Protein 1QSM (pdb70)

InterPro domains:
  IPR000182 GNAT domain [PF00583] (22-144)
  IPR000182 GNAT domain [PS51186] (9-156)
  IPR016181 Acyl-CoA N-acyltransferase [SSF55729] (8-153)
  IPR051016 Diverse Substrate Acetyltransferase [PTHR10545] (9-145)

Solvent-accessible surface area: 27768 Å² total; per-residue (Å²): 135,61,8,70,29,80,79,17,67,131,137,10,57,153,12,0,31,81,0,0,78,37,10,8,100,84,51,156,52,106,28,79,76,98,1,0,68,76,0,6,34,7,15,70,56,119,135,57,112,0,40,1,0,0,0,0,51,53,93,58,121,102,12,7,0,0,0,0,1,0,19,11,34,13,0,83,40,83,90,30,44,0,23,10,23,2,34,20,17,19,134,120,7,62,155,121,42,2,13,19,75,0,1,89,28,0,12,59,18,1,69,157,86,41,14,21,24,1,23,7,23,5,39,40,64,24,9,130,22,5,68,44,16,66,147,33,1,81,64,1,68,51,18,10,1,47,28,111,76,105,133,13,71,23,93,76,12,61,121,134,10,50,136,12,0,29,70,0,0,118,31,6,15,103,82,74,162,57,105,32,70,116,84,0,10,75,79,0,3,40,10,15,64,52,126,138,57,109,0,42,1,0,0,0,5,36,54,100,75,114,88,19,2,0,0,0,0,1,1,18,5,36,9,0,76,48,91,104,34,38,0,31,7,26,1,35,22,17,21,132,136,10,69,157,128,39,2,12,17,77,0,1,78,30,0,12,63,19,1,70,155,78,38,15,19,32,1,23,6,21,4,46,40,72,24,7,134,24,4,59,47,16,54,157,29,1,86,53,2,68,43,25,7,1,35,30,108,79,106,167,14,76,26,80,77,13,68,137,143,8,60,145,17,0,31,77,2,0,111,35,9,13,106,83,56,160,59,105,34,77,82,94,2,3,64,74,0,6,36,21,14,68,51,120,130,55,104,0,42,1,0,0,0,6,58,64,107,69,113,90,10,3,0,0,0,0,1,1,19,9,41,9,0,86,48,92,102,33,41,0,32,7,26,2,35,27,18,28,125,123,10,60,158,131,38,2,10,21,95,0,1,83,32,0,12,65,25,0,66,158,83,38,15,17,27,1,22,5,28,3,43,50,68,23,8,130,22,3,66,48,16,62,154,31,1,81,55,1,74,46,21,22,0,61,28,105,81,108,150,137,75,101,22,62,27,76,82,14,61,138,136,11,51,150,13,0,31,107,0,0,73,32,10,8,106,80,62,158,51,106,25,79,79,94,3,0,70,72,0,8,39,3,14,69,48,118,138,53,109,0,38,1,0,0,0,2,47,62,107,54,148,118,15,5,0,0,0,0,0,0,24,10,35,9,0,84,45,86,93,38,45,0,30,7,25,2,31,25,15,30,124,134,11,54,156,84,41,2,12,18,77,0,1,85,31,0,9,65,20,0,70,157,75,37,14,21,20,1,29,5,21,3,47,41,70,22,8,125,20,1,72,43,17,62,149,23,1,80,69,0,61,36,30,16,1,53,30,111,82,105

Structure (mmCIF, N/CA/C/O backbone):
data_1QSM
#
_entry.id   1QSM
#
_cell.length_a   145.600
_cell.length_b   184.100
_cell.length_c   70.000
_cell.angle_alpha   90.00
_cell.angle_beta   90.00
_cell.angle_gamma   90.00
#
_symmetry.space_group_name_H-M   'C 2 2 21'
#
loop_
_entity.id
_entity.type
_entity.pdbx_description
1 polymer 'HPA2 HISTONE ACETYLTRANSFERASE'
2 non-polymer 'ACETYL COENZYME *A'
3 water water
#
loop_
_atom_site.group_PDB
_atom_site.id
_atom_site.type_symbol
_atom_site.label_atom_id
_atom_site.label_alt_id
_atom_site.label_comp_id
_atom_site.label_asym_id
_atom_site.label_entity_id
_atom_site.label_seq_id
_atom_site.pdbx_PDB_ins_code
_atom_site.Cartn_x
_atom_site.Cartn_y
_atom_site.Cartn_z
_atom_site.occupancy
_atom_site.B_iso_or_equiv
_atom_site.auth_seq_id
_atom_site.auth_comp_id
_atom_site.auth_asym_id
_atom_site.auth_atom_id
_atom_site.pdbx_PDB_model_num
ATOM 1 N N . ASP A 1 3 ? 32.485 50.975 44.378 1.00 44.21 7 ASP A N 1
ATOM 2 C CA . ASP A 1 3 ? 31.686 52.138 43.888 1.00 49.25 7 ASP A CA 1
ATOM 3 C C . ASP A 1 3 ? 30.291 52.168 44.526 1.00 48.58 7 ASP A C 1
ATOM 4 O O . ASP A 1 3 ? 29.741 51.127 44.903 1.00 48.73 7 ASP A O 1
ATOM 9 N N . ASN A 1 4 ? 29.726 53.368 44.637 1.00 46.15 8 ASN A N 1
ATOM 10 C CA . ASN A 1 4 ? 28.413 53.562 45.249 1.00 39.17 8 ASN A CA 1
ATOM 11 C C . ASN A 1 4 ? 27.264 53.617 44.237 1.00 34.52 8 ASN A C 1
ATOM 12 O O . ASN A 1 4 ? 26.160 54.063 44.558 1.00 30.77 8 ASN A O 1
ATOM 17 N N . ILE A 1 5 ? 27.516 53.148 43.019 1.00 30.15 9 ILE A N 1
ATOM 18 C CA . ILE A 1 5 ? 26.490 53.158 41.979 1.00 23.03 9 ILE A CA 1
ATOM 19 C C . ILE A 1 5 ? 26.236 51.753 41.437 1.00 21.89 9 ILE A C 1
ATOM 20 O O . ILE A 1 5 ? 27.158 51.065 41.003 1.00 19.58 9 ILE A O 1
ATOM 25 N N . THR A 1 6 ? 24.986 51.311 41.511 1.00 20.60 10 THR A N 1
ATOM 26 C CA . THR A 1 6 ? 24.628 49.992 41.005 1.00 25.64 10 THR A CA 1
ATOM 27 C C . THR A 1 6 ? 23.512 50.146 39.987 1.00 20.78 10 THR A C 1
ATOM 28 O O . THR A 1 6 ? 22.788 51.140 40.003 1.00 18.50 10 THR A O 1
ATOM 32 N N . VAL A 1 7 ? 23.408 49.182 39.076 1.00 17.21 11 VAL A N 1
ATOM 33 C CA . VAL A 1 7 ? 22.364 49.191 38.056 1.00 14.06 11 VAL A CA 1
ATOM 34 C C . VAL A 1 7 ? 21.439 47.980 38.220 1.00 14.01 11 VAL A C 1
ATOM 35 O O . VAL A 1 7 ? 21.856 46.917 38.682 1.00 12.98 11 VAL A O 1
ATOM 39 N N . ARG A 1 8 ? 20.185 48.144 37.823 1.00 15.26 12 ARG A N 1
ATOM 40 C CA . ARG A 1 8 ? 19.203 47.078 37.927 1.00 12.93 12 ARG A CA 1
ATOM 41 C C . ARG A 1 8 ? 17.979 47.434 37.109 1.00 13.75 12 ARG A C 1
ATOM 42 O O . ARG A 1 8 ? 17.693 48.613 36.883 1.00 20.97 12 ARG A O 1
ATOM 50 N N . PHE A 1 9 ? 17.242 46.410 36.696 1.00 12.26 13 PHE A N 1
ATOM 51 C CA . PHE A 1 9 ? 16.018 46.587 35.928 1.00 13.61 13 PHE A CA 1
ATOM 52 C C . PHE A 1 9 ? 15.016 47.435 36.715 1.00 14.36 13 PHE A C 1
ATOM 53 O O . PHE A 1 9 ? 15.072 47.494 37.946 1.00 21.70 13 PHE A O 1
ATOM 61 N N . VAL A 1 10 ? 14.113 48.106 36.009 1.00 11.04 14 VAL A N 1
ATOM 62 C CA . VAL A 1 10 ? 13.110 48.927 36.673 1.00 15.69 14 VAL A CA 1
ATOM 63 C C . VAL A 1 10 ? 12.044 48.084 37.362 1.00 18.32 14 VAL A C 1
ATOM 64 O O . VAL A 1 10 ? 11.814 46.929 37.007 1.00 15.28 14 VAL A O 1
ATOM 68 N N . THR A 1 11 ? 11.384 48.708 38.330 1.00 21.26 15 THR A N 1
ATOM 69 C CA . THR A 1 11 ? 10.311 48.106 39.107 1.00 23.42 15 THR A CA 1
ATOM 70 C C . THR A 1 11 ? 9.166 49.111 39.016 1.00 24.80 15 THR A C 1
ATOM 71 O O . THR A 1 11 ? 9.379 50.248 38.595 1.00 23.82 15 THR A O 1
ATOM 75 N N . GLU A 1 12 ? 7.953 48.687 39.364 1.00 27.80 16 GLU A N 1
ATOM 76 C CA . GLU A 1 12 ? 6.795 49.577 39.341 1.00 28.66 16 GLU A CA 1
ATOM 77 C C . GLU A 1 12 ? 7.061 50.802 40.209 1.00 29.08 16 GLU A C 1
ATOM 78 O O . GLU A 1 12 ? 6.574 51.897 39.927 1.00 33.44 16 GLU A O 1
ATOM 84 N N . ASN A 1 13 ? 7.856 50.609 41.258 1.00 28.38 17 ASN A N 1
ATOM 85 C CA . ASN A 1 13 ? 8.205 51.679 42.181 1.00 25.62 17 ASN A CA 1
ATOM 86 C C . ASN A 1 13 ? 9.283 52.612 41.659 1.00 23.31 17 ASN A C 1
ATOM 87 O O . ASN A 1 13 ? 9.614 53.599 42.314 1.00 29.79 17 ASN A O 1
ATOM 92 N N . ASP A 1 14 ? 9.846 52.295 40.498 1.00 20.81 18 ASP A N 1
ATOM 93 C CA . ASP A 1 14 ? 10.896 53.118 39.903 1.00 16.54 18 ASP A CA 1
ATOM 94 C C . ASP A 1 14 ? 10.355 54.078 38.847 1.00 13.78 18 ASP A C 1
ATOM 95 O O . ASP A 1 14 ? 11.123 54.768 38.190 1.00 22.80 18 ASP A O 1
ATOM 100 N N . LYS A 1 15 ? 9.035 54.136 38.700 1.00 15.65 19 LYS A N 1
ATOM 101 C CA . LYS A 1 15 ? 8.414 54.991 37.693 1.00 17.74 19 LYS A CA 1
ATOM 102 C C . LYS A 1 15 ? 8.654 56.484 37.871 1.00 20.70 19 LYS A C 1
ATOM 103 O O . LYS A 1 15 ? 9.098 57.163 36.941 1.00 23.86 19 LYS A O 1
ATOM 109 N N . GLU A 1 16 ? 8.353 56.990 39.061 1.00 22.37 20 GLU A N 1
ATOM 110 C CA . GLU A 1 16 ? 8.538 58.403 39.354 1.00 21.37 20 GLU A CA 1
ATOM 111 C C . GLU A 1 16 ? 9.955 58.868 39.000 1.00 15.06 20 GLU A C 1
ATOM 112 O O . GLU A 1 16 ? 10.132 59.903 38.364 1.00 14.03 20 GLU A O 1
ATOM 118 N N . GLY A 1 17 ? 10.948 58.069 39.380 1.00 15.13 21 GLY A N 1
ATOM 119 C CA . GLY A 1 17 ? 12.335 58.404 39.106 1.00 14.56 21 GLY A CA 1
ATOM 120 C C . GLY A 1 17 ? 12.691 58.318 37.636 1.00 16.46 21 GLY A C 1
ATOM 121 O O . GLY A 1 17 ? 13.347 59.214 37.089 1.00 17.51 21 GLY A O 1
ATOM 122 N N . TRP A 1 18 ? 12.246 57.243 36.992 1.00 9.48 22 TRP A N 1
ATOM 123 C CA . TRP A 1 18 ? 12.506 57.028 35.577 1.00 11.17 22 TRP A CA 1
ATOM 124 C C . TRP A 1 18 ? 11.857 58.120 34.715 1.00 15.15 22 TRP A C 1
ATOM 125 O O . TRP A 1 18 ? 12.487 58.653 33.795 1.00 7.89 22 TRP A O 1
ATOM 136 N N . GLN A 1 19 ? 10.605 58.453 35.029 1.00 12.09 23 GLN A N 1
ATOM 137 C CA . GLN A 1 19 ? 9.872 59.469 34.282 1.00 16.29 23 GLN A CA 1
ATOM 138 C C . GLN A 1 19 ? 10.502 60.877 34.372 1.00 17.12 23 GLN A C 1
ATOM 139 O O . GLN A 1 19 ? 10.449 61.660 33.418 1.00 13.76 23 GLN A O 1
ATOM 145 N N . ARG A 1 20 ? 11.107 61.185 35.514 1.00 12.82 24 ARG A N 1
ATOM 146 C CA . ARG A 1 20 ? 11.775 62.464 35.717 1.00 12.99 24 ARG A CA 1
ATOM 147 C C . ARG A 1 20 ? 12.964 62.546 34.759 1.00 15.38 24 ARG A C 1
ATOM 148 O O . ARG A 1 20 ? 13.123 63.529 34.031 1.00 20.39 24 ARG A O 1
ATOM 156 N N . LEU A 1 21 ? 13.791 61.500 34.767 1.00 15.08 25 LEU A N 1
ATOM 157 C CA . LEU A 1 21 ? 14.960 61.401 33.895 1.00 6.67 25 LEU A CA 1
ATOM 158 C C . LEU A 1 21 ? 14.527 61.389 32.434 1.00 7.27 25 LEU A C 1
ATOM 159 O O . LEU A 1 21 ? 15.211 61.932 31.572 1.00 7.95 25 LEU A O 1
ATOM 164 N N . TRP A 1 22 ? 13.392 60.749 32.169 1.00 9.86 26 TRP A N 1
ATOM 165 C CA . TRP A 1 22 ? 12.813 60.663 30.830 1.00 13.23 26 TRP A CA 1
ATOM 166 C C . TRP A 1 22 ? 12.465 62.071 30.337 1.00 13.01 26 TRP A C 1
ATOM 167 O O . TRP A 1 22 ? 12.700 62.404 29.178 1.00 16.58 26 TRP A O 1
ATOM 178 N N . LYS A 1 23 ? 11.918 62.892 31.231 1.00 16.68 27 LYS A N 1
ATOM 179 C CA . LYS A 1 23 ? 11.552 64.272 30.902 1.00 19.23 27 LYS A CA 1
ATOM 180 C C . LYS A 1 23 ? 12.806 65.118 30.661 1.00 17.69 27 LYS A C 1
ATOM 181 O O . LYS A 1 23 ? 12.832 65.941 29.751 1.00 21.54 27 LYS A O 1
ATOM 187 N N . SER A 1 24 ? 13.830 64.919 31.489 1.00 17.77 28 SER A N 1
ATOM 188 C CA . SER A 1 24 ? 15.088 65.658 31.371 1.00 17.11 28 SER A CA 1
ATOM 189 C C . SER A 1 24 ? 15.834 65.250 30.110 1.00 19.17 28 SER A C 1
ATOM 190 O O . SER A 1 24 ? 16.551 66.058 29.506 1.00 23.51 28 SER A O 1
ATOM 193 N N . TYR A 1 25 ? 15.676 63.979 29.743 1.00 17.54 29 TYR A N 1
ATOM 194 C CA . TYR A 1 25 ? 16.282 63.396 28.551 1.00 14.33 29 TYR A CA 1
ATOM 195 C C . TYR A 1 25 ? 15.640 64.067 27.340 1.00 18.19 29 TYR A C 1
ATOM 196 O O . TYR A 1 25 ? 16.318 64.386 26.357 1.00 17.51 29 TYR A O 1
ATOM 205 N N . GLN A 1 26 ? 14.329 64.293 27.437 1.00 16.67 30 GLN A N 1
ATOM 206 C CA . GLN A 1 26 ? 13.565 64.943 26.379 1.00 16.89 30 GLN A CA 1
ATOM 207 C C . GLN A 1 26 ? 14.022 66.390 26.211 1.00 17.03 30 GLN A C 1
ATOM 208 O O . GLN A 1 26 ? 14.148 66.873 25.086 1.00 21.55 30 GLN A O 1
ATOM 214 N N . ASP A 1 27 ? 14.291 67.069 27.326 1.00 17.84 31 ASP A N 1
ATOM 215 C CA . ASP A 1 27 ? 14.744 68.462 27.289 1.00 22.49 31 ASP A CA 1
ATOM 216 C C . ASP A 1 27 ? 16.101 68.556 26.612 1.00 21.38 31 ASP A C 1
ATOM 217 O O . ASP A 1 27 ? 16.371 69.502 25.878 1.00 23.52 31 ASP A O 1
ATOM 222 N N . PHE A 1 28 ? 16.949 67.565 26.871 1.00 20.50 32 PHE A N 1
ATOM 223 C CA . PHE A 1 28 ? 18.276 67.498 26.281 1.00 13.82 32 PHE A CA 1
ATOM 224 C C . PHE A 1 28 ? 18.131 67.413 24.761 1.00 16.41 32 PHE A C 1
ATOM 225 O O . PHE A 1 28 ? 18.783 68.146 24.012 1.00 21.33 32 PHE A O 1
ATOM 233 N N . TYR A 1 29 ? 17.238 66.540 24.311 1.00 14.53 33 TYR A N 1
ATOM 234 C CA . TYR A 1 29 ? 17.014 66.350 22.891 1.00 13.87 33 TYR A CA 1
ATOM 235 C C . TYR A 1 29 ? 16.133 67.414 22.246 1.00 20.55 33 TYR A C 1
ATOM 236 O O . TYR A 1 29 ? 15.871 67.362 21.041 1.00 22.32 33 TYR A O 1
ATOM 245 N N . GLU A 1 30 ? 15.697 68.388 23.045 1.00 24.19 34 GLU A N 1
ATOM 246 C CA . GLU A 1 30 ? 14.859 69.492 22.567 1.00 26.78 34 GLU A CA 1
ATOM 247 C C . GLU A 1 30 ? 13.533 68.993 21.990 1.00 27.01 34 GLU A C 1
ATOM 248 O O . GLU A 1 30 ? 12.955 69.632 21.112 1.00 31.46 34 GLU A O 1
ATOM 254 N N . VAL A 1 31 ? 13.075 67.835 22.460 1.00 25.44 35 VAL A N 1
ATOM 255 C CA . VAL A 1 31 ? 11.820 67.247 21.992 1.00 20.11 35 VAL A CA 1
ATOM 256 C C . VAL A 1 31 ? 10.813 67.158 23.135 1.00 20.17 35 VAL A C 1
ATOM 257 O O . VAL A 1 31 ? 11.140 67.440 24.290 1.00 17.07 35 VAL A O 1
ATOM 261 N N . SER A 1 32 ? 9.594 66.747 22.803 1.00 17.55 36 SER A N 1
ATOM 262 C CA . SER A 1 32 ? 8.546 66.604 23.791 1.00 18.12 36 SER A CA 1
ATOM 263 C C . SER A 1 32 ? 7.554 65.525 23.362 1.00 22.67 36 SER A C 1
ATOM 264 O O . SER A 1 32 ? 6.900 65.650 22.325 1.00 27.02 36 SER A O 1
ATOM 267 N N . PHE A 1 33 ? 7.471 64.454 24.150 1.00 22.67 37 PHE A N 1
ATOM 268 C CA . PHE A 1 33 ? 6.563 63.342 23.871 1.00 21.90 37 PHE A CA 1
ATOM 269 C C . PHE A 1 33 ? 5.346 63.451 24.775 1.00 23.53 37 PHE A C 1
ATOM 270 O O . PHE A 1 33 ? 5.435 63.993 25.881 1.00 28.48 37 PHE A O 1
ATOM 278 N N . PRO A 1 34 ? 4.194 62.919 24.326 1.00 24.43 38 PRO A N 1
ATOM 279 C CA . PRO A 1 34 ? 2.958 62.950 25.120 1.00 20.25 38 PRO A CA 1
ATOM 280 C C . PRO A 1 34 ? 3.155 62.073 26.356 1.00 18.40 38 PRO A C 1
ATOM 281 O O . PRO A 1 34 ? 3.832 61.050 26.278 1.00 28.26 38 PRO A O 1
ATOM 285 N N . ASP A 1 35 ? 2.573 62.461 27.489 1.00 20.65 39 ASP A N 1
ATOM 286 C CA . ASP A 1 35 ? 2.728 61.690 28.727 1.00 22.11 39 ASP A CA 1
ATOM 287 C C . ASP A 1 35 ? 2.247 60.239 28.613 1.00 23.48 39 ASP A C 1
ATOM 288 O O . ASP A 1 35 ? 2.679 59.369 29.380 1.00 22.53 39 ASP A O 1
ATOM 293 N N . ASP A 1 36 ? 1.348 59.988 27.6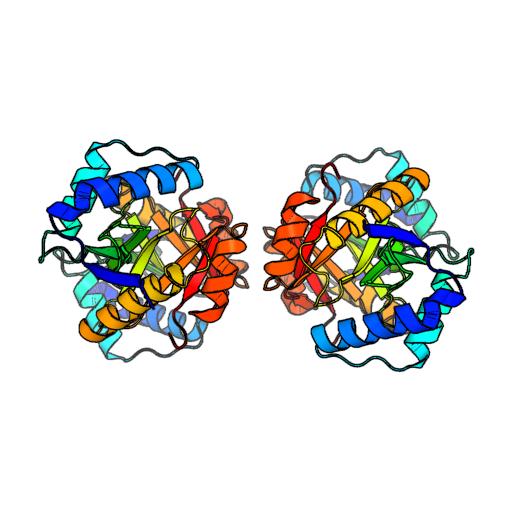66 1.00 20.26 40 ASP A N 1
ATOM 294 C CA . ASP A 1 36 ? 0.825 58.647 27.440 1.00 20.77 40 ASP A CA 1
ATOM 295 C C . ASP A 1 36 ? 1.897 57.687 26.943 1.00 20.44 40 ASP A C 1
ATOM 296 O O . ASP A 1 36 ? 1.785 56.476 27.126 1.00 20.83 40 ASP A O 1
ATOM 301 N N . LEU A 1 37 ? 2.926 58.234 26.302 1.00 20.09 41 LEU A N 1
ATOM 302 C CA . LEU A 1 37 ? 4.026 57.432 25.779 1.00 16.19 41 LEU A CA 1
ATOM 303 C C . LEU A 1 37 ? 4.914 56.952 26.921 1.00 14.54 41 LEU A C 1
ATOM 304 O O . LEU A 1 37 ? 5.524 55.890 26.839 1.00 16.71 41 LEU A O 1
ATOM 309 N N . ASP A 1 38 ? 4.982 57.746 27.983 1.00 13.88 42 ASP A N 1
ATOM 310 C CA . ASP A 1 38 ? 5.784 57.402 29.148 1.00 15.34 42 ASP A CA 1
ATOM 311 C C . ASP A 1 38 ? 5.217 56.131 29.777 1.00 13.97 42 ASP A C 1
ATOM 312 O O . ASP A 1 38 ? 5.970 55.249 30.187 1.00 9.31 42 ASP A O 1
ATOM 317 N N . ASP A 1 39 ? 3.885 56.048 29.833 1.00 15.96 43 ASP A N 1
ATOM 318 C CA . ASP A 1 39 ? 3.186 54.902 30.420 1.00 17.83 43 ASP A CA 1
ATOM 319 C C . ASP A 1 39 ? 3.299 53.664 29.543 1.00 17.19 43 ASP A C 1
ATOM 320 O O . ASP A 1 39 ? 3.394 52.544 30.049 1.00 25.33 43 ASP A O 1
ATOM 325 N N . PHE A 1 40 ? 3.252 53.875 28.231 1.00 15.53 44 PHE A N 1
ATOM 326 C CA . PHE A 1 40 ? 3.350 52.792 27.267 1.00 11.81 44 PHE A CA 1
ATOM 327 C C . PHE A 1 40 ? 4.742 52.191 27.336 1.00 15.10 44 PHE A C 1
ATOM 328 O O . PHE A 1 40 ? 4.897 50.969 27.329 1.00 22.10 44 PHE A O 1
ATOM 336 N N . ASN A 1 41 ? 5.752 53.054 27.419 1.00 17.02 45 ASN A N 1
ATOM 337 C CA . ASN A 1 41 ? 7.131 52.592 27.516 1.00 16.71 45 ASN A CA 1
ATOM 338 C C . ASN A 1 41 ? 7.321 51.802 28.802 1.00 17.88 45 ASN A C 1
ATOM 339 O O . ASN A 1 41 ? 7.816 50.675 28.772 1.00 21.92 45 ASN A O 1
ATOM 344 N N . PHE A 1 42 ? 6.872 52.364 29.922 1.00 11.52 46 PHE A N 1
ATOM 345 C CA . PHE A 1 42 ? 7.026 51.684 31.195 1.00 10.65 46 PHE A CA 1
ATOM 346 C C . PHE A 1 42 ? 6.245 50.388 31.215 1.00 15.82 46 PHE A C 1
ATOM 347 O O . PHE A 1 42 ? 6.670 49.417 31.841 1.00 20.90 46 PHE A O 1
ATOM 355 N N . GLY A 1 43 ? 5.118 50.371 30.504 1.00 17.73 47 GLY A N 1
ATOM 356 C CA . GLY A 1 43 ? 4.299 49.174 30.418 1.00 11.13 47 GLY A CA 1
ATOM 357 C C . GLY A 1 43 ? 5.083 48.070 29.734 1.00 15.07 47 GLY A C 1
ATOM 358 O O . GLY A 1 43 ? 5.182 46.962 30.268 1.00 17.65 47 GLY A O 1
ATOM 359 N N . ARG A 1 44 ? 5.677 48.382 28.578 1.00 11.94 48 ARG A N 1
ATOM 360 C CA . ARG A 1 44 ? 6.477 47.413 27.832 1.00 10.24 48 ARG A CA 1
ATOM 361 C C . ARG A 1 44 ? 7.661 46.891 28.657 1.00 13.43 48 ARG A C 1
ATOM 362 O O . ARG A 1 44 ? 8.029 45.718 28.550 1.00 19.17 48 ARG A O 1
ATOM 370 N N . PHE A 1 45 ? 8.259 47.766 29.465 1.00 14.91 49 PHE A N 1
ATOM 371 C CA . PHE A 1 45 ? 9.390 47.398 30.320 1.00 17.38 49 PHE A CA 1
ATOM 372 C C . PHE A 1 45 ? 8.984 46.298 31.306 1.00 18.30 49 PHE A C 1
ATOM 373 O O . PHE A 1 45 ? 9.670 45.283 31.450 1.00 14.91 49 PHE A O 1
ATOM 381 N N . LEU A 1 46 ? 7.873 46.539 31.997 1.00 17.03 50 LEU A N 1
ATOM 382 C CA . LEU A 1 46 ? 7.351 45.618 32.996 1.00 16.75 50 LEU A CA 1
ATOM 383 C C . LEU A 1 46 ? 6.796 44.314 32.432 1.00 20.70 50 LEU A C 1
ATOM 384 O O . LEU A 1 46 ? 6.807 43.295 33.121 1.00 16.35 50 LEU A O 1
ATOM 389 N N . ASP A 1 47 ? 6.290 44.351 31.200 1.00 18.15 51 ASP A N 1
ATOM 390 C CA . ASP A 1 47 ? 5.734 43.155 30.580 1.00 16.78 51 ASP A CA 1
ATOM 391 C C . ASP A 1 47 ? 6.870 42.213 30.198 1.00 16.94 51 ASP A C 1
ATOM 392 O O . ASP A 1 47 ? 7.622 42.478 29.259 1.00 22.85 51 ASP A O 1
ATOM 397 N N . PRO A 1 48 ? 7.004 41.092 30.919 1.00 13.82 52 PRO A N 1
ATOM 398 C CA . PRO A 1 48 ? 8.073 40.142 30.614 1.00 13.33 52 PRO A CA 1
ATOM 399 C C . PRO A 1 48 ? 7.999 39.533 29.215 1.00 16.33 52 PRO A C 1
ATOM 400 O O . PRO A 1 48 ? 9.010 39.067 28.683 1.00 17.94 52 PRO A O 1
ATOM 404 N N . ASN A 1 49 ? 6.823 39.578 28.595 1.00 17.85 53 ASN A N 1
ATOM 405 C CA . ASN A 1 49 ? 6.667 39.008 27.261 1.00 18.98 53 ASN A CA 1
ATOM 406 C C . ASN A 1 49 ? 6.889 39.969 26.107 1.00 18.26 53 ASN A C 1
ATOM 407 O O . ASN A 1 49 ? 6.645 39.636 24.948 1.00 22.86 53 ASN A O 1
ATOM 412 N N . ILE A 1 50 ? 7.322 41.177 26.435 1.00 17.25 54 ILE A N 1
ATOM 413 C CA . ILE A 1 50 ? 7.637 42.172 25.424 1.00 14.89 54 ILE A CA 1
ATOM 414 C C . ILE A 1 50 ? 9.112 42.436 25.663 1.00 17.91 54 ILE A C 1
ATOM 415 O O . ILE A 1 50 ? 9.509 42.853 26.757 1.00 13.82 54 ILE A O 1
ATOM 420 N N . LYS A 1 51 ? 9.920 42.132 24.653 1.00 15.33 55 LYS A N 1
ATOM 421 C CA . LYS A 1 51 ? 11.359 42.291 24.746 1.00 16.57 55 LYS A CA 1
ATOM 422 C C . LYS A 1 51 ? 11.904 43.721 24.707 1.00 20.03 55 LYS A C 1
ATOM 423 O O . LYS A 1 51 ? 12.796 44.049 23.920 1.00 16.65 55 LYS A O 1
ATOM 429 N N . MET A 1 52 ? 11.338 44.561 25.569 1.00 16.06 56 MET A N 1
ATOM 430 C CA . MET A 1 52 ? 11.760 45.940 25.727 1.00 10.49 56 MET A CA 1
ATOM 431 C C . MET A 1 52 ? 12.030 46.068 27.218 1.00 11.16 56 MET A C 1
ATOM 432 O O . MET A 1 52 ? 11.177 45.737 28.042 1.00 11.82 56 MET A O 1
ATOM 437 N N . TRP A 1 53 ? 13.235 46.505 27.560 1.00 13.19 57 TRP A N 1
ATOM 438 C CA . TRP A 1 53 ? 13.635 46.639 28.952 1.00 14.24 57 TRP A CA 1
ATOM 439 C C . TRP A 1 53 ? 14.125 48.038 29.297 1.00 16.01 57 TRP A C 1
ATOM 440 O O . TRP A 1 53 ? 14.339 48.880 28.417 1.00 12.14 57 TRP A O 1
ATOM 451 N N . ALA A 1 54 ? 14.315 48.255 30.597 1.00 14.22 58 ALA A N 1
ATOM 452 C CA . ALA A 1 54 ? 14.821 49.507 31.134 1.00 10.47 58 ALA A CA 1
ATOM 453 C C . ALA A 1 54 ? 15.512 49.195 32.436 1.00 11.48 58 ALA A C 1
ATOM 454 O O . ALA A 1 54 ? 15.089 48.312 33.185 1.00 9.41 58 ALA A O 1
ATOM 456 N N . ALA A 1 55 ? 16.607 49.904 32.669 1.00 14.05 59 ALA A N 1
ATOM 457 C CA . ALA A 1 55 ? 17.398 49.755 33.877 1.00 16.35 59 ALA A CA 1
ATOM 458 C C . ALA A 1 55 ? 17.649 51.145 34.449 1.00 17.62 59 ALA A C 1
ATOM 459 O O . ALA A 1 55 ? 17.509 52.154 33.745 1.00 12.13 59 ALA A O 1
ATOM 461 N N . VAL A 1 56 ? 17.997 51.194 35.731 1.00 20.30 60 VAL A N 1
ATOM 462 C CA . VAL A 1 56 ? 18.273 52.454 36.403 1.00 20.95 60 VAL A CA 1
ATOM 463 C C . VAL A 1 56 ? 19.561 52.391 37.211 1.00 21.05 60 VAL A C 1
ATOM 464 O O . VAL A 1 56 ? 19.873 51.367 37.811 1.00 22.17 60 VAL A O 1
ATOM 468 N N . ALA A 1 57 ? 20.331 53.475 37.171 1.00 23.80 61 ALA A N 1
ATOM 469 C CA . ALA A 1 57 ? 21.578 53.570 37.921 1.00 20.90 61 ALA A CA 1
ATOM 470 C C . ALA A 1 57 ? 21.178 54.126 39.282 1.00 22.75 61 ALA A C 1
ATOM 471 O O . ALA A 1 57 ? 20.733 55.270 39.401 1.00 19.34 61 ALA A O 1
ATOM 473 N N . VAL A 1 58 ? 21.288 53.287 40.302 1.00 27.06 62 VAL A N 1
ATOM 474 C CA . VAL A 1 58 ? 20.898 53.679 41.648 1.00 29.28 62 VAL A CA 1
ATOM 475 C C . VAL A 1 58 ? 22.051 53.990 42.587 1.00 28.36 62 VAL A C 1
ATOM 476 O O . VAL A 1 58 ? 23.026 53.243 42.678 1.00 25.29 62 VAL A O 1
ATOM 480 N N . GLU A 1 59 ? 21.937 55.122 43.266 1.00 31.60 63 GLU A N 1
ATOM 481 C CA . GLU A 1 59 ? 22.936 55.529 44.234 1.00 42.16 63 GLU A CA 1
ATOM 482 C C . GLU A 1 59 ? 22.707 54.597 45.430 1.00 45.63 63 GLU A C 1
ATOM 483 O O . GLU A 1 59 ? 21.582 54.464 45.911 1.00 46.64 63 GLU A O 1
ATOM 489 N N . SER A 1 60 ? 23.751 53.907 45.873 1.00 47.66 64 SER A N 1
ATOM 490 C CA . SER A 1 60 ? 23.603 52.978 46.987 1.00 46.70 64 SER A CA 1
ATOM 491 C C . SER A 1 60 ? 23.410 53.638 48.353 1.00 48.10 64 SER A C 1
ATOM 492 O O . SER A 1 60 ? 22.721 53.086 49.209 1.00 47.00 64 SER A O 1
ATOM 495 N N . SER A 1 61 ? 23.996 54.820 48.543 1.00 50.93 65 SER A N 1
ATOM 496 C CA . SER A 1 61 ? 23.869 55.568 49.798 1.00 52.09 65 SER A CA 1
ATOM 497 C C . SER A 1 61 ? 22.380 55.767 50.057 1.00 53.13 65 SER A C 1
ATOM 498 O O . SER A 1 61 ? 21.836 55.321 51.067 1.00 54.60 65 SER A O 1
ATOM 501 N N . SER A 1 62 ? 21.742 56.462 49.123 1.00 54.24 66 SER A N 1
ATOM 502 C CA . SER A 1 62 ? 20.311 56.728 49.159 1.00 55.90 66 SER A CA 1
ATOM 503 C C . SER A 1 62 ? 19.831 56.135 47.849 1.00 57.07 66 SER A C 1
ATOM 504 O O . SER A 1 62 ? 20.448 56.374 46.815 1.00 60.77 66 SER A O 1
ATOM 507 N N . GLU A 1 63 ? 18.742 55.375 47.884 1.00 54.67 67 GLU A N 1
ATOM 508 C CA . GLU A 1 63 ? 18.209 54.742 46.678 1.00 55.69 67 GLU A CA 1
ATOM 509 C C . GLU A 1 63 ? 17.791 55.706 45.554 1.00 49.56 67 GLU A C 1
ATOM 510 O O . GLU A 1 63 ? 16.888 55.409 44.766 1.00 47.18 67 GLU A O 1
ATOM 516 N N . LYS A 1 64 ? 18.491 56.833 45.456 1.00 41.87 68 LYS A N 1
ATOM 517 C CA . LYS A 1 64 ? 18.223 57.843 44.447 1.00 38.10 68 LYS A CA 1
ATOM 518 C C . LYS A 1 64 ? 18.590 57.371 43.044 1.00 33.03 68 LYS A C 1
ATOM 519 O O . LYS A 1 64 ? 19.727 56.970 42.791 1.00 33.72 68 LYS A O 1
ATOM 525 N N . ILE A 1 65 ? 17.605 57.401 42.148 1.00 25.51 69 ILE A N 1
ATOM 526 C CA . ILE A 1 65 ? 17.797 57.010 40.756 1.00 19.91 69 ILE A CA 1
ATOM 527 C C . ILE A 1 65 ? 18.493 58.163 40.030 1.00 25.53 69 ILE A C 1
ATOM 528 O O . ILE A 1 65 ? 17.964 59.276 39.946 1.00 30.40 69 ILE A O 1
ATOM 533 N N . ILE A 1 66 ? 19.693 57.892 39.527 1.00 19.11 70 ILE A N 1
ATOM 534 C CA . ILE A 1 66 ? 20.489 58.904 38.849 1.00 14.72 70 ILE A CA 1
ATOM 535 C C . ILE A 1 66 ? 20.784 58.598 37.380 1.00 14.64 70 ILE A C 1
ATOM 536 O O . ILE A 1 66 ? 21.375 59.418 36.681 1.00 15.50 70 ILE A O 1
ATOM 541 N N . GLY A 1 67 ? 20.371 57.425 36.916 1.00 10.12 71 GLY A N 1
ATOM 542 C CA . GLY A 1 67 ? 20.624 57.051 35.539 1.00 3.78 71 GLY A CA 1
ATOM 543 C C . GLY A 1 67 ? 19.508 56.220 34.936 1.00 9.11 71 GLY A C 1
ATOM 544 O O . GLY A 1 67 ? 18.785 55.505 35.638 1.00 3.52 71 GLY A O 1
ATOM 545 N N . MET A 1 68 ? 19.393 56.300 33.616 1.00 9.65 72 MET A N 1
ATOM 546 C CA . MET A 1 68 ? 18.373 55.580 32.870 1.00 11.28 72 MET A CA 1
ATOM 547 C C . MET A 1 68 ? 18.949 55.030 31.576 1.00 10.54 72 MET A C 1
ATOM 548 O O . MET A 1 68 ? 19.802 55.663 30.956 1.00 14.38 72 MET A O 1
ATOM 553 N N . ILE A 1 69 ? 18.503 53.835 31.194 1.00 11.80 73 ILE A N 1
ATOM 554 C CA . ILE A 1 69 ? 18.915 53.209 29.940 1.00 6.52 73 ILE A CA 1
ATOM 555 C C . ILE A 1 69 ? 17.779 52.315 29.433 1.00 11.84 73 ILE A C 1
ATOM 556 O O . ILE A 1 69 ? 17.305 51.419 30.133 1.00 12.30 73 ILE A O 1
ATOM 561 N N . ASN A 1 70 ? 17.278 52.647 28.249 1.00 14.30 74 ASN A N 1
ATOM 562 C CA . ASN A 1 70 ? 16.186 51.907 27.631 1.00 16.82 74 ASN A CA 1
ATOM 563 C C . ASN A 1 70 ? 16.693 51.136 26.420 1.00 18.65 74 ASN A C 1
ATOM 564 O O . ASN A 1 70 ? 17.293 51.716 25.511 1.00 16.78 74 ASN A O 1
ATOM 569 N N . PHE A 1 71 ? 16.441 49.831 26.412 1.00 19.06 75 PHE A N 1
ATOM 570 C CA . PHE A 1 71 ? 16.870 48.978 25.313 1.00 17.60 75 PHE A CA 1
ATOM 571 C C . PHE A 1 71 ? 15.815 47.952 24.898 1.00 17.64 75 PHE A C 1
ATOM 572 O O . PHE A 1 71 ? 14.863 47.688 25.634 1.00 14.42 75 PHE A O 1
ATOM 580 N N . PHE A 1 72 ? 15.958 47.428 23.684 1.00 12.95 76 PHE A N 1
ATOM 581 C CA . PHE A 1 72 ? 15.022 46.442 23.179 1.00 12.65 76 PHE A CA 1
ATOM 582 C C . PHE A 1 72 ? 15.613 45.508 22.136 1.00 14.23 76 PHE A C 1
ATOM 583 O O . PHE A 1 72 ? 16.576 45.832 21.445 1.00 16.72 76 PHE A O 1
ATOM 591 N N . ASN A 1 73 ? 14.975 44.353 22.019 1.00 15.07 77 ASN A N 1
ATOM 592 C CA . ASN A 1 73 ? 15.368 43.299 21.106 1.00 12.69 77 ASN A CA 1
ATOM 593 C C . ASN A 1 73 ? 14.662 43.440 19.763 1.00 13.25 77 ASN A C 1
ATOM 594 O O . ASN A 1 73 ? 13.518 43.890 19.703 1.00 13.18 77 ASN A O 1
ATOM 599 N N . HIS A 1 74 ? 15.369 43.088 18.690 1.00 13.85 78 HIS A N 1
ATOM 600 C CA . HIS A 1 74 ? 14.806 43.104 17.343 1.00 13.01 78 HIS A CA 1
ATOM 601 C C . HIS A 1 74 ? 15.605 42.215 16.385 1.00 15.38 78 HIS A C 1
ATOM 602 O O . HIS A 1 74 ? 16.769 41.869 16.644 1.00 10.51 78 HIS A O 1
ATOM 609 N N . MET A 1 75 ? 14.946 41.813 15.301 1.00 14.04 79 MET A N 1
ATOM 610 C CA . MET A 1 75 ? 15.530 40.914 14.311 1.00 15.55 79 MET A CA 1
ATOM 611 C C . MET A 1 75 ? 16.648 41.476 13.446 1.00 13.45 79 MET A C 1
ATOM 612 O O . MET A 1 75 ? 17.017 42.645 13.544 1.00 11.79 79 MET A O 1
ATOM 617 N N . THR A 1 76 ? 17.199 40.593 12.621 1.00 10.93 80 THR A N 1
ATOM 618 C CA . THR A 1 76 ? 18.269 40.916 11.694 1.00 12.66 80 THR A CA 1
ATOM 619 C C . THR A 1 76 ? 18.335 39.812 10.644 1.00 13.49 80 THR A C 1
ATOM 620 O O . THR A 1 76 ? 18.206 38.629 10.963 1.00 16.11 80 THR A O 1
ATOM 624 N N . THR A 1 77 ? 18.491 40.208 9.386 1.00 9.24 81 THR A N 1
ATOM 625 C CA . THR A 1 77 ? 18.593 39.255 8.292 1.00 7.03 81 THR A CA 1
ATOM 626 C C . THR A 1 77 ? 20.016 38.672 8.199 1.00 8.18 81 THR A C 1
ATOM 627 O O . THR A 1 77 ? 20.281 37.777 7.397 1.00 12.00 81 THR A O 1
ATOM 631 N N . TRP A 1 78 ? 20.929 39.184 9.018 1.00 7.08 82 TRP A N 1
ATOM 632 C CA . TRP A 1 78 ? 22.314 38.721 9.007 1.00 14.33 82 TRP A CA 1
ATOM 633 C C . TRP A 1 78 ? 22.634 37.647 10.054 1.00 18.22 82 TRP A C 1
ATOM 634 O O . TRP A 1 78 ? 23.765 37.158 10.123 1.00 22.23 82 TRP A O 1
ATOM 645 N N . ASP A 1 79 ? 21.638 37.262 10.849 1.00 18.68 83 ASP A N 1
ATOM 646 C CA . ASP A 1 79 ? 21.844 36.255 11.881 1.00 20.03 83 ASP A CA 1
ATOM 647 C C . ASP A 1 79 ? 20.546 35.566 12.289 1.00 19.81 83 ASP A C 1
ATOM 648 O O . ASP A 1 79 ? 19.454 36.104 12.117 1.00 17.84 83 ASP A O 1
ATOM 653 N N . PHE A 1 80 ? 20.691 34.366 12.841 1.00 22.12 84 PHE A N 1
ATOM 654 C CA . PHE A 1 80 ? 19.573 33.556 13.303 1.00 24.36 84 PHE A CA 1
ATOM 655 C C . PHE A 1 80 ? 18.995 34.167 14.575 1.00 24.22 84 PHE A C 1
ATOM 656 O O . PHE A 1 80 ? 17.778 34.178 14.775 1.00 26.85 84 PHE A O 1
ATOM 664 N N . LYS A 1 81 ? 19.884 34.653 15.436 1.00 23.76 85 LYS A N 1
ATOM 665 C CA . LYS A 1 81 ? 19.493 35.286 16.691 1.00 26.11 85 LYS A CA 1
ATOM 666 C C . LYS A 1 81 ? 19.334 36.797 16.513 1.00 25.49 85 LYS A C 1
ATOM 667 O O . LYS A 1 81 ? 19.924 37.400 15.614 1.00 29.69 85 LYS A O 1
ATOM 673 N N . ASP A 1 82 ? 18.519 37.401 17.365 1.00 24.22 86 ASP A N 1
ATOM 674 C CA . ASP A 1 82 ? 18.277 38.838 17.296 1.00 27.47 86 ASP A CA 1
ATOM 675 C C . ASP A 1 82 ? 19.471 39.650 17.815 1.00 26.44 86 ASP A C 1
ATOM 676 O O . ASP A 1 82 ? 20.595 39.147 17.911 1.00 22.23 86 ASP A O 1
ATOM 681 N N . LYS A 1 83 ? 19.222 40.923 18.102 1.00 23.60 87 LYS A N 1
ATOM 682 C CA . LYS A 1 83 ? 20.247 41.813 18.627 1.00 19.23 87 LYS A CA 1
ATOM 683 C C . LYS A 1 83 ? 19.587 42.867 19.507 1.00 17.35 87 LYS A C 1
ATOM 684 O O . LYS A 1 83 ? 18.363 43.009 19.516 1.00 14.56 87 LYS A O 1
ATOM 690 N N . ILE A 1 84 ? 20.404 43.585 20.268 1.00 17.05 88 ILE A N 1
ATOM 691 C CA . ILE A 1 84 ? 19.909 44.607 21.177 1.00 14.59 88 ILE A CA 1
ATOM 692 C C . ILE A 1 84 ? 20.263 46.018 20.730 1.00 16.17 88 ILE A C 1
ATOM 693 O O . ILE A 1 84 ? 21.384 46.296 20.302 1.00 15.30 88 ILE A O 1
ATOM 698 N N . TYR A 1 85 ? 19.289 46.909 20.857 1.00 18.05 89 TYR A N 1
ATOM 699 C CA . TYR A 1 85 ? 19.463 48.304 20.508 1.00 11.57 89 TYR A CA 1
ATOM 700 C C . TYR A 1 85 ? 19.248 49.149 21.746 1.00 10.15 89 TYR A C 1
ATOM 701 O O . TYR A 1 85 ? 18.197 49.054 22.383 1.00 7.12 89 TYR A O 1
ATOM 710 N N . ILE A 1 86 ? 20.273 49.907 22.134 1.00 10.62 90 ILE A N 1
ATOM 711 C CA . ILE A 1 86 ? 20.158 50.806 23.278 1.00 9.99 90 ILE A CA 1
ATOM 712 C C . ILE A 1 86 ? 19.549 52.075 22.677 1.00 12.65 90 ILE A C 1
ATOM 713 O O . ILE A 1 86 ? 20.190 52.768 21.889 1.00 14.34 90 ILE A O 1
ATOM 718 N N . ASN A 1 87 ? 18.283 52.325 22.995 1.00 9.69 91 ASN A N 1
ATOM 719 C CA . ASN A 1 87 ? 17.562 53.476 22.464 1.00 10.57 91 ASN A CA 1
ATOM 720 C C . ASN A 1 87 ? 17.812 54.760 23.265 1.00 11.49 91 ASN A C 1
ATOM 721 O O . ASN A 1 87 ? 17.998 55.830 22.690 1.00 12.40 91 ASN A O 1
ATOM 726 N N . ASP A 1 88 ? 17.824 54.658 24.588 1.00 11.57 92 ASP A N 1
ATOM 727 C CA . ASP A 1 88 ? 18.020 55.843 25.410 1.00 12.66 92 ASP A CA 1
ATOM 728 C C . ASP A 1 88 ? 19.026 55.643 26.531 1.00 13.15 92 ASP A C 1
ATOM 729 O O . ASP A 1 88 ? 19.131 54.562 27.107 1.00 10.71 92 ASP A O 1
ATOM 734 N N . LEU A 1 89 ? 19.734 56.718 26.855 1.00 13.00 93 LEU A N 1
ATOM 735 C CA . LEU A 1 89 ? 20.741 56.720 27.909 1.00 13.02 93 LEU A CA 1
ATOM 736 C C . LEU A 1 89 ? 20.736 58.130 28.493 1.00 14.64 93 LEU A C 1
ATOM 737 O O . LEU A 1 89 ? 20.767 59.107 27.748 1.00 16.75 93 LEU A O 1
ATOM 742 N N . TYR A 1 90 ? 20.684 58.234 29.818 1.00 14.22 94 TYR A N 1
ATOM 743 C CA . TYR A 1 90 ? 20.687 59.534 30.472 1.00 14.38 94 TYR A CA 1
ATOM 744 C C . TYR A 1 90 ? 21.082 59.444 31.940 1.00 18.32 94 TYR A C 1
ATOM 745 O O . TYR A 1 90 ? 20.583 58.589 32.673 1.00 20.31 94 TYR A O 1
ATOM 754 N N . VAL A 1 91 ? 21.960 60.355 32.358 1.00 20.36 95 VAL A N 1
ATOM 755 C CA . VAL A 1 91 ? 22.454 60.444 33.738 1.00 20.09 95 VAL A CA 1
ATOM 756 C C . VAL A 1 91 ? 22.276 61.881 34.243 1.00 24.29 95 VAL A C 1
ATOM 757 O O . VAL A 1 91 ? 22.526 62.829 33.497 1.00 29.78 95 VAL A O 1
ATOM 761 N N . ASP A 1 92 ? 21.836 62.040 35.495 1.00 29.27 96 ASP A N 1
ATOM 762 C CA . ASP A 1 92 ? 21.642 63.365 36.106 1.00 29.79 96 ASP A CA 1
ATOM 763 C C . ASP A 1 92 ? 22.901 64.205 35.962 1.00 28.68 96 ASP A C 1
ATOM 764 O O . ASP A 1 92 ? 24.010 63.689 36.114 1.00 30.26 96 ASP A O 1
ATOM 769 N N . GLU A 1 93 ? 22.726 65.501 35.717 1.00 27.35 97 GLU A N 1
ATOM 770 C CA . GLU A 1 93 ? 23.851 66.419 35.553 1.00 28.84 97 GLU A CA 1
ATOM 771 C C . GLU A 1 93 ? 24.807 66.381 36.746 1.00 32.49 97 GLU A C 1
ATOM 772 O O . GLU A 1 93 ? 26.032 66.344 36.581 1.00 27.45 97 GLU A O 1
ATOM 778 N N . ASN A 1 94 ? 24.230 66.352 37.945 1.00 35.25 98 ASN A N 1
ATOM 779 C CA . ASN A 1 94 ? 24.995 66.317 39.187 1.00 34.03 98 ASN A CA 1
ATOM 780 C C . ASN A 1 94 ? 25.608 64.944 39.472 1.00 30.71 98 ASN A C 1
ATOM 781 O O . ASN A 1 94 ? 26.450 64.807 40.363 1.00 38.41 98 ASN A O 1
ATOM 786 N N . SER A 1 95 ? 25.191 63.930 38.718 1.00 25.48 99 SER A N 1
ATOM 787 C CA . SER A 1 95 ? 25.701 62.575 38.913 1.00 19.11 99 SER A CA 1
ATOM 788 C C . SER A 1 95 ? 26.585 62.104 37.765 1.00 18.97 99 SER A C 1
ATOM 789 O O . SER A 1 95 ? 26.890 60.914 37.665 1.00 13.57 99 SER A O 1
ATOM 792 N N . ARG A 1 96 ? 26.995 63.026 36.898 1.00 15.90 100 ARG A N 1
ATOM 793 C CA . ARG A 1 96 ? 27.828 62.654 35.760 1.00 15.50 100 ARG A CA 1
ATOM 794 C C . ARG A 1 96 ? 29.294 62.498 36.092 1.00 11.31 100 ARG A C 1
ATOM 795 O O . ARG A 1 96 ? 29.779 63.032 37.086 1.00 17.28 100 ARG A O 1
ATOM 803 N N . VAL A 1 97 ? 29.982 61.732 35.253 1.00 16.26 101 VAL A N 1
ATOM 804 C CA . VAL A 1 97 ? 31.410 61.441 35.393 1.00 17.19 101 VAL A CA 1
ATOM 805 C C . VAL A 1 97 ? 31.754 60.694 36.693 1.00 16.65 101 VAL A C 1
ATOM 806 O O . VAL A 1 97 ? 32.766 60.968 37.343 1.00 22.30 101 VAL A O 1
ATOM 810 N N . LYS A 1 98 ? 30.889 59.754 37.065 1.00 15.23 102 LYS A N 1
ATOM 811 C CA . LYS A 1 98 ? 31.082 58.931 38.254 1.00 16.09 102 LYS A CA 1
ATOM 812 C C . LYS A 1 98 ? 31.050 57.446 37.883 1.00 17.25 102 LYS A C 1
ATOM 813 O O . LYS A 1 98 ? 31.161 56.574 38.749 1.00 21.70 102 LYS A O 1
ATOM 819 N N . GLY A 1 99 ? 30.889 57.172 36.590 1.00 15.22 103 GLY A N 1
ATOM 820 C CA . GLY A 1 99 ? 30.854 55.805 36.100 1.00 14.44 103 GLY A CA 1
ATOM 821 C C . GLY A 1 99 ? 29.474 55.237 35.815 1.00 16.53 103 GLY A C 1
ATOM 822 O O . GLY A 1 99 ? 29.360 54.123 35.292 1.00 14.81 103 GLY A O 1
ATOM 823 N N . ALA A 1 100 ? 28.431 56.004 36.129 1.00 17.39 104 ALA A N 1
ATOM 824 C CA . ALA A 1 100 ? 27.051 55.556 35.922 1.00 18.95 104 ALA A CA 1
ATOM 825 C C . ALA A 1 100 ? 26.715 55.233 34.465 1.00 18.86 104 ALA A C 1
ATOM 826 O O . ALA A 1 100 ? 26.064 54.225 34.182 1.00 17.78 104 ALA A O 1
ATOM 828 N N . GLY A 1 101 ? 27.184 56.074 33.548 1.00 15.87 105 GLY A N 1
ATOM 829 C CA . GLY A 1 101 ? 26.915 55.854 32.140 1.00 15.63 105 GLY A CA 1
ATOM 830 C C . GLY A 1 101 ? 27.504 54.550 31.648 1.00 15.61 105 GLY A C 1
ATOM 831 O O . GLY A 1 101 ? 26.821 53.761 30.991 1.00 14.82 105 GLY A O 1
ATOM 832 N N . GLY A 1 102 ? 28.779 54.331 31.959 1.00 15.88 106 GLY A N 1
ATOM 833 C CA . GLY A 1 102 ? 29.451 53.106 31.549 1.00 16.47 106 GLY A CA 1
ATOM 834 C C . GLY A 1 102 ? 28.857 51.857 32.186 1.00 13.73 106 GLY A C 1
ATOM 835 O O . GLY A 1 102 ? 28.825 50.798 31.555 1.00 13.83 106 GLY A O 1
ATOM 836 N N . LYS A 1 103 ? 28.402 51.977 33.436 1.00 8.93 107 LYS A N 1
ATOM 837 C CA . LYS A 1 103 ? 27.792 50.858 34.148 1.00 9.45 107 LYS A CA 1
ATOM 838 C C . LYS A 1 103 ? 26.447 50.487 33.541 1.00 10.53 107 LYS A C 1
ATOM 839 O O . LYS A 1 103 ? 26.088 49.314 33.477 1.00 12.54 107 LYS A O 1
ATOM 845 N N . LEU A 1 104 ? 25.708 51.496 33.092 1.00 12.21 108 LEU A N 1
ATOM 846 C CA . LEU A 1 104 ? 24.414 51.273 32.464 1.00 10.02 108 LEU A CA 1
ATOM 847 C C . LEU A 1 104 ? 24.601 50.518 31.154 1.00 8.07 108 LEU A C 1
ATOM 848 O O . LEU A 1 104 ? 23.816 49.638 30.842 1.00 16.22 108 LEU A O 1
ATOM 853 N N . ILE A 1 105 ? 25.649 50.852 30.400 1.00 11.47 109 ILE A N 1
ATOM 854 C CA . ILE A 1 105 ? 25.923 50.181 29.126 1.00 9.89 109 ILE A CA 1
ATOM 855 C C . ILE A 1 105 ? 26.431 48.768 29.358 1.00 12.13 109 ILE A C 1
ATOM 856 O O . ILE A 1 105 ? 26.138 47.860 28.575 1.00 13.36 109 ILE A O 1
ATOM 861 N N . GLN A 1 106 ? 27.217 48.587 30.415 1.00 13.15 110 GLN A N 1
ATOM 862 C CA . GLN A 1 106 ? 27.741 47.264 30.731 1.00 13.53 110 GLN A CA 1
ATOM 863 C C . GLN A 1 106 ? 26.591 46.354 31.144 1.00 13.31 110 GLN A C 1
ATOM 864 O O . GLN A 1 106 ? 26.564 45.181 30.780 1.00 17.38 110 GLN A O 1
ATOM 870 N N . PHE A 1 107 ? 25.625 46.911 31.871 1.00 9.79 111 PHE A N 1
ATOM 871 C CA . PHE A 1 107 ? 24.457 46.151 32.313 1.00 8.90 111 PHE A CA 1
ATOM 872 C C . PHE A 1 107 ? 23.728 45.563 31.102 1.00 12.86 111 PHE A C 1
ATOM 873 O O . PHE A 1 107 ? 23.299 44.407 31.130 1.00 16.48 111 PHE A O 1
ATOM 881 N N . VAL A 1 108 ? 23.566 46.372 30.055 1.00 10.42 112 VAL A N 1
ATOM 882 C CA . VAL A 1 108 ? 22.913 45.916 28.828 1.00 10.71 112 VAL A CA 1
ATOM 883 C C . VAL A 1 108 ? 23.765 44.814 28.208 1.00 9.44 112 VAL A C 1
ATOM 884 O O . VAL A 1 108 ? 23.233 43.815 27.732 1.00 9.82 112 VAL A O 1
ATOM 888 N N . TYR A 1 109 ? 25.085 45.004 28.228 1.00 8.57 113 TYR A N 1
ATOM 889 C CA . TYR A 1 109 ? 26.020 44.019 27.683 1.00 11.38 113 TYR A CA 1
ATOM 890 C C . TYR A 1 109 ? 25.858 42.662 28.358 1.00 12.38 113 TYR A C 1
ATOM 891 O O . TYR A 1 109 ? 25.805 41.635 27.684 1.00 10.28 113 TYR A O 1
ATOM 900 N N . ASP A 1 110 ? 25.754 42.680 29.687 1.00 13.87 114 ASP A N 1
ATOM 901 C CA . ASP A 1 110 ? 25.597 41.469 30.491 1.00 13.88 114 ASP A CA 1
ATOM 902 C C . ASP A 1 110 ? 24.267 40.790 30.227 1.00 13.72 114 ASP A C 1
ATOM 903 O O . ASP A 1 110 ? 24.204 39.570 30.090 1.00 20.20 114 ASP A O 1
ATOM 908 N N . GLU A 1 111 ? 23.201 41.578 30.173 1.00 10.68 115 GLU A N 1
ATOM 909 C CA . GLU A 1 111 ? 21.884 41.023 29.922 1.00 12.86 115 GLU A CA 1
ATOM 910 C C . GLU A 1 111 ? 21.805 40.470 28.500 1.00 15.07 115 GLU A C 1
ATOM 911 O O . GLU A 1 111 ? 21.224 39.406 28.273 1.00 18.05 115 GLU A O 1
ATOM 917 N N . ALA A 1 112 ? 22.438 41.165 27.557 1.00 12.54 116 ALA A N 1
ATOM 918 C CA . ALA A 1 112 ? 22.460 40.727 26.167 1.00 12.56 116 ALA A CA 1
ATOM 919 C C . ALA A 1 112 ? 23.066 39.327 26.132 1.00 15.29 116 ALA A C 1
ATOM 920 O O . ALA A 1 112 ? 22.537 38.423 25.486 1.00 19.00 116 ALA A O 1
ATOM 922 N N . ASP A 1 113 ? 24.153 39.150 26.877 1.00 17.53 117 ASP A N 1
ATOM 923 C CA . ASP A 1 113 ? 24.839 37.869 26.971 1.00 16.11 117 ASP A CA 1
ATOM 924 C C . ASP A 1 113 ? 23.934 36.770 27.536 1.00 19.24 117 ASP A C 1
ATOM 925 O O . ASP A 1 113 ? 23.882 35.666 26.993 1.00 19.85 117 ASP A O 1
ATOM 930 N N . LYS A 1 114 ? 23.218 37.080 28.619 1.00 20.51 118 LYS A N 1
ATOM 931 C CA . LYS A 1 114 ? 22.299 36.126 29.245 1.00 17.57 118 LYS A CA 1
ATOM 932 C C . LYS A 1 114 ? 21.168 35.764 28.287 1.00 19.46 118 LYS A C 1
ATOM 933 O O . LYS A 1 114 ? 20.692 34.629 28.281 1.00 24.01 118 LYS A O 1
ATOM 939 N N . LEU A 1 115 ? 20.750 36.730 27.473 1.00 18.67 119 LEU A N 1
ATOM 940 C CA . LEU A 1 115 ? 19.677 36.520 26.505 1.00 16.21 119 LEU A CA 1
ATOM 941 C C . LEU A 1 115 ? 20.132 35.805 25.237 1.00 16.67 119 LEU A C 1
ATOM 942 O O . LEU A 1 115 ? 19.311 35.479 24.381 1.00 25.15 119 LEU A O 1
ATOM 947 N N . GLY A 1 116 ? 21.432 35.569 25.114 1.00 13.10 120 GLY A N 1
ATOM 948 C CA . GLY A 1 116 ? 21.948 34.908 23.929 1.00 16.98 120 GLY A CA 1
ATOM 949 C C . GLY A 1 116 ? 21.886 35.771 22.676 1.00 19.12 120 GLY A C 1
ATOM 950 O O . GLY A 1 116 ? 21.852 35.252 21.562 1.00 20.84 120 GLY A O 1
ATOM 951 N N . THR A 1 117 ? 21.843 37.089 22.859 1.00 20.03 121 THR A N 1
ATOM 952 C CA . THR A 1 117 ? 21.800 38.052 21.750 1.00 19.11 121 THR A CA 1
ATOM 953 C C . THR A 1 117 ? 22.798 39.161 22.125 1.00 20.91 121 THR A C 1
ATOM 954 O O . THR A 1 117 ? 22.412 40.309 22.368 1.00 16.77 121 THR A O 1
ATOM 958 N N . PRO A 1 118 ? 24.107 38.833 22.116 1.00 21.71 122 PRO A N 1
ATOM 959 C CA . PRO A 1 118 ? 25.250 39.694 22.454 1.00 18.21 122 PRO A CA 1
ATOM 960 C C . PRO A 1 118 ? 25.500 40.905 21.577 1.00 15.54 122 PRO A C 1
ATOM 961 O O . PRO A 1 118 ? 26.223 41.814 21.971 1.00 15.69 122 PRO A O 1
ATOM 965 N N . SER A 1 119 ? 24.931 40.907 20.379 1.00 18.61 123 SER A N 1
ATOM 966 C CA . SER A 1 119 ? 25.131 42.015 19.457 1.00 19.32 123 SER A CA 1
ATOM 967 C C . SER A 1 119 ? 24.357 43.259 19.899 1.00 19.39 123 SER A C 1
ATOM 968 O O . SER A 1 119 ? 23.155 43.376 19.664 1.00 21.61 123 SER A O 1
ATOM 971 N N . VAL A 1 120 ? 25.064 44.170 20.564 1.00 18.09 124 VAL A N 1
ATOM 972 C CA . VAL A 1 120 ? 24.484 45.414 21.073 1.00 18.24 124 VAL A CA 1
ATOM 973 C C . VAL A 1 120 ? 24.998 46.638 20.309 1.00 18.61 124 VAL A C 1
ATOM 974 O O . VAL A 1 120 ? 26.190 46.742 20.001 1.00 18.50 124 VAL A O 1
ATOM 978 N N . TYR A 1 121 ? 24.093 47.560 19.999 1.00 18.47 125 TYR A N 1
ATOM 979 C CA . TYR A 1 121 ? 24.466 48.776 19.279 1.00 18.62 125 TYR A CA 1
ATOM 980 C C . TYR A 1 121 ? 23.579 49.953 19.670 1.00 12.07 125 TYR A C 1
ATOM 981 O O . TYR A 1 121 ? 22.574 49.789 20.360 1.00 16.72 125 TYR A O 1
ATOM 990 N N . TRP A 1 122 ? 23.986 51.141 19.243 1.00 10.39 126 TRP A N 1
ATOM 991 C CA . TRP A 1 122 ? 23.246 52.372 19.506 1.00 11.12 126 TRP A CA 1
ATOM 992 C C . TRP A 1 122 ? 23.765 53.454 18.566 1.00 12.75 126 TRP A C 1
ATOM 993 O O . TRP A 1 122 ? 24.644 53.199 17.738 1.00 6.30 126 TRP A O 1
ATOM 1004 N N . CYS A 1 123 ? 23.206 54.653 18.683 1.00 16.79 127 CYS A N 1
ATOM 1005 C CA . CYS A 1 123 ? 23.626 55.769 17.850 1.00 20.17 127 CYS A CA 1
ATOM 1006 C C . CYS A 1 123 ? 23.443 57.095 18.574 1.00 20.34 127 CYS A C 1
ATOM 1007 O O . CYS A 1 123 ? 22.428 57.330 19.235 1.00 21.34 127 CYS A O 1
ATOM 1010 N N . THR A 1 124 ? 24.454 57.947 18.478 1.00 19.97 128 THR A N 1
ATOM 1011 C CA . THR A 1 124 ? 24.407 59.252 19.111 1.00 20.46 128 THR A CA 1
ATOM 1012 C C . THR A 1 124 ? 24.458 60.321 18.024 1.00 24.02 128 THR A C 1
ATOM 1013 O O . THR A 1 124 ? 24.669 60.017 16.847 1.00 23.73 128 THR A O 1
ATOM 1017 N N . ASP A 1 125 ? 24.207 61.566 18.417 1.00 24.71 129 ASP A N 1
ATOM 1018 C CA . ASP A 1 125 ? 24.256 62.683 17.489 1.00 20.96 129 ASP A CA 1
ATOM 1019 C C . ASP A 1 125 ? 25.733 62.946 17.253 1.00 21.67 129 ASP A C 1
ATOM 1020 O O . ASP A 1 125 ? 26.532 62.852 18.187 1.00 22.64 129 ASP A O 1
ATOM 1025 N N . GLU A 1 126 ? 26.105 63.263 16.016 1.00 21.60 130 GLU A N 1
ATOM 1026 C CA . GLU A 1 126 ? 27.509 63.514 15.704 1.00 29.08 130 GLU A CA 1
ATOM 1027 C C . GLU A 1 126 ? 28.119 64.678 16.477 1.00 27.01 130 GLU A C 1
ATOM 1028 O O . GLU A 1 126 ? 29.340 64.785 16.600 1.00 32.12 130 GLU A O 1
ATOM 1034 N N . SER A 1 127 ? 27.256 65.507 17.051 1.00 26.46 131 SER A N 1
ATOM 1035 C CA . SER A 1 127 ? 27.668 66.665 17.827 1.00 21.03 131 SER A CA 1
ATOM 1036 C C . SER A 1 127 ? 27.798 66.368 19.326 1.00 17.72 131 SER A C 1
ATOM 1037 O O . SER A 1 127 ? 28.344 67.176 20.076 1.00 14.39 131 SER A O 1
ATOM 1040 N N . ASN A 1 128 ? 27.282 65.225 19.766 1.00 9.89 132 ASN A N 1
ATOM 1041 C CA . ASN A 1 128 ? 27.362 64.853 21.172 1.00 11.32 132 ASN A CA 1
ATOM 1042 C C . ASN A 1 128 ? 28.733 64.268 21.506 1.00 13.73 132 ASN A C 1
ATOM 1043 O O . ASN A 1 128 ? 28.917 63.053 21.549 1.00 16.67 132 ASN A O 1
ATOM 1048 N N . HIS A 1 129 ? 29.690 65.147 21.779 1.00 19.27 133 HIS A N 1
ATOM 1049 C CA . HIS A 1 129 ? 31.043 64.717 22.102 1.00 17.64 133 HIS A CA 1
ATOM 1050 C C . HIS A 1 129 ? 31.208 64.237 23.536 1.00 18.99 133 HIS A C 1
ATOM 1051 O O . HIS A 1 129 ? 32.077 63.405 23.821 1.00 19.49 133 HIS A O 1
ATOM 1058 N N . ARG A 1 130 ? 30.347 64.728 24.427 1.00 20.03 134 ARG A N 1
ATOM 1059 C CA . ARG A 1 130 ? 30.386 64.327 25.831 1.00 17.40 134 ARG A CA 1
ATOM 1060 C C . ARG A 1 130 ? 30.060 62.834 25.922 1.00 14.33 134 ARG A C 1
ATOM 1061 O O . ARG A 1 130 ? 30.746 62.080 26.611 1.00 13.77 134 ARG A O 1
ATOM 1069 N N . ALA A 1 131 ? 29.024 62.411 25.203 1.00 11.49 135 ALA A N 1
ATOM 1070 C CA . ALA A 1 131 ? 28.614 61.013 25.206 1.00 13.50 135 ALA A CA 1
ATOM 1071 C C . ALA A 1 131 ? 29.658 60.132 24.537 1.00 16.92 135 ALA A C 1
ATOM 1072 O O . ALA A 1 131 ? 30.036 59.084 25.068 1.00 15.54 135 ALA A O 1
ATOM 1074 N N . GLN A 1 132 ? 30.154 60.588 23.391 1.00 17.75 136 GLN A N 1
ATOM 1075 C CA . GLN A 1 132 ? 31.149 59.844 22.635 1.00 10.41 136 GLN A CA 1
ATOM 1076 C C . GLN A 1 132 ? 32.464 59.639 23.376 1.00 12.00 136 GLN A C 1
ATOM 1077 O O . GLN A 1 132 ? 33.231 58.734 23.053 1.00 13.60 136 GLN A O 1
ATOM 1083 N N . LEU A 1 133 ? 32.697 60.458 24.396 1.00 12.05 137 LEU A N 1
ATOM 1084 C CA . LEU A 1 133 ? 33.901 60.366 25.212 1.00 12.50 137 LEU A CA 1
ATOM 1085 C C . LEU A 1 133 ? 33.870 59.041 25.968 1.00 18.26 137 LEU A C 1
ATOM 1086 O O . LEU A 1 133 ? 34.906 58.507 26.348 1.00 23.29 137 LEU A O 1
ATOM 1091 N N . LEU A 1 134 ? 32.662 58.521 26.171 1.00 17.66 138 LEU A N 1
ATOM 1092 C CA . LEU A 1 134 ? 32.447 57.249 26.845 1.00 11.87 138 LEU A CA 1
ATOM 1093 C C . LEU A 1 134 ? 32.280 56.121 25.821 1.00 13.72 138 LEU A C 1
ATOM 1094 O O . LEU A 1 134 ? 32.886 55.058 25.952 1.00 16.45 138 LEU A O 1
ATOM 1099 N N . TYR A 1 135 ? 31.442 56.358 24.815 1.00 12.08 139 TYR A N 1
ATOM 1100 C CA . TYR A 1 135 ? 31.157 55.368 23.772 1.00 14.47 139 TYR A CA 1
ATOM 1101 C C . TYR A 1 135 ? 32.396 54.824 23.088 1.00 14.63 139 TYR A C 1
ATOM 1102 O O . TYR A 1 135 ? 32.421 53.685 22.638 1.00 21.20 139 TYR A O 1
ATOM 1111 N N . VAL A 1 136 ? 33.421 55.655 23.004 1.00 17.40 140 VAL A N 1
ATOM 1112 C CA . VAL A 1 136 ? 34.661 55.267 22.357 1.00 17.43 140 VAL A CA 1
ATOM 1113 C C . VAL A 1 136 ? 35.462 54.275 23.224 1.00 19.97 140 VAL A C 1
ATOM 1114 O O . VAL A 1 136 ? 36.323 53.552 22.725 1.00 26.03 140 VAL A O 1
ATOM 1118 N N . LYS A 1 137 ? 35.101 54.197 24.503 1.00 24.13 141 LYS A N 1
ATOM 1119 C CA . LYS A 1 137 ? 35.743 53.307 25.469 1.00 19.83 141 LYS A CA 1
ATOM 1120 C C . LYS A 1 137 ? 34.988 51.986 25.629 1.00 21.44 141 LYS A C 1
ATOM 1121 O O . LYS A 1 137 ? 35.596 50.937 25.842 1.00 25.49 141 LYS A O 1
ATOM 1127 N N . VAL A 1 138 ? 33.662 52.045 25.534 1.00 22.70 142 VAL A N 1
ATOM 1128 C CA . VAL A 1 138 ? 32.807 50.865 25.686 1.00 17.66 142 VAL A CA 1
ATOM 1129 C C . VAL A 1 138 ? 32.335 50.262 24.361 1.00 19.78 142 VAL A C 1
ATOM 1130 O O . VAL A 1 138 ? 31.614 49.262 24.343 1.00 21.04 142 VAL A O 1
ATOM 1134 N N . GLY A 1 139 ? 32.724 50.885 23.256 1.00 14.27 143 GLY A N 1
ATOM 1135 C CA . GLY A 1 139 ? 32.325 50.391 21.956 1.00 7.34 143 GLY A CA 1
ATOM 1136 C C . GLY A 1 139 ? 33.187 51.006 20.880 1.00 10.71 143 GLY A C 1
ATOM 1137 O O . GLY A 1 139 ? 34.264 51.531 21.161 1.00 14.12 143 GLY A O 1
ATOM 1138 N N . TYR A 1 140 ? 32.722 50.947 19.640 1.00 12.93 144 TYR A N 1
ATOM 1139 C CA . TYR A 1 140 ? 33.477 51.516 18.542 1.00 15.57 144 TYR A CA 1
ATOM 1140 C C . TYR A 1 140 ? 32.542 52.108 17.491 1.00 16.64 144 TYR A C 1
ATOM 1141 O O . TYR A 1 140 ? 31.430 51.616 17.280 1.00 16.68 144 TYR A O 1
ATOM 1150 N N . LYS A 1 141 ? 32.987 53.192 16.865 1.00 15.46 145 LYS A N 1
ATOM 1151 C CA . LYS A 1 141 ? 32.209 53.865 15.837 1.00 13.59 145 LYS A CA 1
ATOM 1152 C C . LYS A 1 141 ? 32.208 53.054 14.548 1.00 10.23 145 LYS A C 1
ATOM 1153 O O . LYS A 1 141 ? 33.266 52.745 14.007 1.00 13.14 145 LYS A O 1
ATOM 1159 N N . ALA A 1 142 ? 31.023 52.659 14.092 1.00 14.58 146 ALA A N 1
ATOM 1160 C CA . ALA A 1 142 ? 30.899 51.901 12.846 1.00 16.61 146 ALA A CA 1
ATOM 1161 C C . ALA A 1 142 ? 30.956 52.888 11.671 1.00 17.28 146 ALA A C 1
ATOM 1162 O O . ALA A 1 142 ? 30.428 54.000 11.759 1.00 16.22 146 ALA A O 1
ATOM 1164 N N . PRO A 1 143 ? 31.627 52.507 10.570 1.00 18.11 147 PRO A N 1
ATOM 1165 C CA . PRO A 1 143 ? 31.757 53.366 9.384 1.00 17.02 147 PRO A CA 1
ATOM 1166 C C . PRO A 1 143 ? 30.482 53.433 8.543 1.00 16.99 147 PRO A C 1
ATOM 1167 O O . PRO A 1 143 ? 30.515 53.247 7.318 1.00 12.96 147 PRO A O 1
ATOM 1171 N N . LYS A 1 144 ? 29.373 53.760 9.203 1.00 16.03 148 LYS A N 1
ATOM 1172 C CA . LYS A 1 144 ? 28.081 53.825 8.540 1.00 16.76 148 LYS A CA 1
ATOM 1173 C C . LYS A 1 144 ? 27.376 55.176 8.606 1.00 18.49 148 LYS A C 1
ATOM 1174 O O . LYS A 1 144 ? 27.693 56.027 9.437 1.00 18.38 148 LYS A O 1
ATOM 1180 N N . ILE A 1 145 ? 26.436 55.361 7.682 1.00 17.18 149 ILE A N 1
ATOM 1181 C CA . ILE A 1 145 ? 25.633 56.570 7.574 1.00 10.19 149 ILE A CA 1
ATOM 1182 C C . ILE A 1 145 ? 24.181 56.131 7.768 1.00 14.12 149 ILE A C 1
ATOM 1183 O O . ILE A 1 145 ? 23.746 55.119 7.208 1.00 6.40 149 ILE A O 1
ATOM 1188 N N . LEU A 1 146 ? 23.431 56.896 8.549 1.00 12.60 150 LEU A N 1
ATOM 1189 C CA . LEU A 1 146 ? 22.039 56.567 8.800 1.00 15.68 150 LEU A CA 1
ATOM 1190 C C . LEU A 1 146 ? 21.123 57.436 7.934 1.00 13.73 150 LEU A C 1
ATOM 1191 O O . LEU A 1 146 ? 21.268 58.653 7.898 1.00 14.38 150 LEU A O 1
ATOM 1196 N N . TYR A 1 147 ? 20.237 56.785 7.183 1.00 13.75 151 TYR A N 1
ATOM 1197 C CA . TYR A 1 147 ? 19.276 57.467 6.313 1.00 11.34 151 TYR A CA 1
ATOM 1198 C C . TYR A 1 147 ? 17.855 57.248 6.802 1.00 10.07 151 TYR A C 1
ATOM 1199 O O . TYR A 1 147 ? 17.493 56.146 7.202 1.00 15.48 151 TYR A O 1
ATOM 1208 N N . LYS A 1 148 ? 17.057 58.307 6.774 1.00 10.37 152 LYS A N 1
ATOM 1209 C CA . LYS A 1 148 ? 15.668 58.239 7.213 1.00 8.44 152 LYS A CA 1
ATOM 1210 C C . LYS A 1 148 ? 14.750 58.640 6.071 1.00 9.36 152 LYS A C 1
ATOM 1211 O O . LYS A 1 148 ? 15.131 59.416 5.203 1.00 8.70 152 LYS A O 1
ATOM 1217 N N . ARG A 1 149 ? 13.546 58.085 6.058 1.00 12.02 153 ARG A N 1
ATOM 1218 C CA . ARG A 1 149 ? 12.575 58.416 5.027 1.00 13.34 153 ARG A CA 1
ATOM 1219 C C . ARG A 1 149 ? 12.239 59.898 5.182 1.00 17.75 153 ARG A C 1
ATOM 1220 O O . ARG A 1 149 ? 12.092 60.385 6.307 1.00 18.24 153 ARG A O 1
ATOM 1228 N N . LYS A 1 150 ? 12.147 60.612 4.062 1.00 21.95 154 LYS A N 1
ATOM 1229 C CA . LYS A 1 150 ? 11.835 62.041 4.089 1.00 24.95 154 LYS A CA 1
ATOM 1230 C C . LYS A 1 150 ? 10.562 62.347 4.877 1.00 25.31 154 LYS A C 1
ATOM 1231 O O . LYS A 1 150 ? 9.507 61.767 4.622 1.00 27.20 154 LYS A O 1
ATOM 1237 N N . GLY A 1 151 ? 10.686 63.246 5.850 1.00 28.11 155 GLY A N 1
ATOM 1238 C CA . GLY A 1 151 ? 9.555 63.627 6.681 1.00 29.11 155 GLY A CA 1
ATOM 1239 C C . GLY A 1 151 ? 9.462 62.832 7.971 1.00 31.33 155 GLY A C 1
ATOM 1240 O O . GLY A 1 151 ? 8.539 63.024 8.764 1.00 31.56 155 GLY A O 1
ATOM 1241 N N . TYR A 1 152 ? 10.431 61.947 8.190 1.00 33.06 156 TYR A N 1
ATOM 1242 C CA . TYR A 1 152 ? 10.457 61.103 9.381 1.00 31.91 156 TYR A CA 1
ATOM 1243 C C . TYR A 1 152 ? 11.807 61.113 10.092 1.00 35.48 156 TYR A C 1
ATOM 1244 O O . TYR A 1 152 ? 11.956 60.388 11.103 1.00 39.39 156 TYR A O 1
ATOM 1254 N N . ASN B 1 4 ? 8.712 47.487 -18.441 1.00 40.59 8 ASN B N 1
ATOM 1255 C CA . ASN B 1 4 ? 9.080 48.225 -17.206 1.00 37.37 8 ASN B CA 1
ATOM 1256 C C . ASN B 1 4 ? 9.355 47.272 -16.040 1.00 39.14 8 ASN B C 1
ATOM 1257 O O . ASN B 1 4 ? 9.480 46.057 -16.223 1.00 38.55 8 ASN B O 1
ATOM 1262 N N . ILE B 1 5 ? 9.458 47.841 -14.841 1.00 37.03 9 ILE B N 1
ATOM 1263 C CA . ILE B 1 5 ? 9.736 47.081 -13.626 1.00 30.95 9 ILE B CA 1
ATOM 1264 C C . ILE B 1 5 ? 8.590 47.223 -12.626 1.00 29.08 9 ILE B C 1
ATOM 1265 O O . ILE B 1 5 ? 7.881 48.229 -12.618 1.00 31.77 9 ILE B O 1
ATOM 1270 N N . THR B 1 6 ? 8.384 46.183 -11.823 1.00 27.71 10 THR B N 1
ATOM 1271 C CA . THR B 1 6 ? 7.354 46.183 -10.787 1.00 29.32 10 THR B CA 1
ATOM 1272 C C . THR B 1 6 ? 7.902 45.442 -9.575 1.00 25.02 10 THR B C 1
ATOM 1273 O O . THR B 1 6 ? 8.747 44.547 -9.702 1.00 17.91 10 THR B O 1
ATOM 1277 N N . VAL B 1 7 ? 7.425 45.835 -8.401 1.00 21.18 11 VAL B N 1
ATOM 1278 C CA . VAL B 1 7 ? 7.859 45.228 -7.158 1.00 22.92 11 VAL B CA 1
ATOM 1279 C C 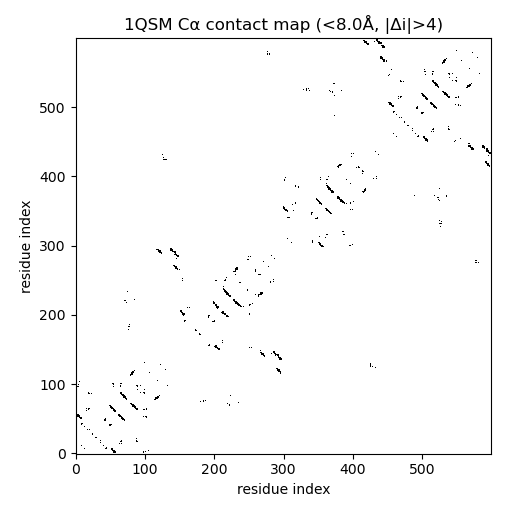. VAL B 1 7 ? 6.672 44.611 -6.436 1.00 23.38 11 VAL B C 1
ATOM 1280 O O . VAL B 1 7 ? 5.566 45.153 -6.449 1.00 24.74 11 VAL B O 1
ATOM 1284 N N . ARG B 1 8 ? 6.903 43.453 -5.833 1.00 22.56 12 ARG B N 1
ATOM 1285 C CA . ARG B 1 8 ? 5.864 42.751 -5.102 1.00 22.81 12 ARG B CA 1
ATOM 1286 C C . ARG B 1 8 ? 6.511 41.823 -4.090 1.00 21.29 12 ARG B C 1
ATOM 1287 O O . ARG B 1 8 ? 7.666 41.433 -4.246 1.00 23.55 12 ARG B O 1
ATOM 1295 N N . PHE B 1 9 ? 5.760 41.464 -3.056 1.00 21.01 13 PHE B N 1
ATOM 1296 C CA . PHE B 1 9 ? 6.280 40.571 -2.030 1.00 21.19 13 PHE B CA 1
ATOM 1297 C C . PHE B 1 9 ? 6.683 39.240 -2.645 1.00 21.94 13 PHE B C 1
ATOM 1298 O O . PHE B 1 9 ? 6.116 38.816 -3.653 1.00 21.91 13 PHE B O 1
ATOM 1306 N N . VAL B 1 10 ? 7.673 38.596 -2.041 1.00 20.76 14 VAL B N 1
ATOM 1307 C CA . VAL B 1 10 ? 8.139 37.301 -2.511 1.00 21.11 14 VAL B CA 1
ATOM 1308 C C . VAL B 1 10 ? 7.084 36.220 -2.269 1.00 25.56 14 VAL B C 1
ATOM 1309 O O . VAL B 1 10 ? 6.209 36.375 -1.413 1.00 28.11 14 VAL B O 1
ATOM 1313 N N . THR B 1 11 ? 7.137 35.160 -3.074 1.00 27.87 15 THR B N 1
ATOM 1314 C CA . THR B 1 11 ? 6.238 34.012 -2.939 1.00 29.49 15 THR B CA 1
ATOM 1315 C C . THR B 1 11 ? 7.159 32.799 -2.876 1.00 32.22 15 THR B C 1
ATOM 1316 O O . THR B 1 11 ? 8.375 32.943 -3.005 1.00 36.48 15 THR B O 1
ATOM 1320 N N . GLU B 1 12 ? 6.592 31.614 -2.680 1.00 35.07 16 GLU B N 1
ATOM 1321 C CA . GLU B 1 12 ? 7.401 30.399 -2.620 1.00 37.93 16 GLU B CA 1
ATOM 1322 C C . GLU B 1 12 ? 8.241 30.204 -3.879 1.00 38.30 16 GLU B C 1
ATOM 1323 O O . GLU B 1 12 ? 9.374 29.717 -3.818 1.00 36.96 16 GLU B O 1
ATOM 1329 N N . ASN B 1 13 ? 7.696 30.643 -5.009 1.00 36.26 17 ASN B N 1
ATOM 1330 C CA . ASN B 1 13 ? 8.357 30.519 -6.302 1.00 35.60 17 ASN B CA 1
ATOM 1331 C C . ASN B 1 13 ? 9.542 31.455 -6.509 1.00 34.05 17 ASN B C 1
ATOM 1332 O O . ASN B 1 13 ? 10.449 31.157 -7.288 1.00 34.39 17 ASN B O 1
ATOM 1337 N N . ASP B 1 14 ? 9.540 32.579 -5.806 1.00 31.18 18 ASP B N 1
ATOM 1338 C CA . ASP B 1 14 ? 10.610 33.559 -5.935 1.00 28.10 18 ASP B CA 1
ATOM 1339 C C . ASP B 1 14 ? 11.880 33.237 -5.152 1.00 28.86 18 ASP B C 1
ATOM 1340 O O . ASP B 1 14 ? 12.891 33.922 -5.317 1.00 30.04 18 ASP B O 1
ATOM 1345 N N . LYS B 1 15 ? 11.839 32.180 -4.339 1.00 28.48 19 LYS B N 1
ATOM 1346 C CA . LYS B 1 15 ? 12.986 31.783 -3.515 1.00 25.86 19 LYS B CA 1
ATOM 1347 C C . LYS B 1 15 ? 14.301 31.648 -4.268 1.00 28.13 19 LYS B C 1
ATOM 1348 O O . LYS B 1 15 ? 15.338 32.106 -3.789 1.00 31.77 19 LYS B O 1
ATOM 1354 N N . GLU B 1 16 ? 14.247 31.041 -5.452 1.00 30.76 20 GLU B N 1
ATOM 1355 C CA . GLU B 1 16 ? 15.429 30.834 -6.289 1.00 28.64 20 GLU B CA 1
ATOM 1356 C C . GLU B 1 16 ? 16.125 32.127 -6.713 1.00 24.69 20 GLU B C 1
ATOM 1357 O O . GLU B 1 16 ? 17.335 32.282 -6.519 1.00 22.44 20 GLU B O 1
ATOM 1363 N N . GLY B 1 17 ? 15.358 33.041 -7.301 1.00 18.98 21 GLY B N 1
ATOM 1364 C CA . GLY B 1 17 ? 15.906 34.311 -7.741 1.00 20.33 21 GLY B CA 1
ATOM 1365 C C . GLY B 1 17 ? 16.368 35.168 -6.575 1.00 23.97 21 GLY B C 1
ATOM 1366 O O . GLY B 1 17 ? 17.343 35.909 -6.694 1.00 23.53 21 GLY B O 1
ATOM 1367 N N . TRP B 1 18 ? 15.671 35.063 -5.444 1.00 22.12 22 TRP B N 1
ATOM 1368 C CA . TRP B 1 18 ? 16.024 35.828 -4.259 1.00 18.86 22 TRP B CA 1
ATOM 1369 C C . TRP B 1 18 ? 17.378 35.380 -3.723 1.00 21.27 22 TRP B C 1
ATOM 1370 O O . TRP B 1 18 ? 18.214 36.212 -3.374 1.00 22.66 22 TRP B O 1
ATOM 1381 N N . GLN B 1 19 ? 17.595 34.068 -3.662 1.00 25.63 23 GLN B N 1
ATOM 1382 C CA . GLN B 1 19 ? 18.861 33.529 -3.170 1.00 28.17 23 GLN B CA 1
ATOM 1383 C C . GLN B 1 19 ? 20.031 33.886 -4.085 1.00 27.36 23 GLN B C 1
ATOM 1384 O O . GLN B 1 19 ? 21.173 34.023 -3.634 1.00 23.59 23 GLN B O 1
ATOM 1390 N N . ARG B 1 20 ? 19.731 34.055 -5.370 1.00 28.11 24 ARG B N 1
ATOM 1391 C CA . ARG B 1 20 ? 20.731 34.430 -6.363 1.00 23.62 24 ARG B CA 1
ATOM 1392 C C . ARG B 1 20 ? 21.195 35.848 -6.064 1.00 18.84 24 ARG B C 1
ATOM 1393 O O . ARG B 1 20 ? 22.387 36.131 -6.115 1.00 25.23 24 ARG B O 1
ATOM 1401 N N . LEU B 1 21 ? 20.249 36.726 -5.729 1.00 22.94 25 LEU B N 1
ATOM 1402 C CA . LEU B 1 21 ? 20.543 38.125 -5.389 1.00 19.42 25 LEU B CA 1
ATOM 1403 C C . LEU B 1 21 ? 21.166 38.214 -3.999 1.00 17.18 25 LEU B C 1
ATOM 1404 O O . LEU B 1 21 ? 22.003 39.077 -3.739 1.00 14.84 25 LEU B O 1
ATOM 1409 N N . TRP B 1 22 ? 20.736 37.318 -3.113 1.00 15.39 26 TRP B N 1
ATOM 1410 C CA . TRP B 1 22 ? 21.238 37.240 -1.742 1.00 19.28 26 TRP B CA 1
ATOM 1411 C C . TRP B 1 22 ? 22.729 36.877 -1.775 1.00 22.59 26 TRP B C 1
ATOM 1412 O O . TRP B 1 22 ? 23.523 37.405 -0.997 1.00 24.92 26 TRP B O 1
ATOM 1423 N N . LYS B 1 23 ? 23.106 35.991 -2.695 1.00 27.05 27 LYS B N 1
ATOM 1424 C CA . LYS B 1 23 ? 24.503 35.588 -2.840 1.00 25.95 27 LYS B CA 1
ATOM 1425 C C . LYS B 1 23 ? 25.298 36.767 -3.381 1.00 21.62 27 LYS B C 1
ATOM 1426 O O . LYS B 1 23 ? 26.321 37.141 -2.814 1.00 22.24 27 LYS B O 1
ATOM 1432 N N . SER B 1 24 ? 24.807 37.361 -4.466 1.00 14.89 28 SER B N 1
ATOM 1433 C CA . SER B 1 24 ? 25.455 38.517 -5.083 1.00 17.64 28 SER B CA 1
ATOM 1434 C C . SER B 1 24 ? 25.660 39.622 -4.042 1.00 16.04 28 SER B C 1
ATOM 1435 O O . SER B 1 24 ? 26.713 40.252 -3.985 1.00 20.07 28 SER B O 1
ATOM 1438 N N . TYR B 1 25 ? 24.639 39.827 -3.215 1.00 19.43 29 TYR B N 1
ATOM 1439 C CA . TYR B 1 25 ? 24.646 40.825 -2.147 1.00 15.12 29 TYR B CA 1
ATOM 1440 C C . TYR B 1 25 ? 25.767 40.550 -1.152 1.00 16.34 29 TYR B C 1
ATOM 1441 O O . TYR B 1 25 ? 26.450 41.473 -0.713 1.00 17.63 29 TYR B O 1
ATOM 1450 N N . GLN B 1 26 ? 25.952 39.281 -0.795 1.00 18.87 30 GLN B N 1
ATOM 1451 C CA . GLN B 1 26 ? 27.012 38.903 0.140 1.00 23.37 30 GLN B CA 1
ATOM 1452 C C . GLN B 1 26 ? 28.389 39.132 -0.482 1.00 25.15 30 GLN B C 1
ATOM 1453 O O . GLN B 1 26 ? 29.332 39.489 0.218 1.00 27.63 30 GLN B O 1
ATOM 1459 N N . ASP B 1 27 ? 28.504 38.900 -1.791 1.00 31.73 31 ASP B N 1
ATOM 1460 C CA . ASP B 1 27 ? 29.766 39.104 -2.503 1.00 38.11 31 ASP B CA 1
ATOM 1461 C C . ASP B 1 27 ? 30.106 40.580 -2.396 1.00 35.85 31 ASP B C 1
ATOM 1462 O O . ASP B 1 27 ? 31.222 40.948 -2.030 1.00 36.01 31 ASP B O 1
ATOM 1467 N N . PHE B 1 28 ? 29.113 41.414 -2.693 1.00 34.35 32 PHE B N 1
ATOM 1468 C CA . PHE B 1 28 ? 29.253 42.860 -2.627 1.00 30.35 32 PHE B CA 1
ATOM 1469 C C . PHE B 1 28 ? 29.855 43.277 -1.286 1.00 28.36 32 PHE B C 1
ATOM 1470 O O . PHE B 1 28 ? 30.862 43.980 -1.248 1.00 31.42 32 PHE B O 1
ATOM 1478 N N . TYR B 1 29 ? 29.235 42.829 -0.195 1.00 28.88 33 TYR B N 1
ATOM 1479 C CA . TYR B 1 29 ? 29.698 43.145 1.152 1.00 27.17 33 TYR B CA 1
ATOM 1480 C C . TYR B 1 29 ? 30.949 42.379 1.558 1.00 29.49 33 TYR B C 1
ATOM 1481 O O . TYR B 1 29 ? 31.473 42.586 2.654 1.00 31.79 33 TYR B O 1
ATOM 1490 N N . GLU B 1 30 ? 31.424 41.499 0.677 1.00 32.79 34 GLU B N 1
ATOM 1491 C CA . GLU B 1 30 ? 32.620 40.693 0.931 1.00 34.04 34 GLU B CA 1
ATOM 1492 C C . GLU B 1 30 ? 32.465 39.824 2.185 1.00 33.40 34 GLU B C 1
ATOM 1493 O O . GLU B 1 30 ? 33.402 39.665 2.977 1.00 34.71 34 GLU B O 1
ATOM 1499 N N . VAL B 1 31 ? 31.257 39.300 2.379 1.00 33.75 35 VAL B N 1
ATOM 1500 C CA . VAL B 1 31 ? 30.955 38.431 3.514 1.00 33.39 35 VAL B CA 1
ATOM 1501 C C . VAL B 1 31 ? 30.466 37.075 3.019 1.00 33.20 35 VAL B C 1
ATOM 1502 O O . VAL B 1 31 ? 30.338 36.847 1.810 1.00 29.63 35 VAL B O 1
ATOM 1506 N N . SER B 1 32 ? 30.178 36.187 3.966 1.00 32.56 36 SER B N 1
ATOM 1507 C CA . SER B 1 32 ? 29.709 34.849 3.643 1.00 29.45 36 SER B CA 1
ATOM 1508 C C . SER B 1 32 ? 28.870 34.298 4.794 1.00 28.50 36 SER B C 1
ATOM 1509 O O . SER B 1 32 ? 29.409 33.887 5.819 1.00 34.03 36 SER B O 1
ATOM 1512 N N . PHE B 1 33 ? 27.551 34.318 4.627 1.00 25.92 37 PHE B N 1
ATOM 1513 C CA . PHE B 1 33 ? 26.633 33.817 5.647 1.00 30.07 37 PHE B CA 1
ATOM 1514 C C . PHE B 1 33 ? 26.413 32.320 5.476 1.00 32.54 37 PHE B C 1
ATOM 1515 O O . PHE B 1 33 ? 26.612 31.776 4.387 1.00 34.20 37 PHE B O 1
ATOM 1523 N N . PRO B 1 34 ? 26.002 31.632 6.556 1.00 33.06 38 PRO B N 1
ATOM 1524 C CA . PRO B 1 34 ? 25.731 30.189 6.533 1.00 33.62 38 PRO B CA 1
ATOM 1525 C C . PRO B 1 34 ? 24.632 29.919 5.494 1.00 33.89 38 PRO B C 1
ATOM 1526 O O . PRO B 1 34 ? 23.701 30.716 5.365 1.00 34.97 38 PRO B O 1
ATOM 1530 N N . ASP B 1 35 ? 24.741 28.814 4.755 1.00 35.18 39 ASP B N 1
ATOM 1531 C CA . ASP B 1 35 ? 23.762 28.479 3.710 1.00 39.02 39 ASP B CA 1
ATOM 1532 C C . ASP B 1 35 ? 22.345 28.254 4.229 1.00 39.75 39 ASP B C 1
ATOM 1533 O O . ASP B 1 35 ? 21.375 28.346 3.469 1.00 47.44 39 ASP B O 1
ATOM 1538 N N . ASP B 1 36 ? 22.218 27.944 5.513 1.00 37.01 40 ASP B N 1
ATOM 1539 C CA . ASP B 1 36 ? 20.900 27.712 6.086 1.00 37.49 40 ASP B CA 1
ATOM 1540 C C . ASP B 1 36 ? 20.194 28.996 6.531 1.00 33.48 40 ASP B C 1
ATOM 1541 O O . ASP B 1 36 ? 18.989 28.990 6.798 1.00 32.15 40 ASP B O 1
ATOM 1546 N N . LEU B 1 37 ? 20.942 30.097 6.569 1.00 30.08 41 LEU B N 1
ATOM 1547 C CA . LEU B 1 37 ? 20.404 31.399 6.963 1.00 30.05 41 LEU B CA 1
ATOM 1548 C C . LEU B 1 37 ? 19.459 31.887 5.869 1.00 30.59 41 LEU B C 1
ATOM 1549 O O . LEU B 1 37 ? 18.514 32.631 6.125 1.00 30.41 41 LEU B O 1
ATOM 1554 N N . ASP B 1 38 ? 19.725 31.439 4.647 1.00 33.61 42 ASP B N 1
ATOM 1555 C CA . ASP B 1 38 ? 18.919 31.774 3.481 1.00 31.16 42 ASP B CA 1
ATOM 1556 C C . ASP B 1 38 ? 17.522 31.209 3.714 1.00 29.40 42 ASP B C 1
ATOM 1557 O O . ASP B 1 38 ? 16.518 31.909 3.577 1.00 25.67 42 ASP B O 1
ATOM 1562 N N . ASP B 1 39 ? 17.487 29.931 4.084 1.00 31.97 43 ASP B N 1
ATOM 1563 C CA . ASP B 1 39 ? 16.247 29.213 4.341 1.00 32.00 43 ASP B CA 1
ATOM 1564 C C . ASP B 1 39 ? 15.525 29.778 5.553 1.00 29.96 43 ASP B C 1
ATOM 1565 O O . ASP B 1 39 ? 14.295 29.804 5.586 1.00 30.72 43 ASP B O 1
ATOM 1570 N N . PHE B 1 40 ? 16.293 30.238 6.537 1.00 25.40 44 PHE B N 1
ATOM 1571 C CA . PHE B 1 40 ? 15.725 30.815 7.750 1.00 22.49 44 PHE B CA 1
ATOM 1572 C C . PHE B 1 40 ? 15.033 32.138 7.413 1.00 23.31 44 PHE B C 1
ATOM 1573 O O . PHE B 1 40 ? 13.893 32.379 7.817 1.00 20.81 44 PHE B O 1
ATOM 1581 N N . ASN B 1 41 ? 15.724 32.980 6.653 1.00 23.64 45 ASN B N 1
ATOM 1582 C CA . ASN B 1 41 ? 15.178 34.268 6.246 1.00 23.16 45 ASN B CA 1
ATOM 1583 C C . ASN B 1 41 ? 13.923 34.119 5.397 1.00 20.72 45 ASN B C 1
ATOM 1584 O O . ASN B 1 41 ? 12.897 34.732 5.700 1.00 23.74 45 ASN B O 1
ATOM 1589 N N . PHE B 1 42 ? 13.991 33.299 4.352 1.00 18.09 46 PHE B N 1
ATOM 1590 C CA . PHE B 1 42 ? 12.829 33.121 3.486 1.00 21.04 46 PHE B CA 1
ATOM 1591 C C . PHE B 1 42 ? 11.622 32.599 4.270 1.00 18.11 46 PHE B C 1
ATOM 1592 O O . PHE B 1 42 ? 10.487 33.022 4.024 1.00 17.37 46 PHE B O 1
ATOM 1600 N N . GLY B 1 43 ? 11.886 31.743 5.260 1.00 10.88 47 GLY B N 1
ATOM 1601 C CA . GLY B 1 43 ? 10.828 31.203 6.098 1.00 10.68 47 GLY B CA 1
ATOM 1602 C C . GLY B 1 43 ? 10.085 32.305 6.837 1.00 18.65 47 GLY B C 1
ATOM 1603 O O . GLY B 1 43 ? 8.862 32.236 7.002 1.00 22.26 47 GLY B O 1
ATOM 1604 N N . ARG B 1 44 ? 10.833 33.330 7.258 1.00 21.07 48 ARG B N 1
ATOM 1605 C CA . ARG B 1 44 ? 10.299 34.492 7.969 1.00 11.31 48 ARG B CA 1
ATOM 1606 C C . ARG B 1 44 ? 9.536 35.429 7.029 1.00 14.01 48 ARG B C 1
ATOM 1607 O O . ARG B 1 44 ? 8.524 36.027 7.420 1.00 10.27 48 ARG B O 1
ATOM 1615 N N . PHE B 1 45 ? 10.025 35.579 5.801 1.00 9.98 49 PHE B N 1
ATOM 1616 C CA . PHE B 1 45 ? 9.343 36.449 4.847 1.00 14.41 49 PHE B CA 1
ATOM 1617 C C . PHE B 1 45 ? 7.958 35.887 4.590 1.00 18.95 49 PHE B C 1
ATOM 1618 O O . PHE B 1 45 ? 6.986 36.630 4.519 1.00 24.49 49 PHE B O 1
ATOM 1626 N N . LEU B 1 46 ? 7.877 34.562 4.487 1.00 25.44 50 LEU B N 1
ATOM 1627 C CA . LEU B 1 46 ? 6.624 33.874 4.205 1.00 21.97 50 LEU B CA 1
ATOM 1628 C C . LEU B 1 46 ? 5.716 33.672 5.409 1.00 22.99 50 LEU B C 1
ATOM 1629 O O . LEU B 1 46 ? 4.511 33.490 5.247 1.00 20.86 50 LEU B O 1
ATOM 1634 N N . ASP B 1 47 ? 6.290 33.675 6.609 1.00 25.31 51 ASP B N 1
ATOM 1635 C CA . ASP B 1 47 ? 5.497 33.519 7.832 1.00 27.53 51 ASP B CA 1
ATOM 1636 C C . ASP B 1 47 ? 4.786 34.853 8.114 1.00 27.04 51 ASP B C 1
ATOM 1637 O O . ASP B 1 47 ? 5.420 35.841 8.488 1.00 26.41 51 ASP B O 1
ATOM 1642 N N . PRO B 1 48 ? 3.453 34.886 7.953 1.00 26.47 52 PRO B N 1
ATOM 1643 C CA . PRO B 1 48 ? 2.671 36.102 8.191 1.00 23.76 52 PRO B CA 1
ATOM 1644 C C . PRO B 1 48 ? 2.664 36.570 9.648 1.00 22.56 52 PRO B C 1
ATOM 1645 O O . PRO B 1 48 ? 2.293 37.704 9.928 1.00 22.40 52 PRO B O 1
ATOM 1649 N N . ASN B 1 49 ? 3.079 35.704 10.568 1.00 26.25 53 ASN B N 1
ATOM 1650 C CA . ASN B 1 49 ? 3.118 36.051 11.992 1.00 31.71 53 ASN B CA 1
ATOM 1651 C C . ASN B 1 49 ? 4.445 36.673 12.431 1.00 30.00 53 ASN B C 1
ATOM 1652 O O . ASN B 1 49 ? 4.622 37.033 13.596 1.00 29.45 53 ASN B O 1
ATOM 1657 N N . ILE B 1 50 ? 5.392 36.739 11.503 1.00 27.12 54 ILE B N 1
ATOM 1658 C CA . ILE B 1 50 ? 6.688 37.345 11.767 1.00 21.86 54 ILE B CA 1
ATOM 1659 C C . ILE B 1 50 ? 6.738 38.582 10.881 1.00 23.71 54 ILE B C 1
ATOM 1660 O O . ILE B 1 50 ? 6.591 38.483 9.661 1.00 21.19 54 ILE B O 1
ATOM 1665 N N . LYS B 1 51 ? 6.887 39.747 11.506 1.00 23.71 55 LYS B N 1
ATOM 1666 C CA . LYS B 1 51 ? 6.933 41.007 10.774 1.00 19.35 55 LYS B CA 1
ATOM 1667 C C . LYS B 1 51 ? 8.268 41.306 10.079 1.00 21.51 55 LYS B C 1
ATOM 1668 O O . LYS B 1 51 ? 8.922 42.321 10.348 1.00 20.64 55 LYS B O 1
ATOM 1674 N N . MET B 1 52 ? 8.676 40.387 9.209 1.00 15.63 56 MET B N 1
ATOM 1675 C CA . MET B 1 52 ? 9.891 40.521 8.412 1.00 17.82 56 MET B CA 1
ATOM 1676 C C . MET B 1 52 ? 9.453 40.154 7.004 1.00 17.90 56 MET B C 1
ATOM 1677 O O . MET B 1 52 ? 8.883 39.085 6.785 1.00 16.62 56 MET B O 1
ATOM 1682 N N . TRP B 1 53 ? 9.691 41.055 6.060 1.00 11.56 57 TRP B N 1
ATOM 1683 C CA . TRP B 1 53 ? 9.282 40.820 4.694 1.00 9.10 57 TRP B CA 1
ATOM 1684 C C . TRP B 1 53 ? 10.402 40.966 3.689 1.00 8.70 57 TRP B C 1
ATOM 1685 O O . TRP B 1 53 ? 11.511 41.400 3.999 1.00 9.14 57 TRP B O 1
ATOM 1696 N N . ALA B 1 54 ? 10.078 40.607 2.460 1.00 5.21 58 ALA B N 1
ATOM 1697 C CA . ALA B 1 54 ? 11.001 40.742 1.355 1.00 9.41 58 ALA B CA 1
ATOM 1698 C C . ALA B 1 54 ? 10.145 40.981 0.128 1.00 12.34 58 ALA B C 1
ATOM 1699 O O . ALA B 1 54 ? 9.069 40.391 -0.026 1.00 9.82 58 ALA B O 1
ATOM 1701 N N . ALA B 1 55 ? 10.572 41.947 -0.672 1.00 11.21 59 ALA B N 1
ATOM 1702 C CA . ALA B 1 55 ? 9.893 42.278 -1.906 1.00 14.12 59 ALA B CA 1
ATOM 1703 C C . ALA B 1 55 ? 10.919 42.010 -2.987 1.00 15.08 59 ALA B C 1
ATOM 1704 O O . ALA B 1 55 ? 12.126 41.988 -2.729 1.00 15.94 59 ALA B O 1
ATOM 1706 N N . VAL B 1 56 ? 10.441 41.808 -4.202 1.00 14.56 60 VAL B N 1
ATOM 1707 C CA . VAL B 1 56 ? 11.334 41.512 -5.296 1.00 18.08 60 VAL B CA 1
ATOM 1708 C C . VAL B 1 56 ? 10.960 42.349 -6.526 1.00 21.18 60 VAL B C 1
ATOM 1709 O O . VAL B 1 56 ? 9.777 42.611 -6.777 1.00 18.43 60 VAL B O 1
ATOM 1713 N N . ALA B 1 57 ? 11.977 42.871 -7.208 1.00 20.63 61 ALA B N 1
ATOM 1714 C CA . ALA B 1 57 ? 11.759 43.668 -8.415 1.00 19.75 61 ALA B CA 1
ATOM 1715 C C . ALA B 1 57 ? 11.819 42.703 -9.589 1.00 22.74 61 ALA B C 1
ATOM 1716 O O . ALA B 1 57 ? 12.704 41.842 -9.659 1.00 16.53 61 ALA B O 1
ATOM 1718 N N . VAL B 1 58 ? 10.859 42.833 -10.497 1.00 25.43 62 VAL B N 1
ATOM 1719 C CA . VAL B 1 58 ? 10.783 41.955 -11.656 1.00 26.98 62 VAL B CA 1
ATOM 1720 C C . VAL B 1 58 ? 10.495 42.762 -12.912 1.00 25.18 62 VAL B C 1
ATOM 1721 O O . VAL B 1 58 ? 9.736 43.728 -12.870 1.00 23.14 62 VAL B O 1
ATOM 1725 N N . GLU B 1 59 ? 11.108 42.368 -14.023 1.00 32.05 63 GLU B N 1
ATOM 1726 C CA . GLU B 1 59 ? 10.884 43.047 -15.297 1.00 40.78 63 GLU B CA 1
ATOM 1727 C C . GLU B 1 59 ? 9.644 42.448 -15.944 1.00 42.23 63 GLU B C 1
ATOM 1728 O O . GLU B 1 59 ? 9.546 41.232 -16.085 1.00 39.72 63 GLU B O 1
ATOM 1734 N N . SER B 1 60 ? 8.698 43.309 -16.313 1.00 46.17 64 SER B N 1
ATOM 1735 C CA . SER B 1 60 ? 7.436 42.887 -16.922 1.00 48.10 64 SER B CA 1
ATOM 1736 C C . SER B 1 60 ? 7.599 42.038 -18.176 1.00 52.04 64 SER B C 1
ATOM 1737 O O . SER B 1 60 ? 6.795 41.136 -18.436 1.00 54.46 64 SER B O 1
ATOM 1740 N N . SER B 1 61 ? 8.641 42.329 -18.947 1.00 53.02 65 SER B N 1
ATOM 1741 C CA . SER B 1 61 ? 8.926 41.596 -20.177 1.00 54.13 65 SER B CA 1
ATOM 1742 C C . SER B 1 61 ? 9.524 40.223 -19.875 1.00 53.78 65 SER B C 1
ATOM 1743 O O . SER B 1 61 ? 8.827 39.207 -19.895 1.00 54.38 65 SER B O 1
ATOM 1746 N N . SER B 1 62 ? 10.815 40.219 -19.565 1.00 54.71 66 SER B N 1
ATOM 1747 C CA . SER B 1 62 ? 11.563 39.012 -19.251 1.00 54.63 66 SER B CA 1
ATOM 1748 C C . SER B 1 62 ? 11.026 38.239 -18.044 1.00 53.44 66 SER B C 1
ATOM 1749 O O . SER B 1 62 ? 11.179 37.017 -17.969 1.00 54.08 66 SER B O 1
ATOM 1752 N N . GLU B 1 63 ? 10.394 38.952 -17.111 1.00 51.75 67 GLU B N 1
ATOM 1753 C CA . GLU B 1 63 ? 9.852 38.355 -15.886 1.00 49.34 67 GLU B CA 1
ATOM 1754 C C . GLU B 1 63 ? 10.959 37.798 -14.996 1.00 43.91 67 GLU B C 1
ATOM 1755 O O . GLU B 1 63 ? 10.717 36.968 -14.117 1.00 38.89 67 GLU B O 1
ATOM 1761 N N . LYS B 1 64 ? 12.175 38.286 -15.218 1.00 41.66 68 LYS B N 1
ATOM 1762 C CA . LYS B 1 64 ? 13.335 37.855 -14.454 1.00 38.04 68 LYS B CA 1
ATOM 1763 C C . LYS B 1 64 ? 13.463 38.723 -13.206 1.00 34.19 68 LYS B C 1
ATOM 1764 O O . LYS B 1 64 ? 13.270 39.940 -13.265 1.00 35.80 68 LYS B O 1
ATOM 1770 N N . ILE B 1 65 ? 13.725 38.081 -12.072 1.00 29.07 69 ILE B N 1
ATOM 1771 C CA . ILE B 1 65 ? 13.898 38.783 -10.805 1.00 23.94 69 ILE B CA 1
ATOM 1772 C C . ILE B 1 65 ? 15.212 39.552 -10.876 1.00 24.06 69 ILE B C 1
ATOM 1773 O O . ILE B 1 65 ? 16.272 38.951 -11.027 1.00 28.26 69 ILE B O 1
ATOM 1778 N N . ILE B 1 66 ? 15.142 40.879 -10.793 1.00 20.54 70 ILE B N 1
ATOM 1779 C CA . ILE B 1 66 ? 16.350 41.699 -10.883 1.00 20.06 70 ILE B CA 1
ATOM 1780 C C . ILE B 1 66 ? 16.774 42.425 -9.613 1.00 22.95 70 ILE B C 1
ATOM 1781 O O . ILE B 1 66 ? 17.893 42.930 -9.545 1.00 26.45 70 ILE B O 1
ATOM 1786 N N . GLY B 1 67 ? 15.897 42.488 -8.613 1.00 23.50 71 GLY B N 1
ATOM 1787 C CA . GLY B 1 67 ? 16.246 43.182 -7.382 1.00 17.35 71 GLY B CA 1
ATOM 1788 C C . GLY B 1 67 ? 15.497 42.705 -6.154 1.00 13.94 71 GLY B C 1
ATOM 1789 O O . GLY B 1 67 ? 14.414 42.136 -6.264 1.00 14.13 71 GLY B O 1
ATOM 1790 N N . MET B 1 68 ? 16.083 42.942 -4.982 1.00 9.12 72 MET B N 1
ATOM 1791 C CA . MET B 1 68 ? 15.484 42.535 -3.716 1.00 14.74 72 MET B CA 1
ATOM 1792 C C . MET B 1 68 ? 15.663 43.605 -2.653 1.00 19.08 72 MET B C 1
ATOM 1793 O O . MET B 1 68 ? 16.598 44.409 -2.700 1.00 21.32 72 MET B O 1
ATOM 1798 N N . ILE B 1 69 ? 14.769 43.570 -1.674 1.00 19.65 73 ILE B N 1
ATOM 1799 C CA . ILE B 1 69 ? 14.791 44.490 -0.554 1.00 16.34 73 ILE B CA 1
ATOM 1800 C C . ILE B 1 69 ? 14.187 43.744 0.628 1.00 14.05 73 ILE B C 1
ATOM 1801 O O . ILE B 1 69 ? 13.068 43.252 0.555 1.00 18.25 73 ILE B O 1
ATOM 1806 N N . ASN B 1 70 ? 14.987 43.553 1.669 1.00 15.28 74 ASN B N 1
ATOM 1807 C CA . ASN B 1 70 ? 14.532 42.853 2.861 1.00 14.67 74 ASN B CA 1
ATOM 1808 C C . ASN B 1 70 ? 14.374 43.878 3.976 1.00 17.68 74 ASN B C 1
ATOM 1809 O O . ASN B 1 70 ? 15.281 44.674 4.232 1.00 18.58 74 ASN B O 1
ATOM 1814 N N . PHE B 1 71 ? 13.220 43.850 4.636 1.00 15.32 75 PHE B N 1
ATOM 1815 C CA . PHE B 1 71 ? 12.914 44.805 5.689 1.00 13.75 75 PHE B CA 1
ATOM 1816 C C . PHE B 1 71 ? 12.072 44.208 6.806 1.00 19.13 75 PHE B C 1
ATOM 1817 O O . PHE B 1 71 ? 11.386 43.202 6.611 1.00 21.44 75 PHE B O 1
ATOM 1825 N N . PHE B 1 72 ? 12.092 44.853 7.970 1.00 17.99 76 PHE B N 1
ATOM 1826 C CA . PHE B 1 72 ? 11.324 44.357 9.102 1.00 14.22 76 PHE B CA 1
ATOM 1827 C C . PHE B 1 72 ? 10.843 45.421 10.093 1.00 12.48 76 PHE B C 1
ATOM 1828 O O . PHE B 1 72 ? 11.326 46.550 10.120 1.00 9.15 76 PHE B O 1
ATOM 1836 N N . ASN B 1 73 ? 9.908 45.009 10.939 1.00 11.88 77 ASN B N 1
ATOM 1837 C CA . ASN B 1 73 ? 9.308 45.869 11.939 1.00 9.19 77 ASN B CA 1
ATOM 1838 C C . ASN B 1 73 ? 9.950 45.737 13.312 1.00 9.50 77 ASN B C 1
ATOM 1839 O O . ASN B 1 73 ? 10.322 44.638 13.723 1.00 11.09 77 ASN B O 1
ATOM 1844 N N . HIS B 1 74 ? 10.110 46.863 14.005 1.00 9.92 78 HIS B N 1
ATOM 1845 C CA . HIS B 1 74 ? 10.638 46.850 15.369 1.00 8.93 78 HIS B CA 1
ATOM 1846 C C . HIS B 1 74 ? 10.132 48.020 16.208 1.00 10.59 78 HIS B C 1
ATOM 1847 O O . HIS B 1 74 ? 9.650 49.026 15.681 1.00 11.23 78 HIS B O 1
ATOM 1854 N N . MET B 1 75 ? 10.186 47.853 17.519 1.00 6.03 79 MET B N 1
ATOM 1855 C CA . MET B 1 75 ? 9.693 48.868 18.440 1.00 12.03 79 MET B CA 1
ATOM 1856 C C . MET B 1 75 ? 10.499 50.162 18.501 1.00 10.75 79 MET B C 1
ATOM 1857 O O . MET B 1 75 ? 11.506 50.305 17.820 1.00 7.77 79 MET B O 1
ATOM 1862 N N . THR B 1 76 ? 10.002 51.111 19.297 1.00 13.64 80 THR B N 1
ATOM 1863 C CA . THR B 1 76 ? 10.621 52.422 19.502 1.00 14.33 80 THR B CA 1
ATOM 1864 C C . THR B 1 76 ? 10.124 52.991 20.825 1.00 15.41 80 THR B C 1
ATOM 1865 O O . THR B 1 76 ? 8.930 52.881 21.149 1.00 14.18 80 THR B O 1
ATOM 1869 N N . THR B 1 77 ? 11.030 53.613 21.577 1.00 11.96 81 THR B N 1
ATOM 1870 C CA . THR B 1 77 ? 10.667 54.244 22.844 1.00 10.97 81 THR B CA 1
ATOM 1871 C C . THR B 1 77 ? 10.152 55.655 22.562 1.00 12.11 81 THR B C 1
ATOM 1872 O O . THR B 1 77 ? 9.488 56.266 23.403 1.00 15.84 81 THR B O 1
ATOM 1876 N N . TRP B 1 78 ? 10.466 56.156 21.371 1.00 5.46 82 TRP B N 1
ATOM 1877 C CA . TRP B 1 78 ? 10.081 57.496 20.958 1.00 5.08 82 TRP B CA 1
ATOM 1878 C C . TRP B 1 78 ? 8.700 57.656 20.320 1.00 5.60 82 TRP B C 1
ATOM 1879 O O . TRP B 1 78 ? 8.336 58.757 19.916 1.00 9.14 82 TRP B O 1
ATOM 1890 N N . ASP B 1 79 ? 7.925 56.580 20.245 1.00 7.54 83 ASP B N 1
ATOM 1891 C CA . ASP B 1 79 ? 6.603 56.652 19.635 1.00 4.85 83 ASP B CA 1
ATOM 1892 C C . ASP B 1 79 ? 5.803 55.370 19.879 1.00 8.77 83 ASP B C 1
ATOM 1893 O O . ASP B 1 79 ? 6.356 54.333 20.267 1.00 11.61 83 ASP B O 1
ATOM 1898 N N . PHE B 1 80 ? 4.490 55.471 19.696 1.00 10.70 84 PHE B N 1
ATOM 1899 C CA . PHE B 1 80 ? 3.583 54.342 19.861 1.00 13.41 84 PHE B CA 1
ATOM 1900 C C . PHE B 1 80 ? 3.733 53.428 18.651 1.00 15.66 84 PHE B C 1
ATOM 1901 O O . PHE B 1 80 ? 3.699 52.204 18.772 1.00 18.56 84 PHE B O 1
ATOM 1909 N N . LYS B 1 81 ? 3.898 54.036 17.483 1.00 16.76 85 LYS B N 1
ATOM 1910 C CA . LYS B 1 81 ? 4.065 53.294 16.242 1.00 19.08 85 LYS B CA 1
ATOM 1911 C C . LYS B 1 81 ? 5.457 52.680 16.157 1.00 18.86 85 LYS B C 1
ATOM 1912 O O . LYS B 1 81 ? 6.426 53.255 16.643 1.00 23.31 85 LYS B O 1
ATOM 1918 N N . ASP B 1 82 ? 5.549 51.510 15.536 1.00 18.54 86 ASP B N 1
ATOM 1919 C CA . ASP B 1 82 ? 6.832 50.845 15.357 1.00 18.86 86 ASP B CA 1
ATOM 1920 C C . ASP B 1 82 ? 7.486 51.409 14.097 1.00 19.78 86 ASP B C 1
ATOM 1921 O O . ASP B 1 82 ? 6.831 52.102 13.311 1.00 19.78 86 ASP B O 1
ATOM 1926 N N . LYS B 1 83 ? 8.779 51.144 13.924 1.00 17.67 87 LYS B N 1
ATOM 1927 C CA . LYS B 1 83 ? 9.522 51.610 12.752 1.00 12.37 87 LYS B CA 1
ATOM 1928 C C . LYS B 1 83 ? 9.756 50.436 11.813 1.00 12.41 87 LYS B C 1
ATOM 1929 O O . LYS B 1 83 ? 9.646 49.279 12.212 1.00 17.81 87 LYS B O 1
ATOM 1935 N N . ILE B 1 84 ? 10.073 50.743 10.561 1.00 13.92 88 ILE B N 1
ATOM 1936 C CA . ILE B 1 84 ? 10.375 49.724 9.562 1.00 10.53 88 ILE B CA 1
ATOM 1937 C C . ILE B 1 84 ? 11.817 49.963 9.159 1.00 15.96 88 ILE B C 1
ATOM 1938 O O . ILE B 1 84 ? 12.196 51.074 8.769 1.00 19.72 88 ILE B O 1
ATOM 1943 N N . TYR B 1 85 ? 12.618 48.914 9.257 1.00 11.94 89 TYR B N 1
ATOM 1944 C CA . TYR B 1 85 ? 14.017 49.006 8.912 1.00 9.78 89 TYR B CA 1
ATOM 1945 C C . TYR B 1 85 ? 14.320 48.182 7.674 1.00 13.88 89 TYR B C 1
ATOM 1946 O O . TYR B 1 85 ? 13.978 46.997 7.606 1.00 16.79 89 TYR B O 1
ATOM 1955 N N . ILE B 1 86 ? 14.887 48.838 6.669 1.00 9.50 90 ILE B N 1
ATOM 1956 C CA . ILE B 1 86 ? 15.281 48.158 5.446 1.00 9.58 90 ILE B CA 1
ATOM 1957 C C . ILE B 1 86 ? 16.692 47.645 5.758 1.00 13.27 90 ILE B C 1
ATOM 1958 O O . ILE B 1 86 ? 17.634 48.425 5.936 1.00 12.51 90 ILE B O 1
ATOM 1963 N N . ASN B 1 87 ? 16.804 46.333 5.910 1.00 12.48 91 ASN B N 1
ATOM 1964 C CA . ASN B 1 87 ? 18.074 45.708 6.225 1.00 11.73 91 ASN B CA 1
ATOM 1965 C C . ASN B 1 87 ? 18.942 45.554 4.989 1.00 13.17 91 ASN B C 1
ATOM 1966 O O . ASN B 1 87 ? 20.119 45.900 5.018 1.00 18.38 91 ASN B O 1
ATOM 1971 N N . ASP B 1 88 ? 18.356 45.042 3.906 1.00 18.55 92 ASP B N 1
ATOM 1972 C CA . ASP B 1 88 ? 19.102 44.797 2.665 1.00 17.26 92 ASP B CA 1
ATOM 1973 C C . ASP B 1 88 ? 18.457 45.356 1.398 1.00 16.30 92 ASP B C 1
ATOM 1974 O O . ASP B 1 88 ? 17.229 45.384 1.266 1.00 15.61 92 ASP B O 1
ATOM 1979 N N . LEU B 1 89 ? 19.306 45.769 0.459 1.00 11.65 93 LEU B N 1
ATOM 1980 C CA . LEU B 1 89 ? 18.865 46.305 -0.829 1.00 18.81 93 LEU B CA 1
ATOM 1981 C C . LEU B 1 89 ? 19.896 45.865 -1.874 1.00 23.06 93 LEU B C 1
ATOM 1982 O O . LEU B 1 89 ? 21.098 46.047 -1.671 1.00 26.22 93 LEU B O 1
ATOM 1987 N N . TYR B 1 90 ? 19.433 45.261 -2.968 1.00 21.54 94 TYR B N 1
ATOM 1988 C CA . TYR B 1 90 ? 20.337 44.829 -4.031 1.00 19.02 94 TYR B CA 1
ATOM 1989 C C . TYR B 1 90 ? 19.657 44.673 -5.388 1.00 18.11 94 TYR B C 1
ATOM 1990 O O . TYR B 1 90 ? 18.641 43.998 -5.511 1.00 21.80 94 TYR B O 1
ATOM 1999 N N . VAL B 1 91 ? 20.242 45.305 -6.401 1.00 13.60 95 VAL B N 1
ATOM 2000 C CA . VAL B 1 91 ? 19.756 45.242 -7.779 1.00 18.00 95 VAL B CA 1
ATOM 2001 C C . VAL B 1 91 ? 20.888 44.644 -8.633 1.00 23.59 95 VAL B C 1
ATOM 2002 O O . VAL B 1 91 ? 22.057 45.003 -8.446 1.00 25.94 95 VAL B O 1
ATOM 2006 N N . ASP B 1 92 ? 20.552 43.713 -9.532 1.00 27.80 96 ASP B N 1
ATOM 2007 C CA . ASP B 1 92 ? 21.542 43.073 -10.411 1.00 34.81 96 ASP B CA 1
ATOM 2008 C C . ASP B 1 92 ? 22.433 44.100 -11.078 1.00 34.20 96 ASP B C 1
ATOM 2009 O O . ASP B 1 92 ? 21.937 45.077 -11.642 1.00 32.76 96 ASP B O 1
ATOM 2014 N N . GLU B 1 93 ? 23.742 43.861 -11.036 1.00 33.55 97 GLU B N 1
ATOM 2015 C CA . GLU B 1 93 ? 24.706 44.780 -11.632 1.00 35.92 97 GLU B CA 1
ATOM 2016 C C . GLU B 1 93 ? 24.367 45.186 -13.063 1.00 33.70 97 GLU B C 1
ATOM 2017 O O . GLU B 1 93 ? 24.702 46.291 -13.489 1.00 29.86 97 GLU B O 1
ATOM 2023 N N . ASN B 1 94 ? 23.648 44.322 -13.778 1.00 33.91 98 ASN B N 1
ATOM 2024 C CA . ASN B 1 94 ? 23.255 44.607 -15.157 1.00 36.48 98 ASN B CA 1
ATOM 2025 C C . ASN B 1 94 ? 21.911 45.312 -15.304 1.00 36.13 98 ASN B C 1
ATOM 2026 O O . ASN B 1 94 ? 21.556 45.772 -16.392 1.00 35.94 98 ASN B O 1
ATOM 2031 N N . SER B 1 95 ? 21.170 45.401 -14.206 1.00 37.58 99 SER B N 1
ATOM 2032 C CA . SER B 1 95 ? 19.856 46.032 -14.218 1.00 32.15 99 SER B CA 1
ATOM 2033 C C . SER B 1 95 ? 19.842 47.308 -13.387 1.00 27.43 99 SER B C 1
ATOM 2034 O O . SER B 1 95 ? 18.784 47.741 -12.925 1.00 26.82 99 SER B O 1
ATOM 2037 N N . ARG B 1 96 ? 21.010 47.914 -13.201 1.00 24.83 100 ARG B N 1
ATOM 2038 C CA . ARG B 1 96 ? 21.101 49.129 -12.403 1.00 23.92 100 ARG B CA 1
ATOM 2039 C C . ARG B 1 96 ? 20.774 50.423 -13.132 1.00 23.75 100 ARG B C 1
ATOM 2040 O O . ARG B 1 96 ? 20.815 50.491 -14.360 1.00 21.42 100 ARG B O 1
ATOM 2048 N N . VAL B 1 97 ? 20.392 51.426 -12.343 1.00 28.18 101 VAL B N 1
ATOM 2049 C CA . VAL B 1 97 ? 20.034 52.768 -12.811 1.00 31.01 101 VAL B CA 1
ATOM 2050 C C . VAL B 1 97 ? 18.782 52.814 -13.706 1.00 29.09 101 VAL B C 1
ATOM 2051 O O . VAL B 1 97 ? 18.503 53.824 -14.355 1.00 32.09 101 VAL B O 1
ATOM 2055 N N . LYS B 1 98 ? 18.017 51.724 -13.717 1.00 27.04 102 LYS B N 1
ATOM 2056 C CA . LYS B 1 98 ? 16.784 51.663 -14.503 1.00 28.00 102 LYS B CA 1
ATOM 2057 C C . LYS B 1 98 ? 15.585 52.085 -13.645 1.00 27.24 102 LYS B C 1
ATOM 2058 O O . LYS B 1 98 ? 14.443 52.097 -14.116 1.00 23.36 102 LYS B O 1
ATOM 2064 N N . GLY B 1 99 ? 15.856 52.415 -12.382 1.00 24.80 103 GLY B N 1
ATOM 2065 C CA . GLY B 1 99 ? 14.812 52.831 -11.460 1.00 16.26 103 GLY B CA 1
ATOM 2066 C C . GLY B 1 99 ? 14.326 51.729 -10.539 1.00 16.91 103 GLY B C 1
ATOM 2067 O O . GLY B 1 99 ? 13.327 51.912 -9.841 1.00 20.04 103 GLY B O 1
ATOM 2068 N N . ALA B 1 100 ? 15.037 50.601 -10.514 1.00 14.26 104 ALA B N 1
ATOM 2069 C CA . ALA B 1 100 ? 14.661 49.456 -9.678 1.00 12.93 104 ALA B CA 1
ATOM 2070 C C . ALA B 1 100 ? 14.860 49.691 -8.183 1.00 13.25 104 ALA B C 1
ATOM 2071 O O . ALA B 1 100 ? 13.976 49.391 -7.387 1.00 15.96 104 ALA B O 1
ATOM 2073 N N . GLY B 1 101 ? 16.025 50.209 -7.800 1.00 14.20 105 GLY B N 1
ATOM 2074 C CA . GLY B 1 101 ? 16.283 50.482 -6.397 1.00 9.71 105 GLY B CA 1
ATOM 2075 C C . GLY B 1 101 ? 15.223 51.424 -5.852 1.00 16.68 105 GLY B C 1
ATOM 2076 O O . GLY B 1 101 ? 14.624 51.163 -4.810 1.00 13.40 105 GLY B O 1
ATOM 2077 N N . GLY B 1 102 ? 14.959 52.500 -6.591 1.00 20.12 106 GLY B N 1
ATOM 2078 C CA . GLY B 1 102 ? 13.962 53.472 -6.176 1.00 18.10 106 GLY B CA 1
ATOM 2079 C C . GLY B 1 102 ? 12.577 52.868 -6.020 1.00 17.97 106 GLY B C 1
ATOM 2080 O O . GLY B 1 102 ? 11.870 53.178 -5.066 1.00 17.70 106 GLY B O 1
ATOM 2081 N N . LYS B 1 103 ? 12.184 52.023 -6.970 1.00 19.82 107 LYS B N 1
ATOM 2082 C CA . LYS B 1 103 ? 10.886 51.363 -6.915 1.00 21.12 107 LYS B CA 1
ATOM 2083 C C . LYS B 1 103 ? 10.811 50.338 -5.781 1.00 18.58 107 LYS B C 1
ATOM 2084 O O . LYS B 1 103 ? 9.724 50.042 -5.281 1.00 26.21 107 LYS B O 1
ATOM 2090 N N . LEU B 1 104 ? 11.964 49.807 -5.373 1.00 14.81 108 LEU B N 1
ATOM 2091 C CA . LEU B 1 104 ? 12.034 48.851 -4.267 1.00 14.02 108 LEU B CA 1
ATOM 2092 C C . LEU B 1 104 ? 11.822 49.575 -2.935 1.00 16.68 108 LEU B C 1
ATOM 2093 O O . LEU B 1 104 ? 11.101 49.087 -2.057 1.00 15.80 108 LEU B O 1
ATOM 2098 N N . ILE B 1 105 ? 12.465 50.734 -2.789 1.00 15.03 109 ILE B N 1
ATOM 2099 C CA . ILE B 1 105 ? 12.345 51.556 -1.586 1.00 13.57 109 ILE B CA 1
ATOM 2100 C C . ILE B 1 105 ? 10.943 52.155 -1.492 1.00 9.01 109 ILE B C 1
ATOM 2101 O O . ILE B 1 105 ? 10.337 52.156 -0.421 1.00 13.48 109 ILE B O 1
ATOM 2106 N N . GLN B 1 106 ? 10.421 52.627 -2.622 1.00 6.62 110 GLN B N 1
ATOM 2107 C CA . GLN B 1 106 ? 9.085 53.218 -2.672 1.00 5.87 110 GLN B CA 1
ATOM 2108 C C . GLN B 1 106 ? 8.010 52.212 -2.283 1.00 8.68 110 GLN B C 1
ATOM 2109 O O . GLN B 1 106 ? 7.013 52.564 -1.652 1.00 12.09 110 GLN B O 1
ATOM 2115 N N . PHE B 1 107 ? 8.215 50.961 -2.685 1.00 10.60 111 PHE B N 1
ATOM 2116 C CA . PHE B 1 107 ? 7.290 49.882 -2.365 1.00 9.69 111 PHE B CA 1
ATOM 2117 C C . PHE B 1 107 ? 7.207 49.730 -0.843 1.00 10.41 111 PHE B C 1
ATOM 2118 O O . PHE B 1 107 ? 6.117 49.676 -0.283 1.00 12.60 111 PHE B O 1
ATOM 2126 N N . VAL B 1 108 ? 8.364 49.699 -0.180 1.00 14.90 112 VAL B N 1
ATOM 2127 C CA . VAL B 1 108 ? 8.421 49.570 1.280 1.00 18.07 112 VAL B CA 1
ATOM 2128 C C . VAL B 1 108 ? 7.715 50.759 1.945 1.00 19.95 112 VAL B C 1
ATOM 2129 O O . VAL B 1 108 ? 6.977 50.577 2.917 1.00 21.57 112 VAL B O 1
ATOM 2133 N N . TYR B 1 109 ? 7.910 51.957 1.390 1.00 14.05 113 TYR B N 1
ATOM 2134 C CA . TYR B 1 109 ? 7.263 53.157 1.913 1.00 14.43 113 TYR B CA 1
ATOM 2135 C C . TYR B 1 109 ? 5.750 52.958 1.897 1.00 17.13 113 TYR B C 1
ATOM 2136 O O . TYR B 1 109 ? 5.080 53.177 2.905 1.00 20.77 113 TYR B O 1
ATOM 2145 N N . ASP B 1 110 ? 5.231 52.510 0.753 1.00 18.74 114 ASP B N 1
ATOM 2146 C CA . ASP B 1 110 ? 3.796 52.272 0.569 1.00 18.60 114 ASP B CA 1
ATOM 2147 C C . ASP B 1 110 ? 3.261 51.189 1.498 1.00 16.50 114 ASP B C 1
ATOM 2148 O O . ASP B 1 110 ? 2.165 51.315 2.039 1.00 15.65 114 ASP B O 1
ATOM 2153 N N . GLU B 1 111 ? 4.042 50.123 1.666 1.00 15.58 115 GLU B N 1
ATOM 2154 C CA . GLU B 1 111 ? 3.671 49.008 2.523 1.00 9.47 115 GLU B CA 1
ATOM 2155 C C . GLU B 1 111 ? 3.676 49.407 3.992 1.00 13.70 115 GLU B C 1
ATOM 2156 O O . GLU B 1 111 ? 2.771 49.032 4.741 1.00 17.44 115 GLU B O 1
ATOM 2162 N N . ALA B 1 112 ? 4.685 50.177 4.396 1.00 10.40 116 ALA B N 1
ATOM 2163 C CA . ALA B 1 112 ? 4.776 50.659 5.772 1.00 10.46 116 ALA B CA 1
ATOM 2164 C C . ALA B 1 112 ? 3.591 51.582 6.078 1.00 10.85 116 ALA B C 1
ATOM 2165 O O . ALA B 1 112 ? 3.061 51.574 7.191 1.00 9.72 116 ALA B O 1
ATOM 2167 N N . ASP B 1 113 ? 3.171 52.365 5.085 1.00 8.15 117 ASP B N 1
ATOM 2168 C CA . ASP B 1 113 ? 2.037 53.268 5.255 1.00 13.49 117 ASP B CA 1
ATOM 2169 C C . ASP B 1 113 ? 0.769 52.475 5.567 1.00 14.88 117 ASP B C 1
ATOM 2170 O O . ASP B 1 113 ? -0.046 52.893 6.384 1.00 19.68 117 ASP B O 1
ATOM 2175 N N . LYS B 1 114 ? 0.602 51.338 4.900 1.00 15.99 118 LYS B N 1
ATOM 2176 C CA . LYS B 1 114 ? -0.566 50.489 5.107 1.00 11.35 118 LYS B CA 1
ATOM 2177 C C . LYS B 1 114 ? -0.533 49.780 6.444 1.00 9.89 118 LYS B C 1
ATOM 2178 O O . LYS B 1 114 ? -1.574 49.415 6.987 1.00 14.34 118 LYS B O 1
ATOM 2184 N N . LEU B 1 115 ? 0.669 49.610 6.981 1.00 9.48 119 LEU B N 1
ATOM 2185 C CA . LEU B 1 115 ? 0.861 48.936 8.260 1.00 9.06 119 LEU B CA 1
ATOM 2186 C C . LEU B 1 115 ? 0.692 49.846 9.473 1.00 13.21 119 LEU B C 1
ATOM 2187 O O . LEU B 1 115 ? 0.585 49.360 10.599 1.00 14.51 119 LEU B O 1
ATOM 2192 N N . GLY B 1 116 ? 0.653 51.156 9.236 1.00 16.47 120 GLY B N 1
ATOM 2193 C CA . GLY B 1 116 ? 0.522 52.112 10.323 1.00 12.92 120 GLY B CA 1
ATOM 2194 C C . GLY B 1 116 ? 1.874 52.384 10.955 1.00 14.04 120 GLY B C 1
ATOM 2195 O O . GLY B 1 116 ? 1.963 52.912 12.061 1.00 15.66 120 GLY B O 1
ATOM 2196 N N . THR B 1 117 ? 2.930 52.047 10.219 1.00 10.29 121 THR B N 1
ATOM 2197 C CA . THR B 1 117 ? 4.309 52.222 10.671 1.00 13.16 121 THR B CA 1
ATOM 2198 C C . THR B 1 117 ? 5.127 52.872 9.545 1.00 17.27 121 THR B C 1
ATOM 2199 O O . THR B 1 117 ? 6.167 52.345 9.136 1.00 20.14 121 THR B O 1
ATOM 2203 N N . PRO B 1 118 ? 4.710 54.071 9.091 1.00 18.00 122 PRO B N 1
ATOM 2204 C CA . PRO B 1 118 ? 5.338 54.849 8.014 1.00 13.15 122 PRO B CA 1
ATOM 2205 C C . PRO B 1 118 ? 6.791 55.281 8.188 1.00 14.84 122 PRO B C 1
ATOM 2206 O O . PRO B 1 118 ? 7.467 55.590 7.207 1.00 19.51 122 PRO B O 1
ATOM 2210 N N . SER B 1 119 ? 7.256 55.343 9.430 1.00 14.35 123 SER B N 1
ATOM 2211 C CA . SER B 1 119 ? 8.622 55.760 9.724 1.00 12.07 123 SER B CA 1
ATOM 2212 C C . SER B 1 119 ? 9.645 54.688 9.316 1.00 14.85 123 SER B C 1
ATOM 2213 O O . SER B 1 119 ? 9.928 53.755 10.069 1.00 16.92 123 SER B O 1
ATOM 2216 N N . VAL B 1 120 ? 10.187 54.834 8.111 1.00 13.50 124 VAL B N 1
ATOM 2217 C CA . VAL B 1 120 ? 11.162 53.894 7.572 1.00 11.11 124 VAL B CA 1
ATOM 2218 C C . VAL B 1 120 ? 12.572 54.475 7.595 1.00 11.32 124 VAL B C 1
ATOM 2219 O O . VAL B 1 120 ? 12.770 55.669 7.351 1.00 10.48 124 VAL B O 1
ATOM 2223 N N . TYR B 1 121 ? 13.543 53.625 7.912 1.00 7.96 125 TYR B N 1
ATOM 2224 C CA . TYR B 1 121 ? 14.941 54.038 7.953 1.00 11.07 125 TYR B CA 1
ATOM 2225 C C . TYR B 1 121 ? 15.844 52.869 7.573 1.00 12.76 125 TYR B C 1
ATOM 2226 O O . TYR B 1 121 ? 15.389 51.730 7.452 1.00 16.52 125 TYR B O 1
ATOM 2235 N N . TRP B 1 122 ? 17.126 53.173 7.401 1.00 11.48 126 TRP B N 1
ATOM 2236 C CA . TRP B 1 122 ? 18.131 52.188 7.028 1.00 11.25 126 TRP B CA 1
ATOM 2237 C C . TRP B 1 122 ? 19.497 52.843 7.125 1.00 14.07 126 TRP B C 1
ATOM 2238 O O . TRP B 1 122 ? 19.603 54.040 7.389 1.00 17.07 126 TRP B O 1
ATOM 2249 N N . CYS B 1 123 ? 20.545 52.062 6.912 1.00 13.76 127 CYS B N 1
ATOM 2250 C CA . CYS B 1 123 ? 21.884 52.615 6.950 1.00 18.51 127 CYS B CA 1
ATOM 2251 C C . CYS B 1 123 ? 22.742 51.971 5.884 1.00 15.15 127 CYS B C 1
ATOM 2252 O O . CYS B 1 123 ? 22.390 50.927 5.335 1.00 20.54 127 CYS B O 1
ATOM 2255 N N . THR B 1 124 ? 23.834 52.643 5.549 1.00 13.68 128 THR B N 1
ATOM 2256 C CA . THR B 1 124 ? 24.755 52.173 4.530 1.00 14.41 128 THR B CA 1
ATOM 2257 C C . THR B 1 124 ? 26.177 52.529 4.928 1.00 16.89 128 THR B C 1
ATOM 2258 O O . THR B 1 124 ? 26.391 53.350 5.819 1.00 20.84 128 THR B O 1
ATOM 2262 N N . ASP B 1 125 ? 27.153 51.906 4.277 1.00 18.73 129 ASP B N 1
ATOM 2263 C CA . ASP B 1 125 ? 28.540 52.218 4.575 1.00 24.02 129 ASP B CA 1
ATOM 2264 C C . ASP B 1 125 ? 28.803 53.619 4.020 1.00 23.70 129 ASP B C 1
ATOM 2265 O O . ASP B 1 125 ? 28.299 53.973 2.950 1.00 26.08 129 ASP B O 1
ATOM 2270 N N . GLU B 1 126 ? 29.574 54.417 4.752 1.00 20.83 130 GLU B N 1
ATOM 2271 C CA . GLU B 1 126 ? 29.873 55.776 4.320 1.00 25.03 130 GLU B CA 1
ATOM 2272 C C . GLU B 1 126 ? 30.511 55.899 2.933 1.00 23.99 130 GLU B C 1
ATOM 2273 O O . GLU B 1 126 ? 30.214 56.840 2.195 1.00 25.56 130 GLU B O 1
ATOM 2279 N N . SER B 1 127 ? 31.336 54.925 2.558 1.00 22.93 131 SER B N 1
ATOM 2280 C CA . SER B 1 127 ? 32.007 54.939 1.259 1.00 19.24 131 SER B CA 1
ATOM 2281 C C . SER B 1 127 ? 31.131 54.482 0.091 1.00 16.45 131 SER B C 1
ATOM 2282 O O . SER B 1 127 ? 31.583 54.487 -1.051 1.00 15.05 131 SER B O 1
ATOM 2285 N N . ASN B 1 128 ? 29.894 54.077 0.380 1.00 16.09 132 ASN B N 1
ATOM 2286 C CA . ASN B 1 128 ? 28.959 53.611 -0.640 1.00 12.29 132 ASN B CA 1
ATOM 2287 C C . ASN B 1 128 ? 28.256 54.808 -1.287 1.00 16.81 132 ASN B C 1
ATOM 2288 O O . ASN B 1 128 ? 27.090 55.106 -0.999 1.00 18.73 132 ASN B O 1
ATOM 2293 N N . HIS B 1 129 ? 28.967 55.479 -2.183 1.00 15.55 133 HIS B N 1
ATOM 2294 C CA . HIS B 1 129 ? 28.427 56.647 -2.866 1.00 13.30 133 HIS B CA 1
ATOM 2295 C C . HIS B 1 129 ? 27.425 56.296 -3.954 1.00 11.46 133 HIS B C 1
ATOM 2296 O O . HIS B 1 129 ? 26.491 57.051 -4.201 1.00 15.22 133 HIS B O 1
ATOM 2303 N N . ARG B 1 130 ? 27.589 55.126 -4.564 1.00 12.83 134 ARG B N 1
ATOM 2304 C CA . ARG B 1 130 ? 26.674 54.674 -5.609 1.00 13.47 134 ARG B CA 1
ATOM 2305 C C . ARG B 1 130 ? 25.265 54.596 -5.022 1.00 13.64 134 ARG B C 1
ATOM 2306 O O . ARG B 1 130 ? 24.333 55.197 -5.543 1.00 19.00 134 ARG B O 1
ATOM 2314 N N . ALA B 1 131 ? 25.131 53.885 -3.907 1.00 14.45 135 ALA B N 1
ATOM 2315 C CA . ALA B 1 131 ? 23.845 53.731 -3.238 1.00 13.90 135 ALA B CA 1
ATOM 2316 C C . ALA B 1 131 ? 23.305 55.069 -2.738 1.00 11.78 135 ALA B C 1
ATOM 2317 O O . ALA B 1 131 ? 22.127 55.373 -2.906 1.00 12.56 135 ALA B O 1
ATOM 2319 N N . GLN B 1 132 ? 24.180 55.876 -2.145 1.00 12.68 136 GLN B N 1
ATOM 2320 C CA . GLN B 1 132 ? 23.791 57.179 -1.625 1.00 15.21 136 GLN B CA 1
ATOM 2321 C C . GLN B 1 132 ? 23.274 58.182 -2.671 1.00 15.74 136 GLN B C 1
ATOM 2322 O O . GLN B 1 132 ? 22.618 59.161 -2.314 1.00 17.87 136 GLN B O 1
ATOM 2328 N N . LEU B 1 133 ? 23.568 57.949 -3.952 1.00 14.90 137 LEU B N 1
ATOM 2329 C CA . LEU B 1 133 ? 23.064 58.815 -5.022 1.00 10.40 137 LEU B CA 1
ATOM 2330 C C . LEU B 1 133 ? 21.533 58.666 -5.045 1.00 13.61 137 LEU B C 1
ATOM 2331 O O . LEU B 1 133 ? 20.805 59.608 -5.380 1.00 18.86 137 LEU B O 1
ATOM 2336 N N . LEU B 1 134 ? 21.063 57.453 -4.737 1.00 13.12 138 LEU B N 1
ATOM 2337 C CA . LEU B 1 134 ? 19.637 57.129 -4.691 1.00 10.58 138 LEU B CA 1
ATOM 2338 C C . LEU B 1 134 ? 19.045 57.505 -3.342 1.00 14.50 138 LEU B C 1
ATOM 2339 O O . LEU B 1 134 ? 17.907 57.966 -3.269 1.00 19.53 138 LEU B O 1
ATOM 2344 N N . TYR B 1 135 ? 19.819 57.288 -2.278 1.00 13.39 139 TYR B N 1
ATOM 2345 C CA . TYR B 1 135 ? 19.370 57.577 -0.919 1.00 9.87 139 TYR B CA 1
ATOM 2346 C C . TYR B 1 135 ? 19.005 59.028 -0.635 1.00 12.25 139 TYR B C 1
ATOM 2347 O O . TYR B 1 135 ? 18.005 59.293 0.030 1.00 14.10 139 TYR B O 1
ATOM 2356 N N . VAL B 1 136 ? 19.800 59.964 -1.151 1.00 11.17 140 VAL B N 1
ATOM 2357 C CA . VAL B 1 136 ? 19.541 61.383 -0.933 1.00 11.63 140 VAL B CA 1
ATOM 2358 C C . VAL B 1 136 ? 18.329 61.897 -1.721 1.00 15.20 140 VAL B C 1
ATOM 2359 O O . VAL B 1 136 ? 17.909 63.038 -1.543 1.00 18.20 140 VAL B O 1
ATOM 2363 N N . LYS B 1 137 ? 17.767 61.049 -2.578 1.00 16.57 141 LYS B N 1
ATOM 2364 C CA . LYS B 1 137 ? 16.594 61.419 -3.368 1.00 19.00 141 LYS B CA 1
ATOM 2365 C C . LYS B 1 137 ? 15.296 60.925 -2.736 1.00 20.88 141 LYS B C 1
ATOM 2366 O O . LYS B 1 137 ? 14.248 61.562 -2.876 1.00 21.63 141 LYS B O 1
ATOM 2372 N N . VAL B 1 138 ? 15.368 59.788 -2.045 1.00 21.60 142 VAL B N 1
ATOM 2373 C CA . VAL B 1 138 ? 14.196 59.200 -1.390 1.00 15.23 142 VAL B CA 1
ATOM 2374 C C . VAL B 1 138 ? 14.194 59.399 0.125 1.00 14.95 142 VAL B C 1
ATOM 2375 O O . VAL B 1 138 ? 13.193 59.145 0.797 1.00 20.24 142 VAL B O 1
ATOM 2379 N N . GLY B 1 139 ? 15.316 59.862 0.661 1.00 11.94 143 GLY B N 1
ATOM 2380 C CA . GLY B 1 139 ? 15.412 60.091 2.088 1.00 11.66 143 GLY B CA 1
ATOM 2381 C C . GLY B 1 139 ? 16.467 61.130 2.393 1.00 13.64 143 GLY B C 1
ATOM 2382 O O . GLY B 1 139 ? 16.887 61.869 1.504 1.00 18.49 143 GLY B O 1
ATOM 2383 N N . TYR B 1 140 ? 16.900 61.188 3.648 1.00 10.76 144 TYR B N 1
ATOM 2384 C CA . TYR B 1 140 ? 17.915 62.144 4.054 1.00 10.16 144 TYR B CA 1
ATOM 2385 C C . TYR B 1 140 ? 18.872 61.560 5.101 1.00 15.72 144 TYR B C 1
ATOM 2386 O O . TYR B 1 140 ? 18.478 60.748 5.951 1.00 10.10 144 TYR B O 1
ATOM 2395 N N . LYS B 1 141 ? 20.134 61.978 5.026 1.00 12.47 145 LYS B N 1
ATOM 2396 C CA . LYS B 1 141 ? 21.158 61.523 5.957 1.00 10.44 145 LYS B CA 1
ATOM 2397 C C . LYS B 1 141 ? 20.941 62.107 7.348 1.00 11.22 145 LYS B C 1
ATOM 2398 O O . LYS B 1 141 ? 20.951 63.328 7.526 1.00 8.22 145 LYS B O 1
ATOM 2404 N N . ALA B 1 142 ? 20.705 61.230 8.320 1.00 13.26 146 ALA B N 1
ATOM 2405 C CA . ALA B 1 142 ? 20.516 61.635 9.711 1.00 13.85 146 ALA B CA 1
ATOM 2406 C C . ALA B 1 142 ? 21.891 62.019 10.270 1.00 17.02 146 ALA B C 1
ATOM 2407 O O . ALA B 1 142 ? 22.888 61.344 10.004 1.00 21.39 146 ALA B O 1
ATOM 2409 N N . PRO B 1 143 ? 21.967 63.113 11.046 1.00 16.35 147 PRO B N 1
ATOM 2410 C CA . PRO B 1 143 ? 23.244 63.551 11.617 1.00 12.86 147 PRO B CA 1
ATOM 2411 C C . PRO B 1 143 ? 23.643 62.722 12.834 1.00 13.02 147 PRO B C 1
ATOM 2412 O O . PRO B 1 143 ? 23.963 63.269 13.887 1.00 14.55 147 PRO B O 1
ATOM 2416 N N . LYS B 1 144 ? 23.640 61.402 12.672 1.00 17.85 148 LYS B N 1
ATOM 2417 C CA . LYS B 1 144 ? 23.982 60.475 13.748 1.00 19.89 148 LYS B CA 1
ATOM 2418 C C . LYS B 1 144 ? 25.235 59.650 13.491 1.00 21.63 148 LYS B C 1
ATOM 2419 O O . LYS B 1 144 ? 25.700 59.535 12.356 1.00 24.60 148 LYS B O 1
ATOM 2425 N N . ILE B 1 145 ? 25.767 59.071 14.566 1.00 22.01 149 ILE B N 1
ATOM 2426 C CA . ILE B 1 145 ? 26.942 58.202 14.514 1.00 19.03 149 ILE B CA 1
ATOM 2427 C C . ILE B 1 145 ? 26.522 56.855 15.108 1.00 23.53 149 ILE B C 1
ATOM 2428 O O . ILE B 1 145 ? 25.913 56.810 16.178 1.00 24.83 149 ILE B O 1
ATOM 2433 N N . LEU B 1 146 ? 26.811 55.766 14.401 1.00 25.35 150 LEU B N 1
ATOM 2434 C CA . LEU B 1 146 ? 26.472 54.439 14.905 1.00 24.98 150 LEU B CA 1
ATOM 2435 C C . LEU B 1 146 ? 27.623 53.822 15.688 1.00 20.94 150 LEU B C 1
ATOM 2436 O O . LEU B 1 146 ? 28.776 53.846 15.260 1.00 20.34 150 LEU B O 1
ATOM 2441 N N . TYR B 1 147 ? 27.293 53.282 16.851 1.00 17.82 151 TYR B N 1
ATOM 2442 C CA . TYR B 1 147 ? 28.270 52.642 17.713 1.00 13.90 151 TYR B CA 1
ATOM 2443 C C . TYR B 1 147 ? 27.875 51.194 17.967 1.00 10.57 151 TYR B C 1
ATOM 2444 O O . TYR B 1 147 ? 26.710 50.894 18.216 1.00 6.89 151 TYR B O 1
ATOM 2453 N N . LYS B 1 148 ? 28.854 50.302 17.870 1.00 11.88 152 LYS B N 1
ATOM 2454 C CA . LYS B 1 148 ? 28.637 48.883 18.106 1.00 13.22 152 LYS B CA 1
ATOM 2455 C C . LYS B 1 148 ? 29.466 48.433 19.299 1.00 13.71 152 LYS B C 1
ATOM 2456 O O . LYS B 1 148 ? 30.451 49.073 19.665 1.00 14.88 152 LYS B O 1
ATOM 2462 N N . ARG B 1 149 ? 29.045 47.336 19.914 1.00 15.15 153 ARG B N 1
ATOM 2463 C CA . ARG B 1 149 ? 29.752 46.771 21.047 1.00 13.15 153 ARG B CA 1
ATOM 2464 C C . ARG B 1 149 ? 31.072 46.228 20.501 1.00 17.85 153 ARG B C 1
ATOM 2465 O O . ARG B 1 149 ? 31.106 45.698 19.389 1.00 16.55 153 ARG B O 1
ATOM 2473 N N . LYS B 1 150 ? 32.157 46.379 21.259 1.00 23.99 154 LYS B N 1
ATOM 2474 C CA . LYS B 1 150 ? 33.462 45.899 20.807 1.00 27.82 154 LYS B CA 1
ATOM 2475 C C . LYS B 1 150 ? 33.473 44.404 20.467 1.00 30.99 154 LYS B C 1
ATOM 2476 O O . LYS B 1 150 ? 33.151 43.554 21.302 1.00 33.29 154 LYS B O 1
ATOM 2482 N N . GLY B 1 151 ? 33.811 44.104 19.215 1.00 33.51 155 GLY B N 1
ATOM 2483 C CA . GLY B 1 151 ? 33.856 42.728 18.755 1.00 35.21 155 GLY B CA 1
ATOM 2484 C C . GLY B 1 151 ? 32.597 42.289 18.030 1.00 37.44 155 GLY B C 1
ATOM 2485 O O . GLY B 1 151 ? 32.526 41.170 17.515 1.00 40.66 155 GLY B O 1
ATOM 2486 N N . TYR B 1 152 ? 31.600 43.167 17.994 1.00 38.65 156 TYR B N 1
ATOM 2487 C CA . TYR B 1 152 ? 30.332 42.879 17.334 1.00 37.53 156 TYR B CA 1
ATOM 2488 C C . TYR B 1 152 ? 30.005 43.927 16.275 1.00 42.08 156 TYR B C 1
ATOM 2489 O O . TYR B 1 152 ? 28.931 43.816 15.640 1.00 46.35 156 TYR B O 1
ATOM 2499 N N . ASN C 1 4 ? 44.584 85.321 34.610 1.00 40.34 8 ASN C N 1
ATOM 2500 C CA . ASN C 1 4 ? 45.264 84.047 34.995 1.00 44.84 8 ASN C CA 1
ATOM 2501 C C . ASN C 1 4 ? 46.119 83.507 33.852 1.00 45.42 8 ASN C C 1
ATOM 2502 O O . ASN C 1 4 ? 47.278 83.139 34.052 1.00 48.68 8 ASN C O 1
ATOM 2507 N N . ILE C 1 5 ? 45.534 83.445 32.658 1.00 44.45 9 ILE C N 1
ATOM 2508 C CA . ILE C 1 5 ? 46.237 82.959 31.470 1.00 38.76 9 ILE C CA 1
ATOM 2509 C C . ILE C 1 5 ? 46.202 84.025 30.383 1.00 34.37 9 ILE C C 1
ATOM 2510 O O . ILE C 1 5 ? 45.153 84.608 30.108 1.00 31.90 9 ILE C O 1
ATOM 2515 N N . THR C 1 6 ? 47.355 84.283 29.780 1.00 33.61 10 THR C N 1
ATOM 2516 C CA . THR C 1 6 ? 47.452 85.275 28.712 1.00 35.67 10 THR C CA 1
ATOM 2517 C C . THR C 1 6 ? 48.110 84.686 27.471 1.00 33.48 10 THR C C 1
ATOM 2518 O O . THR C 1 6 ? 48.977 83.818 27.565 1.00 36.97 10 THR C O 1
ATOM 2522 N N . VAL C 1 7 ? 47.662 85.136 26.307 1.00 28.72 11 VAL C N 1
ATOM 2523 C CA . VAL C 1 7 ? 48.208 84.659 25.047 1.00 28.57 11 VAL C CA 1
ATOM 2524 C C . VAL C 1 7 ? 49.011 85.769 24.377 1.00 29.09 11 VAL C C 1
ATOM 2525 O O . VAL C 1 7 ? 48.708 86.953 24.539 1.00 27.04 11 VAL C O 1
ATOM 2529 N N . ARG C 1 8 ? 50.046 85.387 23.638 1.00 26.66 12 ARG C N 1
ATOM 2530 C CA . ARG C 1 8 ? 50.875 86.368 22.951 1.00 23.42 12 ARG C CA 1
ATOM 2531 C C . ARG C 1 8 ? 51.789 85.715 21.922 1.00 21.13 12 ARG C C 1
ATOM 2532 O O . ARG C 1 8 ? 52.163 84.557 22.066 1.00 18.79 12 ARG C O 1
ATOM 2540 N N . PHE C 1 9 ? 52.156 86.476 20.895 1.00 21.58 13 PHE C N 1
ATOM 2541 C CA . PHE C 1 9 ? 53.055 85.976 19.861 1.00 22.65 13 PHE C CA 1
ATOM 2542 C C . PHE C 1 9 ? 54.371 85.546 20.497 1.00 21.46 13 PHE C C 1
ATOM 2543 O O . PHE C 1 9 ? 54.811 86.135 21.486 1.00 21.28 13 PHE C O 1
ATOM 2551 N N . VAL C 1 10 ? 54.977 84.504 19.938 1.00 20.62 14 VAL C N 1
ATOM 2552 C CA . VAL C 1 10 ? 56.241 83.985 20.442 1.00 23.29 14 VAL C CA 1
ATOM 2553 C C . VAL C 1 10 ? 57.398 84.914 20.127 1.00 25.31 14 VAL C C 1
ATOM 2554 O O . VAL C 1 10 ? 57.355 85.663 19.150 1.00 26.32 14 VAL C O 1
ATOM 2558 N N . THR C 1 11 ? 58.420 84.875 20.978 1.00 27.36 15 THR C N 1
ATOM 2559 C CA . THR C 1 11 ? 59.633 85.667 20.782 1.00 29.71 15 THR C CA 1
ATOM 2560 C C . THR C 1 11 ? 60.791 84.680 20.819 1.00 29.91 15 THR C C 1
ATOM 2561 O O . THR C 1 11 ? 60.585 83.491 21.063 1.00 32.18 15 THR C O 1
ATOM 2565 N N . GLU C 1 12 ? 62.002 85.172 20.585 1.00 36.65 16 GLU C N 1
ATOM 2566 C CA . GLU C 1 12 ? 63.196 84.325 20.576 1.00 41.94 16 GLU C CA 1
ATOM 2567 C C . GLU C 1 12 ? 63.387 83.549 21.878 1.00 43.14 16 GLU C C 1
ATOM 2568 O O . GLU C 1 12 ? 63.924 82.440 21.876 1.00 43.58 16 GLU C O 1
ATOM 2574 N N . ASN C 1 13 ? 62.931 84.137 22.981 1.00 43.79 17 ASN C N 1
ATOM 2575 C CA . ASN C 1 13 ? 63.058 83.528 24.301 1.00 46.17 17 ASN C CA 1
ATOM 2576 C C . ASN C 1 13 ? 62.023 82.457 24.606 1.00 45.73 17 ASN C C 1
ATOM 2577 O O . ASN C 1 13 ? 62.091 81.804 25.650 1.00 47.08 17 ASN C O 1
ATOM 2582 N N . ASP C 1 14 ? 61.060 82.287 23.707 1.00 42.79 18 ASP C N 1
ATOM 2583 C CA . ASP C 1 14 ? 60.020 81.285 23.891 1.00 35.87 18 ASP C CA 1
ATOM 2584 C C . ASP C 1 14 ? 60.340 80.006 23.133 1.00 31.57 18 ASP C C 1
ATOM 2585 O O . ASP C 1 14 ? 59.585 79.039 23.191 1.00 32.78 18 ASP C O 1
ATOM 2590 N N . LYS C 1 15 ? 61.487 79.998 22.461 1.00 28.48 19 LYS C N 1
ATOM 2591 C CA . LYS C 1 15 ? 61.938 78.855 21.678 1.00 31.04 19 LYS C CA 1
ATOM 2592 C C . LYS C 1 15 ? 61.892 77.533 22.445 1.00 31.81 19 LYS C C 1
ATOM 2593 O O . LYS C 1 15 ? 61.167 76.623 22.057 1.00 34.58 19 LYS C O 1
ATOM 2599 N N . GLU C 1 16 ? 62.624 77.441 23.552 1.00 32.48 20 GLU C N 1
ATOM 2600 C CA . GLU C 1 16 ? 62.656 76.204 24.328 1.00 36.78 20 GLU C CA 1
ATOM 2601 C C . GLU C 1 16 ? 61.297 75.811 24.903 1.00 36.49 20 GLU C C 1
ATOM 2602 O O . GLU C 1 16 ? 60.948 74.629 24.921 1.00 37.14 20 GLU C O 1
ATOM 2608 N N . GLY C 1 17 ? 60.523 76.800 25.347 1.00 35.37 21 GLY C N 1
ATOM 2609 C CA . GLY C 1 17 ? 59.207 76.519 25.900 1.00 35.36 21 GLY C CA 1
ATOM 2610 C C . GLY C 1 17 ? 58.215 76.071 24.839 1.00 38.06 21 GLY C C 1
ATOM 2611 O O . GLY C 1 17 ? 57.250 75.364 25.137 1.00 37.03 21 GLY C O 1
ATOM 2612 N N . TRP C 1 18 ? 58.456 76.499 23.599 1.00 38.63 22 TRP C N 1
ATOM 2613 C CA . TRP C 1 18 ? 57.612 76.162 22.454 1.00 31.92 22 TRP C CA 1
ATOM 2614 C C . TRP C 1 18 ? 57.973 74.782 21.895 1.00 29.05 22 TRP C C 1
ATOM 2615 O O . TRP C 1 18 ? 57.089 74.014 21.521 1.00 28.65 22 TRP C O 1
ATOM 2626 N N . GLN C 1 19 ? 59.273 74.496 21.804 1.00 27.71 23 GLN C N 1
ATOM 2627 C CA . GLN C 1 19 ? 59.759 73.212 21.302 1.00 28.77 23 GLN C CA 1
ATOM 2628 C C . GLN C 1 19 ? 59.269 72.090 22.207 1.00 31.14 23 GLN C C 1
ATOM 2629 O O . GLN C 1 19 ? 59.064 70.963 21.761 1.00 33.36 23 GLN C O 1
ATOM 2635 N N . ARG C 1 20 ? 59.104 72.413 23.486 1.00 28.51 24 ARG C N 1
ATOM 2636 C CA . ARG C 1 20 ? 58.636 71.471 24.489 1.00 24.83 24 ARG C CA 1
ATOM 2637 C C . ARG C 1 20 ? 57.243 70.996 24.108 1.00 26.08 24 ARG C C 1
ATOM 2638 O O . ARG C 1 20 ? 57.011 69.796 23.921 1.00 30.97 24 ARG C O 1
ATOM 2646 N N . LEU C 1 21 ? 56.323 71.952 23.990 1.00 23.39 25 LEU C N 1
ATOM 2647 C CA . LEU C 1 21 ? 54.937 71.669 23.622 1.00 22.29 25 LEU C CA 1
ATOM 2648 C C . LEU C 1 21 ? 54.864 71.073 22.231 1.00 17.73 25 LEU C C 1
ATOM 2649 O O . LEU C 1 21 ? 53.961 70.300 21.927 1.00 17.20 25 LEU C O 1
ATOM 2654 N N . TRP C 1 22 ? 55.821 71.443 21.388 1.00 18.30 26 TRP C N 1
ATOM 2655 C CA . TRP C 1 22 ? 55.889 70.929 20.027 1.00 24.39 26 TRP C CA 1
ATOM 2656 C C . TRP C 1 22 ? 56.066 69.410 20.099 1.00 27.46 26 TRP C C 1
ATOM 2657 O O . TRP C 1 22 ? 55.287 68.657 19.513 1.00 27.29 26 TRP C O 1
ATOM 2668 N N . LYS C 1 23 ? 57.052 68.975 20.880 1.00 31.62 27 LYS C N 1
ATOM 2669 C CA . LYS C 1 23 ? 57.346 67.555 21.055 1.00 32.30 27 LYS C CA 1
ATOM 2670 C C . LYS C 1 23 ? 56.198 66.796 21.710 1.00 29.66 27 LYS C C 1
ATOM 2671 O O . LYS C 1 23 ? 55.913 65.661 21.332 1.00 27.91 27 LYS C O 1
ATOM 2677 N N . SER C 1 24 ? 55.530 67.432 22.672 1.00 27.59 28 SER C N 1
ATOM 2678 C CA . SER C 1 24 ? 54.396 66.817 23.363 1.00 26.30 28 SER C CA 1
ATOM 2679 C C . SER C 1 24 ? 53.233 66.661 22.386 1.00 26.30 28 SER C C 1
ATOM 2680 O O . SER C 1 24 ? 52.467 65.698 22.463 1.00 28.69 28 SER C O 1
ATOM 2683 N N . TYR C 1 25 ? 53.114 67.625 21.474 1.00 24.33 29 TYR C N 1
ATOM 2684 C CA . TYR C 1 25 ? 52.078 67.634 20.446 1.00 20.15 29 TYR C CA 1
ATOM 2685 C C . TYR C 1 25 ? 52.364 66.494 19.473 1.00 24.03 29 TYR C C 1
ATOM 2686 O O . TYR C 1 25 ? 51.441 65.842 18.976 1.00 23.92 29 TYR C O 1
ATOM 2695 N N . GLN C 1 26 ? 53.651 66.245 19.226 1.00 25.36 30 GLN C N 1
ATOM 2696 C CA . GLN C 1 26 ? 54.080 65.169 18.333 1.00 26.82 30 GLN C CA 1
ATOM 2697 C C . GLN C 1 26 ? 53.780 63.809 18.953 1.00 27.67 30 GLN C C 1
ATOM 2698 O O . GLN C 1 26 ? 53.371 62.875 18.259 1.00 28.73 30 GLN C O 1
ATOM 2704 N N . ASP C 1 27 ? 53.994 63.702 20.261 1.00 29.84 31 ASP C N 1
ATOM 2705 C CA . ASP C 1 27 ? 53.725 62.465 20.985 1.00 31.03 31 ASP C CA 1
ATOM 2706 C C . ASP C 1 27 ? 52.233 62.162 20.917 1.00 33.90 31 ASP C C 1
ATOM 2707 O O . ASP C 1 27 ? 51.836 61.022 20.676 1.00 37.80 31 ASP C O 1
ATOM 2712 N N . PHE C 1 28 ? 51.418 63.196 21.129 1.00 34.10 32 PHE C N 1
ATOM 2713 C CA . PHE C 1 28 ? 49.963 63.076 21.088 1.00 30.01 32 PHE C CA 1
ATOM 2714 C C . PHE C 1 28 ? 49.497 62.473 19.761 1.00 31.47 32 PHE C C 1
ATOM 2715 O O . PHE C 1 28 ? 48.683 61.551 19.749 1.00 33.87 32 PHE C O 1
ATOM 2723 N N . TYR C 1 29 ? 50.018 62.987 18.651 1.00 33.19 33 TYR C N 1
ATOM 2724 C CA . TYR C 1 29 ? 49.647 62.485 17.331 1.00 35.90 33 TYR C CA 1
ATOM 2725 C C . TYR C 1 29 ? 50.388 61.210 16.949 1.00 38.60 33 TYR C C 1
ATOM 2726 O O . TYR C 1 29 ? 50.138 60.631 15.889 1.00 34.20 33 TYR C O 1
ATOM 2735 N N . GLU C 1 30 ? 51.292 60.780 17.828 1.00 42.16 34 GLU C N 1
ATOM 2736 C CA . GLU C 1 30 ? 52.096 59.575 17.626 1.00 44.63 34 GLU C CA 1
ATOM 2737 C C . GLU C 1 30 ? 52.997 59.648 16.390 1.00 41.45 34 GLU C C 1
ATOM 2738 O O . GLU C 1 30 ? 53.182 58.652 15.686 1.00 38.01 34 GLU C O 1
ATOM 2744 N N . VAL C 1 31 ? 53.544 60.835 16.131 1.00 38.01 35 VAL C N 1
ATOM 2745 C CA . VAL C 1 31 ? 54.444 61.047 14.999 1.00 33.11 35 VAL C CA 1
ATOM 2746 C C . VAL C 1 31 ? 55.792 61.582 15.465 1.00 36.30 35 VAL C C 1
ATOM 2747 O O . VAL C 1 31 ? 55.981 61.885 16.646 1.00 33.31 35 VAL C O 1
ATOM 2751 N N . SER C 1 32 ? 56.729 61.687 14.529 1.00 39.04 36 SER C N 1
ATOM 2752 C CA . SER C 1 32 ? 58.064 62.185 14.825 1.00 44.24 36 SER C CA 1
ATOM 2753 C C . SER C 1 32 ? 58.611 63.021 13.672 1.00 47.29 36 SER C C 1
ATOM 2754 O O . SER C 1 32 ? 58.808 62.518 12.563 1.00 50.55 36 SER C O 1
ATOM 2757 N N . PHE C 1 33 ? 58.812 64.309 13.940 1.00 45.98 37 PHE C N 1
ATOM 2758 C CA . PHE C 1 33 ? 59.352 65.249 12.963 1.00 43.53 37 PHE C CA 1
ATOM 2759 C C . PHE C 1 33 ? 60.832 65.462 13.299 1.00 45.77 37 PHE C C 1
ATOM 2760 O O . PHE C 1 33 ? 61.229 65.339 14.462 1.00 45.82 37 PHE C O 1
ATOM 2768 N N . PRO C 1 34 ? 61.673 65.753 12.286 1.00 44.78 38 PRO C N 1
ATOM 2769 C CA . PRO C 1 34 ? 63.103 65.983 12.548 1.00 45.00 38 PRO C CA 1
ATOM 2770 C C . PRO C 1 34 ? 63.286 67.281 13.358 1.00 47.33 38 PRO C C 1
ATOM 2771 O O . PRO C 1 34 ? 62.421 68.159 13.316 1.00 49.89 38 PRO C O 1
ATOM 2775 N N . ASP C 1 35 ? 64.386 67.397 14.106 1.00 49.87 39 ASP C N 1
ATOM 2776 C CA . ASP C 1 35 ? 64.619 68.593 14.928 1.00 49.05 39 ASP C CA 1
ATOM 2777 C C . ASP C 1 35 ? 64.829 69.851 14.104 1.00 47.80 39 ASP C C 1
ATOM 2778 O O . ASP C 1 35 ? 64.752 70.963 14.634 1.00 49.02 39 ASP C O 1
ATOM 2783 N N . ASP C 1 36 ? 65.101 69.671 12.814 1.00 46.17 40 ASP C N 1
ATOM 2784 C CA . ASP C 1 36 ? 65.306 70.796 11.911 1.00 46.33 40 ASP C CA 1
ATOM 2785 C C . ASP C 1 36 ? 64.001 71.531 11.631 1.00 43.88 40 ASP C C 1
ATOM 2786 O O . ASP C 1 36 ? 64.001 72.744 11.424 1.00 43.74 40 ASP C O 1
ATOM 2791 N N . LEU C 1 37 ? 62.893 70.792 11.632 1.00 40.91 41 LEU C N 1
ATOM 2792 C CA . LEU C 1 37 ? 61.578 71.379 11.393 1.00 38.54 41 LEU C CA 1
ATOM 2793 C C . LEU C 1 37 ? 61.193 72.290 12.561 1.00 38.76 41 LEU C C 1
ATOM 2794 O O . LEU C 1 37 ? 60.448 73.254 12.388 1.00 37.27 41 LEU C O 1
ATOM 2799 N N . ASP C 1 38 ? 61.726 71.987 13.743 1.00 39.49 42 ASP C N 1
ATOM 2800 C CA . ASP C 1 38 ? 61.473 72.780 14.947 1.00 40.04 42 ASP C CA 1
ATOM 2801 C C . ASP C 1 38 ? 62.057 74.178 14.737 1.00 37.13 42 ASP C C 1
ATOM 2802 O O . 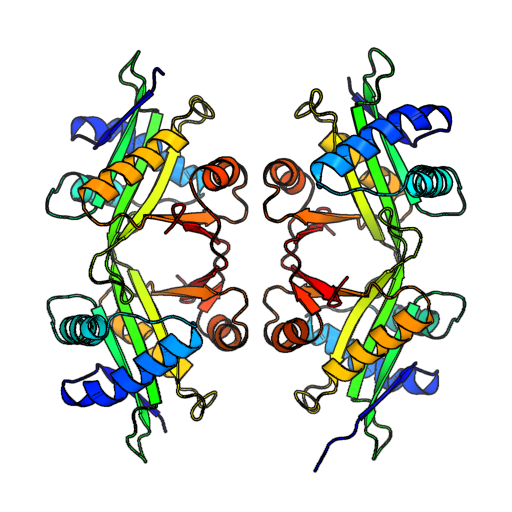ASP C 1 38 ? 61.434 75.191 15.061 1.00 32.52 42 ASP C O 1
ATOM 2807 N N . ASP C 1 39 ? 63.263 74.208 14.180 1.00 37.14 43 ASP C N 1
ATOM 2808 C CA . ASP C 1 39 ? 63.981 75.448 13.915 1.00 35.29 43 ASP C CA 1
ATOM 2809 C C . ASP C 1 39 ? 63.430 76.162 12.680 1.00 33.14 43 ASP C C 1
ATOM 2810 O O . ASP C 1 39 ? 63.367 77.394 12.640 1.00 35.61 43 ASP C O 1
ATOM 2815 N N . PHE C 1 40 ? 63.027 75.383 11.680 1.00 29.74 44 PHE C N 1
ATOM 2816 C CA . PHE C 1 40 ? 62.469 75.930 10.447 1.00 25.33 44 PHE C CA 1
ATOM 2817 C C . PHE C 1 40 ? 61.185 76.668 10.776 1.00 25.86 44 PHE C C 1
ATOM 2818 O O . PHE C 1 40 ? 61.051 77.856 10.479 1.00 28.25 44 PHE C O 1
ATOM 2826 N N . ASN C 1 41 ? 60.257 75.961 11.417 1.00 24.67 45 ASN C N 1
ATOM 2827 C CA . ASN C 1 41 ? 58.976 76.539 11.798 1.00 24.48 45 ASN C CA 1
ATOM 2828 C C . ASN C 1 41 ? 59.144 77.763 12.676 1.00 23.97 45 ASN C C 1
ATOM 2829 O O . ASN C 1 41 ? 58.519 78.789 12.428 1.00 27.27 45 ASN C O 1
ATOM 2834 N N . PHE C 1 42 ? 60.011 77.666 13.681 1.00 24.57 46 PHE C N 1
ATOM 2835 C CA . PHE C 1 42 ? 60.230 78.784 14.587 1.00 22.34 46 PHE C CA 1
ATOM 2836 C C . PHE C 1 42 ? 60.874 79.959 13.863 1.00 22.51 46 PHE C C 1
ATOM 2837 O O . PHE C 1 42 ? 60.608 81.122 14.182 1.00 19.37 46 PHE C O 1
ATOM 2845 N N . GLY C 1 43 ? 61.701 79.650 12.869 1.00 23.85 47 GLY C N 1
ATOM 2846 C CA . GLY C 1 43 ? 62.348 80.692 12.098 1.00 20.85 47 GLY C CA 1
ATOM 2847 C C . GLY C 1 43 ? 61.282 81.470 11.357 1.00 25.35 47 GLY C C 1
ATOM 2848 O O . GLY C 1 43 ? 61.260 82.702 11.406 1.00 30.07 47 GLY C O 1
ATOM 2849 N N . ARG C 1 44 ? 60.352 80.738 10.743 1.00 24.79 48 ARG C N 1
ATOM 2850 C CA . ARG C 1 44 ? 59.251 81.326 9.976 1.00 23.91 48 ARG C CA 1
ATOM 2851 C C . ARG C 1 44 ? 58.284 82.142 10.830 1.00 23.44 48 ARG C C 1
ATOM 2852 O O . ARG C 1 44 ? 57.672 83.105 10.348 1.00 27.78 48 ARG C O 1
ATOM 2860 N N . PHE C 1 45 ? 58.142 81.755 12.093 1.00 23.96 49 PHE C N 1
ATOM 2861 C CA . PHE C 1 45 ? 57.264 82.474 13.012 1.00 27.57 49 PHE C CA 1
ATOM 2862 C C . PHE C 1 45 ? 57.842 83.868 13.257 1.00 27.62 49 PHE C C 1
ATOM 2863 O O . PHE C 1 45 ? 57.143 84.872 13.130 1.00 27.85 49 PHE C O 1
ATOM 2871 N N . LEU C 1 46 ? 59.135 83.920 13.566 1.00 26.89 50 LEU C N 1
ATOM 2872 C CA . LEU C 1 46 ? 59.814 85.180 13.848 1.00 25.80 50 LEU C CA 1
ATOM 2873 C C . LEU C 1 46 ? 60.006 86.055 12.615 1.00 21.59 50 LEU C C 1
ATOM 2874 O O . LEU C 1 46 ? 59.978 87.277 12.721 1.00 26.90 50 LEU C O 1
ATOM 2879 N N . ASP C 1 47 ? 60.194 85.432 11.455 1.00 18.72 51 ASP C N 1
ATOM 2880 C CA . ASP C 1 47 ? 60.370 86.175 10.204 1.00 21.30 51 ASP C CA 1
ATOM 2881 C C . ASP C 1 47 ? 59.061 86.884 9.838 1.00 22.21 51 ASP C C 1
ATOM 2882 O O . ASP C 1 47 ? 58.044 86.239 9.567 1.00 29.26 51 ASP C O 1
ATOM 2887 N N . PRO C 1 48 ? 59.073 88.229 9.847 1.00 26.64 52 PRO C N 1
ATOM 2888 C CA . PRO C 1 48 ? 57.904 89.055 9.525 1.00 23.90 52 PRO C CA 1
ATOM 2889 C C . PRO C 1 48 ? 57.428 88.927 8.083 1.00 22.02 52 PRO C C 1
ATOM 2890 O O . PRO C 1 48 ? 56.251 89.138 7.790 1.00 21.69 52 PRO C O 1
ATOM 2894 N N . ASN C 1 49 ? 58.339 88.566 7.188 1.00 25.38 53 ASN C N 1
ATOM 2895 C CA . ASN C 1 49 ? 57.997 88.415 5.781 1.00 27.81 53 ASN C CA 1
ATOM 2896 C C . ASN C 1 49 ? 57.124 87.198 5.530 1.00 27.37 53 ASN C C 1
ATOM 2897 O O . ASN C 1 49 ? 56.290 87.212 4.630 1.00 29.49 53 ASN C O 1
ATOM 2902 N N . ILE C 1 50 ? 57.316 86.148 6.327 1.00 28.17 54 ILE C N 1
ATOM 2903 C CA . ILE C 1 50 ? 56.519 84.924 6.206 1.00 25.81 54 ILE C CA 1
ATOM 2904 C C . ILE C 1 50 ? 55.250 85.071 7.056 1.00 25.53 54 ILE C C 1
ATOM 2905 O O . ILE C 1 50 ? 55.318 85.367 8.258 1.00 28.82 54 ILE C O 1
ATOM 2910 N N . LYS C 1 51 ? 54.095 84.866 6.428 1.00 23.35 55 LYS C N 1
ATOM 2911 C CA . LYS C 1 51 ? 52.817 84.980 7.118 1.00 17.40 55 LYS C CA 1
ATOM 2912 C C . LYS C 1 51 ? 52.432 83.707 7.857 1.00 19.71 55 LYS C C 1
ATOM 2913 O O . LYS C 1 51 ? 51.361 83.133 7.632 1.00 17.67 55 LYS C O 1
ATOM 2919 N N . MET C 1 52 ? 53.345 83.256 8.710 1.00 19.28 56 MET C N 1
ATOM 2920 C CA . MET C 1 52 ? 53.151 82.078 9.538 1.00 20.36 56 MET C CA 1
ATOM 2921 C C . MET C 1 52 ? 53.477 82.517 10.957 1.00 18.54 56 MET C C 1
ATOM 2922 O O . MET C 1 52 ? 54.554 83.048 11.225 1.00 20.43 56 MET C O 1
ATOM 2927 N N . TRP C 1 53 ? 52.539 82.298 11.866 1.00 18.76 57 TRP C N 1
ATOM 2928 C CA . TRP C 1 53 ? 52.721 82.715 13.245 1.00 18.50 57 TRP C CA 1
ATOM 2929 C C . TRP C 1 53 ? 52.548 81.608 14.281 1.00 15.40 57 TRP C C 1
ATOM 2930 O O . TRP C 1 53 ? 52.179 80.471 13.977 1.00 15.18 57 TRP C O 1
ATOM 2941 N N . ALA C 1 54 ? 52.825 81.975 15.520 1.00 13.33 58 ALA C N 1
ATOM 2942 C CA . ALA C 1 54 ? 52.698 81.075 16.644 1.00 16.66 58 ALA C CA 1
ATOM 2943 C C . ALA C 1 54 ? 52.500 81.920 17.892 1.00 18.19 58 ALA C C 1
ATOM 2944 O O . ALA C 1 54 ? 53.214 82.900 18.116 1.00 22.35 58 ALA C O 1
ATOM 2946 N N . ALA C 1 55 ? 51.460 81.601 18.646 1.00 18.90 59 ALA C N 1
ATOM 2947 C CA . ALA C 1 55 ? 51.184 82.301 19.888 1.00 21.70 59 ALA C CA 1
ATOM 2948 C C . ALA C 1 55 ? 51.443 81.300 21.004 1.00 24.27 59 ALA C C 1
ATOM 2949 O O . ALA C 1 55 ? 51.569 80.093 20.762 1.00 21.75 59 ALA C O 1
ATOM 2951 N N . VAL C 1 56 ? 51.539 81.809 22.223 1.00 27.13 60 VAL C N 1
ATOM 2952 C CA . VAL C 1 56 ? 51.799 80.973 23.377 1.00 26.69 60 VAL C CA 1
ATOM 2953 C C . VAL C 1 56 ? 50.950 81.417 24.557 1.00 26.12 60 VAL C C 1
ATOM 2954 O O . VAL C 1 56 ? 50.808 82.615 24.815 1.00 27.20 60 VAL C O 1
ATOM 2958 N N . ALA C 1 57 ? 50.314 80.446 25.209 1.00 29.06 61 ALA C N 1
ATOM 2959 C CA . ALA C 1 57 ? 49.496 80.708 26.389 1.00 28.80 61 ALA C CA 1
ATOM 2960 C C . ALA C 1 57 ? 50.465 80.657 27.563 1.00 28.50 61 ALA C C 1
ATOM 2961 O O . ALA C 1 57 ? 51.283 79.737 27.673 1.00 25.57 61 ALA C O 1
ATOM 2963 N N . VAL C 1 58 ? 50.406 81.672 28.413 1.00 29.08 62 VAL C N 1
ATOM 2964 C CA . VAL C 1 58 ? 51.304 81.735 29.548 1.00 33.56 62 VAL C CA 1
ATOM 2965 C C . VAL C 1 58 ? 50.565 81.968 30.856 1.00 38.26 62 VAL C C 1
ATOM 2966 O O . VAL C 1 58 ? 49.492 82.588 30.880 1.00 33.38 62 VAL C O 1
ATOM 2970 N N . GLU C 1 59 ? 51.125 81.418 31.931 1.00 44.92 63 GLU C N 1
ATOM 2971 C CA . GLU C 1 59 ? 50.573 81.600 33.268 1.00 53.14 63 GLU C CA 1
ATOM 2972 C C . GLU C 1 59 ? 51.048 82.972 33.708 1.00 54.27 63 GLU C C 1
ATOM 2973 O O . GLU C 1 59 ? 52.252 83.238 33.740 1.00 52.33 63 GLU C O 1
ATOM 2979 N N . SER C 1 60 ? 50.102 83.849 34.019 1.00 56.82 64 SER C N 1
ATOM 2980 C CA . SER C 1 60 ? 50.428 85.202 34.440 1.00 59.34 64 SER C CA 1
ATOM 2981 C C . SER C 1 60 ? 51.109 85.267 35.804 1.00 63.20 64 SER C C 1
ATOM 2982 O O . SER C 1 60 ? 51.765 86.258 36.119 1.00 67.97 64 SER C O 1
ATOM 2985 N N . SER C 1 61 ? 50.959 84.212 36.606 1.00 64.25 65 SER C N 1
ATOM 2986 C CA . SER C 1 61 ? 51.581 84.152 37.931 1.00 63.87 65 SER C CA 1
ATOM 2987 C C . SER C 1 61 ? 53.098 84.137 37.757 1.00 61.66 65 SER C C 1
ATOM 2988 O O . SER C 1 61 ? 53.819 84.940 38.354 1.00 61.98 65 SER C O 1
ATOM 2991 N N . SER C 1 62 ? 53.560 83.210 36.926 1.00 60.35 66 SER C N 1
ATOM 2992 C CA . SER C 1 62 ? 54.970 83.053 36.604 1.00 61.23 66 SER C CA 1
ATOM 2993 C C . SER C 1 62 ? 55.138 83.340 35.105 1.00 64.71 66 SER C C 1
ATOM 2994 O O . SER C 1 62 ? 54.555 84.292 34.580 1.00 68.50 66 SER C O 1
ATOM 2997 N N . GLU C 1 63 ? 55.950 82.540 34.423 1.00 64.77 67 GLU C N 1
ATOM 2998 C CA . GLU C 1 63 ? 56.153 82.707 32.989 1.00 65.53 67 GLU C CA 1
ATOM 2999 C C . GLU C 1 63 ? 56.233 81.313 32.385 1.00 62.15 67 GLU C C 1
ATOM 3000 O O . GLU C 1 63 ? 57.126 80.997 31.597 1.00 65.02 67 GLU C O 1
ATOM 3006 N N . LYS C 1 64 ? 55.295 80.469 32.801 1.00 56.62 68 LYS C N 1
ATOM 3007 C CA . LYS C 1 64 ? 55.225 79.100 32.322 1.00 52.76 68 LYS C CA 1
ATOM 3008 C C . LYS C 1 64 ? 54.405 79.027 31.042 1.00 51.06 68 LYS C C 1
ATOM 3009 O O . LYS C 1 64 ? 53.242 79.443 31.014 1.00 50.73 68 LYS C O 1
ATOM 3015 N N . ILE C 1 65 ? 55.042 78.555 29.972 1.00 46.24 69 ILE C N 1
ATOM 3016 C CA . ILE C 1 65 ? 54.382 78.387 28.684 1.00 40.20 69 ILE C CA 1
ATOM 3017 C C . ILE C 1 65 ? 53.543 77.119 28.821 1.00 38.92 69 ILE C C 1
ATOM 3018 O O . ILE C 1 65 ? 54.076 76.019 28.980 1.00 40.45 69 ILE C O 1
ATOM 3023 N N . ILE C 1 66 ? 52.228 77.287 28.819 1.00 32.91 70 ILE C N 1
ATOM 3024 C CA . ILE C 1 66 ? 51.325 76.154 28.970 1.00 32.17 70 ILE C CA 1
ATOM 3025 C C . ILE C 1 66 ? 50.576 75.800 27.686 1.00 31.89 70 ILE C C 1
ATOM 3026 O O . ILE C 1 66 ? 49.991 74.725 27.584 1.00 24.08 70 ILE C O 1
ATOM 3031 N N . GLY C 1 67 ? 50.605 76.705 26.709 1.00 32.90 71 GLY C N 1
ATOM 3032 C CA . GLY C 1 67 ? 49.903 76.462 25.463 1.00 27.46 71 GLY C CA 1
ATOM 3033 C C . GLY C 1 67 ? 50.634 76.931 24.223 1.00 27.91 71 GLY C C 1
ATOM 3034 O O . GLY C 1 67 ? 51.526 77.782 24.290 1.00 26.15 71 GLY C O 1
ATOM 3035 N N . MET C 1 68 ? 50.220 76.377 23.086 1.00 28.38 72 MET C N 1
ATOM 3036 C CA . MET C 1 68 ? 50.803 76.678 21.785 1.00 24.83 72 MET C CA 1
ATOM 3037 C C . MET C 1 68 ? 49.742 76.654 20.684 1.00 23.37 72 MET C C 1
ATOM 3038 O O . MET C 1 68 ? 48.830 75.828 20.707 1.00 20.71 72 MET C O 1
ATOM 3043 N N . ILE C 1 69 ? 49.858 77.584 19.738 1.00 22.32 73 ILE C N 1
ATOM 3044 C CA . ILE C 1 69 ? 48.951 77.639 18.596 1.00 14.17 73 ILE C CA 1
ATOM 3045 C C . ILE C 1 69 ? 49.700 78.175 17.376 1.00 12.53 73 ILE C C 1
ATOM 3046 O O . ILE C 1 69 ? 50.223 79.284 17.382 1.00 12.26 73 ILE C O 1
ATOM 3051 N N . ASN C 1 70 ? 49.841 77.317 16.372 1.00 12.49 74 ASN C N 1
ATOM 3052 C CA . ASN C 1 70 ? 50.528 77.670 15.143 1.00 9.61 74 ASN C CA 1
ATOM 3053 C C . ASN C 1 70 ? 49.489 77.881 14.059 1.00 11.99 74 ASN C C 1
ATOM 3054 O O . ASN C 1 70 ? 48.573 77.076 13.909 1.00 10.03 74 ASN C O 1
ATOM 3059 N N . PHE C 1 71 ? 49.623 78.985 13.328 1.00 15.73 75 PHE C N 1
ATOM 3060 C CA . PHE C 1 71 ? 48.689 79.325 12.260 1.00 14.61 75 PHE C CA 1
ATOM 3061 C C . PHE C 1 71 ? 49.361 80.107 11.143 1.00 12.54 75 PHE C C 1
ATOM 3062 O O . PHE C 1 71 ? 50.420 80.707 11.334 1.00 7.48 75 PHE C O 1
ATOM 3070 N N . PHE C 1 72 ? 48.750 80.077 9.966 1.00 10.87 76 PHE C N 1
ATOM 3071 C CA . PHE C 1 72 ? 49.310 80.781 8.826 1.00 13.42 76 PHE C CA 1
ATOM 3072 C C . PHE C 1 72 ? 48.257 81.282 7.850 1.00 11.32 76 PHE C C 1
ATOM 3073 O O . PHE C 1 72 ? 47.086 80.901 7.910 1.00 6.64 76 PHE C O 1
ATOM 3081 N N . ASN C 1 73 ? 48.707 82.149 6.952 1.00 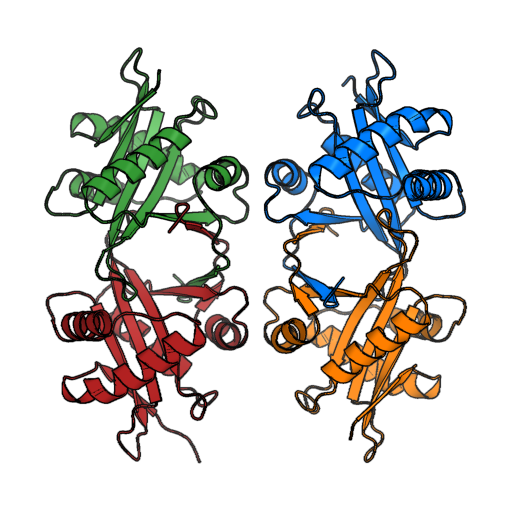13.77 77 ASN C N 1
ATOM 3082 C CA . ASN C 1 73 ? 47.860 82.741 5.931 1.00 11.80 77 ASN C CA 1
ATOM 3083 C C . ASN C 1 73 ? 47.992 81.994 4.602 1.00 12.09 77 ASN C C 1
ATOM 3084 O O . ASN C 1 73 ? 49.065 81.486 4.266 1.00 9.54 77 ASN C O 1
ATOM 3089 N N . HIS C 1 74 ? 46.880 81.878 3.882 1.00 8.43 78 HIS C N 1
ATOM 3090 C CA . HIS C 1 74 ? 46.896 81.258 2.566 1.00 7.92 78 HIS C CA 1
ATOM 3091 C C . HIS C 1 74 ? 45.744 81.771 1.702 1.00 7.94 78 HIS C C 1
ATOM 3092 O O . HIS C 1 74 ? 44.750 82.286 2.216 1.00 5.37 78 HIS C O 1
ATOM 3099 N N . MET C 1 75 ? 45.909 81.670 0.386 1.00 9.01 79 MET C N 1
ATOM 3100 C CA . MET C 1 75 ? 44.919 82.156 -0.566 1.00 8.19 79 MET C CA 1
ATOM 3101 C C . MET C 1 75 ? 43.624 81.359 -0.619 1.00 8.12 79 MET C C 1
ATOM 3102 O O . MET C 1 75 ? 43.418 80.426 0.153 1.00 6.20 79 MET C O 1
ATOM 3107 N N . THR C 1 76 ? 42.737 81.780 -1.513 1.00 7.45 80 THR C N 1
ATOM 3108 C CA . THR C 1 76 ? 41.446 81.140 -1.726 1.00 8.91 80 THR C CA 1
ATOM 3109 C C . THR C 1 76 ? 40.840 81.747 -2.984 1.00 11.52 80 THR C C 1
ATOM 3110 O O . THR C 1 76 ? 41.037 82.925 -3.276 1.00 16.79 80 THR C O 1
ATOM 3114 N N . THR C 1 77 ? 40.145 80.921 -3.752 1.00 9.90 81 THR C N 1
ATOM 3115 C CA . THR C 1 77 ? 39.528 81.363 -4.991 1.00 6.69 81 THR C CA 1
ATOM 3116 C C . THR C 1 77 ? 38.126 81.902 -4.741 1.00 9.22 81 THR C C 1
ATOM 3117 O O . THR C 1 77 ? 37.523 82.517 -5.621 1.00 10.25 81 THR C O 1
ATOM 3121 N N . TRP C 1 78 ? 37.610 81.653 -3.541 1.00 9.76 82 TRP C N 1
ATOM 3122 C CA . TRP C 1 78 ? 36.262 82.068 -3.175 1.00 10.42 82 TRP C CA 1
ATOM 3123 C C . TRP C 1 78 ? 36.136 83.482 -2.638 1.00 12.46 82 TRP C C 1
ATOM 3124 O O . TRP C 1 78 ? 35.028 83.935 -2.336 1.00 11.41 82 TRP C O 1
ATOM 3135 N N . ASP C 1 79 ? 37.259 84.181 -2.524 1.00 9.59 83 ASP C N 1
ATOM 3136 C CA . ASP C 1 79 ? 37.233 85.540 -2.029 1.00 13.93 83 ASP C CA 1
ATOM 3137 C C . ASP C 1 79 ? 38.546 86.282 -2.259 1.00 16.54 83 ASP C C 1
ATOM 3138 O O . ASP C 1 79 ? 39.594 85.670 -2.499 1.00 11.54 83 ASP C O 1
ATOM 3143 N N . PHE C 1 80 ? 38.466 87.611 -2.215 1.00 16.28 84 PHE C N 1
ATOM 3144 C CA . PHE C 1 80 ? 39.632 88.472 -2.393 1.00 14.67 84 PHE C CA 1
ATOM 3145 C C . PHE C 1 80 ? 40.518 88.358 -1.158 1.00 13.71 84 PHE C C 1
ATOM 3146 O O . PHE C 1 80 ? 41.742 88.457 -1.251 1.00 13.19 84 PHE C O 1
ATOM 3154 N N . LYS C 1 81 ? 39.881 88.135 -0.009 1.00 16.50 85 LYS C N 1
ATOM 3155 C CA . LYS C 1 81 ? 40.577 88.011 1.269 1.00 15.84 85 LYS C CA 1
ATOM 3156 C C . LYS C 1 81 ? 41.131 86.619 1.491 1.00 13.46 85 LYS C C 1
ATOM 3157 O O . LYS C 1 81 ? 40.428 85.634 1.296 1.00 20.81 85 LYS C O 1
ATOM 3163 N N . ASP C 1 82 ? 42.380 86.554 1.937 1.00 10.22 86 ASP C N 1
ATOM 3164 C CA . ASP C 1 82 ? 43.023 85.284 2.241 1.00 9.51 86 ASP C CA 1
ATOM 3165 C C . ASP C 1 82 ? 42.413 84.713 3.521 1.00 14.20 86 ASP C C 1
ATOM 3166 O O . ASP C 1 82 ? 41.623 85.376 4.201 1.00 12.39 86 ASP C O 1
ATOM 3171 N N . LYS C 1 83 ? 42.768 83.473 3.834 1.00 12.47 87 LYS C N 1
ATOM 3172 C CA . LYS C 1 83 ? 42.250 82.811 5.020 1.00 12.69 87 LYS C CA 1
ATOM 3173 C C . LYS C 1 83 ? 43.397 82.469 5.954 1.00 13.14 87 LYS C C 1
ATOM 3174 O O . LYS C 1 83 ? 44.572 82.491 5.562 1.00 7.62 87 LYS C O 1
ATOM 3180 N N . ILE C 1 84 ? 43.044 82.200 7.205 1.00 11.22 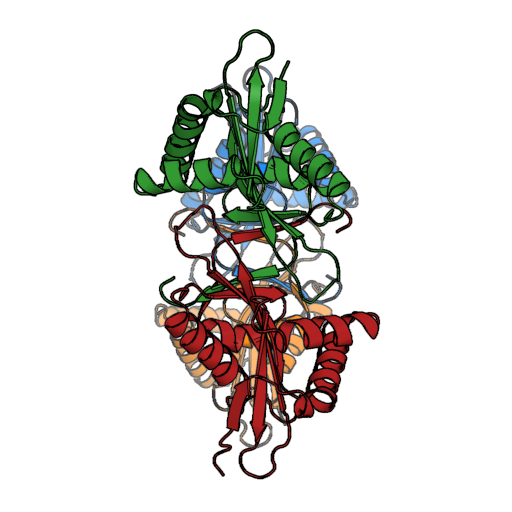88 ILE C N 1
ATOM 3181 C CA . ILE C 1 84 ? 44.008 81.807 8.218 1.00 15.42 88 ILE C CA 1
ATOM 3182 C C . ILE C 1 84 ? 43.656 80.371 8.582 1.00 20.00 88 ILE C C 1
ATOM 3183 O O . ILE C 1 84 ? 42.481 80.027 8.792 1.00 18.67 88 ILE C O 1
ATOM 3188 N N . TYR C 1 85 ? 44.672 79.521 8.577 1.00 17.67 89 TYR C N 1
ATOM 3189 C CA . TYR C 1 85 ? 44.497 78.127 8.926 1.00 15.66 89 TYR C CA 1
ATOM 3190 C C . TYR C 1 85 ? 45.254 77.871 10.220 1.00 16.60 89 TYR C C 1
ATOM 3191 O O . TYR C 1 85 ? 46.424 78.249 10.347 1.00 17.22 89 TYR C O 1
ATOM 3200 N N . ILE C 1 86 ? 44.558 77.328 11.214 1.00 14.87 90 ILE C N 1
ATOM 3201 C CA . ILE C 1 86 ? 45.202 76.984 12.477 1.00 12.27 90 ILE C CA 1
ATOM 3202 C C . ILE C 1 86 ? 45.689 75.563 12.252 1.00 12.52 90 ILE C C 1
ATOM 3203 O O . ILE C 1 86 ? 44.890 74.631 12.182 1.00 19.18 90 ILE C O 1
ATOM 3208 N N . ASN C 1 87 ? 46.994 75.415 12.077 1.00 13.17 91 ASN C N 1
ATOM 3209 C CA . ASN C 1 87 ? 47.598 74.114 11.825 1.00 15.08 91 ASN C CA 1
ATOM 3210 C C . ASN C 1 87 ? 47.744 73.259 13.082 1.00 18.76 91 ASN C C 1
ATOM 3211 O O . ASN C 1 87 ? 47.394 72.080 13.072 1.00 20.38 91 ASN C O 1
ATOM 3216 N N . ASP C 1 88 ? 48.246 73.858 14.163 1.00 20.54 92 ASP C N 1
ATOM 3217 C CA . ASP C 1 88 ? 48.478 73.143 15.416 1.00 17.70 92 ASP C CA 1
ATOM 3218 C C . ASP C 1 88 ? 47.886 73.830 16.643 1.00 17.47 92 ASP C C 1
ATOM 3219 O O . ASP C 1 88 ? 47.711 75.042 16.665 1.00 18.93 92 ASP C O 1
ATOM 3224 N N . LEU C 1 89 ? 47.637 73.041 17.683 1.00 17.98 93 LEU C N 1
ATOM 3225 C CA . LEU C 1 89 ? 47.081 73.535 18.943 1.00 14.05 93 LEU C CA 1
ATOM 3226 C C . LEU C 1 89 ? 47.319 72.480 20.019 1.00 15.06 93 LEU C C 1
ATOM 3227 O O . LEU C 1 89 ? 46.922 71.323 19.873 1.00 17.56 93 LEU C O 1
ATOM 3232 N N . TYR C 1 90 ? 47.994 72.880 21.088 1.00 17.58 94 TYR C N 1
ATOM 3233 C CA . TYR C 1 90 ? 48.290 71.967 22.177 1.00 18.66 94 TYR C CA 1
ATOM 3234 C C . TYR C 1 90 ? 48.384 72.695 23.503 1.00 20.85 94 TYR C C 1
ATOM 3235 O O . TYR C 1 90 ? 49.153 73.642 23.660 1.00 25.50 94 TYR C O 1
ATOM 3244 N N . VAL C 1 91 ? 47.585 72.248 24.458 1.00 26.41 95 VAL C N 1
ATOM 3245 C CA . VAL C 1 91 ? 47.602 72.833 25.786 1.00 27.19 95 VAL C CA 1
ATOM 3246 C C . VAL C 1 91 ? 48.230 71.814 26.732 1.00 28.86 95 VAL C C 1
ATOM 3247 O O . VAL C 1 91 ? 48.020 70.604 26.591 1.00 29.87 95 VAL C O 1
ATOM 3251 N N . ASP C 1 92 ? 49.065 72.318 27.636 1.00 30.44 96 ASP C N 1
ATOM 3252 C CA . ASP C 1 92 ? 49.758 71.517 28.643 1.00 34.37 96 ASP C CA 1
ATOM 3253 C C . ASP C 1 92 ? 48.765 70.557 29.300 1.00 30.11 96 ASP C C 1
ATOM 3254 O O . ASP C 1 92 ? 47.713 70.977 29.780 1.00 26.58 96 ASP C O 1
ATOM 3259 N N . GLU C 1 93 ? 49.114 69.276 29.323 1.00 33.36 97 GLU C N 1
ATOM 3260 C CA . GLU C 1 93 ? 48.251 68.241 29.881 1.00 39.10 97 GLU C CA 1
ATOM 3261 C C . GLU C 1 93 ? 47.746 68.489 31.302 1.00 40.11 97 GLU C C 1
ATOM 3262 O O . GLU C 1 93 ? 46.702 67.963 31.690 1.00 39.06 97 GLU C O 1
ATOM 3268 N N . ASN C 1 94 ? 48.469 69.311 32.058 1.00 42.89 98 ASN C N 1
ATOM 3269 C CA . ASN C 1 94 ? 48.103 69.631 33.439 1.00 45.10 98 ASN C CA 1
ATOM 3270 C C . ASN C 1 94 ? 47.388 70.980 33.544 1.00 44.79 98 ASN C C 1
ATOM 3271 O O . ASN C 1 94 ? 46.839 71.329 34.594 1.00 42.68 98 ASN C O 1
ATOM 3276 N N . SER C 1 95 ? 47.407 71.732 32.446 1.00 44.21 99 SER C N 1
ATOM 3277 C CA . SER C 1 95 ? 46.781 73.049 32.386 1.00 40.65 99 SER C CA 1
ATOM 3278 C C . SER C 1 95 ? 45.509 73.058 31.544 1.00 38.12 99 SER C C 1
ATOM 3279 O O . SER C 1 95 ? 45.044 74.126 31.127 1.00 37.33 99 SER C O 1
ATOM 3282 N N . ARG C 1 96 ? 44.946 71.879 31.296 1.00 29.49 100 ARG C N 1
ATOM 3283 C CA . ARG C 1 96 ? 43.729 71.780 30.501 1.00 25.89 100 ARG C CA 1
ATOM 3284 C C . ARG C 1 96 ? 42.441 72.096 31.260 1.00 28.61 100 ARG C C 1
ATOM 3285 O O . ARG C 1 96 ? 42.381 71.983 32.485 1.00 34.76 100 ARG C O 1
ATOM 3293 N N . VAL C 1 97 ? 41.424 72.514 30.509 1.00 31.91 101 VAL C N 1
ATOM 3294 C CA . VAL C 1 97 ? 40.105 72.883 31.034 1.00 35.04 101 VAL C CA 1
ATOM 3295 C C . VAL C 1 97 ? 40.172 74.124 31.933 1.00 34.90 101 VAL C C 1
ATOM 3296 O O . VAL C 1 97 ? 39.354 74.317 32.835 1.00 36.45 101 VAL C O 1
ATOM 3300 N N . LYS C 1 98 ? 41.164 74.967 31.659 1.00 38.00 102 LYS C N 1
ATOM 3301 C CA . LYS C 1 98 ? 41.369 76.219 32.384 1.00 37.52 102 LYS C CA 1
ATOM 3302 C C . LYS C 1 98 ? 40.941 77.392 31.487 1.00 35.68 102 LYS C C 1
ATOM 3303 O O . LYS C 1 98 ? 40.747 78.514 31.959 1.00 35.27 102 LYS C O 1
ATOM 3309 N N . GLY C 1 99 ? 40.790 77.117 30.194 1.00 29.14 103 GLY C N 1
ATOM 3310 C CA . GLY C 1 99 ? 40.387 78.144 29.251 1.00 15.49 103 GLY C CA 1
ATOM 3311 C C . GLY C 1 99 ? 41.498 78.530 28.294 1.00 16.61 103 GLY C C 1
ATOM 3312 O O . GLY C 1 99 ? 41.309 79.407 27.452 1.00 19.94 103 GLY C O 1
ATOM 3313 N N . ALA C 1 100 ? 42.652 77.876 28.410 1.00 11.01 104 ALA C N 1
ATOM 3314 C CA . ALA C 1 100 ? 43.793 78.173 27.544 1.00 13.89 104 ALA C CA 1
ATOM 3315 C C . ALA C 1 100 ? 43.496 77.946 26.061 1.00 10.63 104 ALA C C 1
ATOM 3316 O O . ALA C 1 100 ? 43.851 78.768 25.221 1.00 9.64 104 ALA C O 1
ATOM 3318 N N . GLY C 1 101 ? 42.841 76.832 25.746 1.00 12.32 105 GLY C N 1
ATOM 3319 C CA . GLY C 1 101 ? 42.510 76.536 24.365 1.00 8.28 105 GLY C CA 1
ATOM 3320 C C . GLY C 1 101 ? 41.590 77.594 23.790 1.00 9.97 105 GLY C C 1
ATOM 3321 O O . GLY C 1 101 ? 41.838 78.120 22.701 1.00 7.08 105 GLY C O 1
ATOM 3322 N N . GLY C 1 102 ? 40.535 77.917 24.532 1.00 7.49 106 GLY C N 1
ATOM 3323 C CA . GLY C 1 102 ? 39.595 78.921 24.073 1.00 17.11 106 GLY C CA 1
ATOM 3324 C C . GLY C 1 102 ? 40.283 80.252 23.832 1.00 20.36 106 GLY C C 1
ATOM 3325 O O . GLY C 1 102 ? 39.976 80.959 22.871 1.00 22.64 106 GLY C O 1
ATOM 3326 N N . LYS C 1 103 ? 41.228 80.582 24.708 1.00 21.92 107 LYS C N 1
ATOM 3327 C CA . LYS C 1 103 ? 41.979 81.824 24.614 1.00 19.39 107 LYS C CA 1
ATOM 3328 C C . LYS C 1 103 ? 42.923 81.839 23.424 1.00 18.88 107 LYS C C 1
ATOM 3329 O O . LYS C 1 103 ? 43.071 82.867 22.765 1.00 23.47 107 LYS C O 1
ATOM 3335 N N . LEU C 1 104 ? 43.563 80.705 23.153 1.00 17.44 108 LEU C N 1
ATOM 3336 C CA . LEU C 1 104 ? 44.480 80.593 22.022 1.00 15.73 108 LEU C CA 1
ATOM 3337 C C . LEU C 1 104 ? 43.741 80.811 20.693 1.00 15.73 108 LEU C C 1
ATOM 3338 O O . LEU C 1 104 ? 44.207 81.550 19.825 1.00 14.90 108 LEU C O 1
ATOM 3343 N N . ILE C 1 105 ? 42.573 80.194 20.555 1.00 15.76 109 ILE C N 1
ATOM 3344 C CA . ILE C 1 105 ? 41.783 80.343 19.339 1.00 19.11 109 ILE C CA 1
ATOM 3345 C C . ILE C 1 105 ? 41.227 81.767 19.221 1.00 21.76 109 ILE C C 1
ATOM 3346 O O . ILE C 1 105 ? 41.205 82.345 18.126 1.00 25.14 109 ILE C O 1
ATOM 3351 N N . GLN C 1 106 ? 40.805 82.334 20.349 1.00 17.91 110 GLN C N 1
ATOM 3352 C CA . GLN C 1 106 ? 40.261 83.687 20.363 1.00 15.61 110 GLN C CA 1
ATOM 3353 C C . GLN C 1 106 ? 41.313 84.694 19.916 1.00 17.30 110 GLN C C 1
ATOM 3354 O O . GLN C 1 106 ? 41.001 85.645 19.200 1.00 20.23 110 GLN C O 1
ATOM 3360 N N . PHE C 1 107 ? 42.556 84.452 20.333 1.00 15.64 111 PHE C N 1
ATOM 3361 C CA . PHE C 1 107 ? 43.711 85.287 20.000 1.00 14.77 111 PHE C CA 1
ATOM 3362 C C . PHE C 1 107 ? 43.944 85.305 18.492 1.00 16.40 111 PHE C C 1
ATOM 3363 O O . PHE C 1 107 ? 44.261 86.349 17.919 1.00 17.79 111 PHE C O 1
ATOM 3371 N N . VAL C 1 108 ? 43.817 84.138 17.862 1.00 15.06 112 VAL C N 1
ATOM 3372 C CA . VAL C 1 108 ? 43.998 84.022 16.418 1.00 13.97 112 VAL C CA 1
ATOM 3373 C C . VAL C 1 108 ? 42.912 84.840 15.720 1.00 14.80 112 VAL C C 1
ATOM 3374 O O . VAL C 1 108 ? 43.206 85.614 14.808 1.00 16.90 112 VAL C O 1
ATOM 3378 N N . TYR C 1 109 ? 41.676 84.707 16.200 1.00 15.57 113 TYR C N 1
ATOM 3379 C CA . TYR C 1 109 ? 40.535 85.441 15.653 1.00 19.31 113 TYR C CA 1
ATOM 3380 C C . TYR C 1 109 ? 40.810 86.937 15.623 1.00 21.81 113 TYR C C 1
ATOM 3381 O O . TYR C 1 109 ? 40.646 87.591 14.596 1.00 28.22 113 TYR C O 1
ATOM 3390 N N . ASP C 1 110 ? 41.227 87.464 16.768 1.00 21.25 114 ASP C N 1
ATOM 3391 C CA . ASP C 1 110 ? 41.531 88.881 16.909 1.00 20.92 114 ASP C CA 1
ATOM 3392 C C . ASP C 1 110 ? 42.696 89.329 16.033 1.00 18.31 114 ASP C C 1
ATOM 3393 O O . ASP C 1 110 ? 42.639 90.400 15.431 1.00 20.55 114 ASP C O 1
ATOM 3398 N N . GLU C 1 111 ? 43.749 88.517 15.963 1.00 17.30 115 GLU C N 1
ATOM 3399 C CA . GLU C 1 111 ? 44.903 88.853 15.134 1.00 23.60 115 GLU C CA 1
ATOM 3400 C C . GLU C 1 111 ? 44.547 88.763 13.646 1.00 26.91 115 GLU C C 1
ATOM 3401 O O . GLU C 1 111 ? 45.058 89.535 12.827 1.00 31.53 115 GLU C O 1
ATOM 3407 N N . ALA C 1 112 ? 43.670 87.820 13.307 1.00 21.60 116 ALA C N 1
ATOM 3408 C CA . ALA C 1 112 ? 43.242 87.625 11.930 1.00 13.95 116 ALA C CA 1
ATOM 3409 C C . ALA C 1 112 ? 42.367 88.786 11.478 1.00 15.22 116 ALA C C 1
ATOM 3410 O O . ALA C 1 112 ? 42.446 89.208 10.324 1.00 20.00 116 ALA C O 1
ATOM 3412 N N . ASP C 1 113 ? 41.530 89.286 12.387 1.00 13.37 117 ASP C N 1
ATOM 3413 C CA . ASP C 1 113 ? 40.647 90.422 12.107 1.00 17.51 117 ASP C CA 1
ATOM 3414 C C . ASP C 1 113 ? 41.473 91.684 11.812 1.00 19.01 117 ASP C C 1
ATOM 3415 O O . ASP C 1 113 ? 41.136 92.476 10.931 1.00 19.08 117 ASP C O 1
ATOM 3420 N N . LYS C 1 114 ? 42.542 91.870 12.575 1.00 12.71 118 LYS C N 1
ATOM 3421 C CA . LYS C 1 114 ? 43.419 93.012 12.393 1.00 13.23 118 LYS C CA 1
ATOM 3422 C C . LYS C 1 114 ? 44.199 92.895 11.094 1.00 15.42 118 LYS C C 1
ATOM 3423 O O . LYS C 1 114 ? 44.774 93.876 10.623 1.00 15.52 118 LYS C O 1
ATOM 3429 N N . LEU C 1 115 ? 44.200 91.695 10.514 1.00 18.20 119 LEU C N 1
ATOM 3430 C CA . LEU C 1 115 ? 44.914 91.420 9.266 1.00 13.75 119 LEU C CA 1
ATOM 3431 C C . LEU C 1 115 ? 44.026 91.510 8.041 1.00 10.83 119 LEU C C 1
ATOM 3432 O O . LEU C 1 115 ? 44.516 91.503 6.912 1.00 12.06 119 LEU C O 1
ATOM 3437 N N . GLY C 1 116 ? 42.720 91.610 8.265 1.00 10.87 120 GLY C N 1
ATOM 3438 C CA . GLY C 1 116 ? 41.788 91.679 7.153 1.00 13.89 120 GLY C CA 1
ATOM 3439 C C . GLY C 1 116 ? 41.482 90.304 6.582 1.00 15.08 120 GLY C C 1
ATOM 3440 O O . GLY C 1 116 ? 40.927 90.193 5.490 1.00 12.18 120 GLY C O 1
ATOM 3441 N N . THR C 1 117 ? 41.848 89.262 7.329 1.00 13.62 121 THR C N 1
ATOM 3442 C CA . THR C 1 117 ? 41.613 87.876 6.935 1.00 11.21 121 THR C CA 1
ATOM 3443 C C . THR C 1 117 ? 40.881 87.178 8.084 1.00 11.41 121 THR C C 1
ATOM 3444 O O . THR C 1 117 ? 41.394 86.233 8.683 1.00 13.64 121 THR C O 1
ATOM 3448 N N . PRO C 1 118 ? 39.631 87.589 8.349 1.00 12.38 122 PRO C N 1
ATOM 3449 C CA . PRO C 1 118 ? 38.816 87.024 9.428 1.00 14.99 122 PRO C CA 1
ATOM 3450 C C . PRO C 1 118 ? 38.448 85.554 9.293 1.00 17.39 122 PRO C C 1
ATOM 3451 O O . PRO C 1 118 ? 38.183 84.889 10.290 1.00 28.80 122 PRO C O 1
ATOM 3455 N N . SER C 1 119 ? 38.427 85.044 8.069 1.00 17.77 123 SER C N 1
ATOM 3456 C CA . SER C 1 119 ? 38.075 83.648 7.849 1.00 19.15 123 SER C CA 1
ATOM 3457 C C . SER C 1 119 ? 39.138 82.701 8.407 1.00 16.29 123 SER C C 1
ATOM 3458 O O . SER C 1 119 ? 40.218 82.537 7.832 1.00 11.42 123 SER C O 1
ATOM 3461 N N . VAL C 1 120 ? 38.825 82.107 9.556 1.00 16.56 124 VAL C N 1
ATOM 3462 C CA . VAL C 1 120 ? 39.729 81.177 10.224 1.00 12.97 124 VAL C CA 1
ATOM 3463 C C . VAL C 1 120 ? 39.102 79.784 10.251 1.00 14.10 124 VAL C C 1
ATOM 3464 O O . VAL C 1 120 ? 37.886 79.644 10.440 1.00 13.37 124 VAL C O 1
ATOM 3468 N N . TYR C 1 121 ? 39.926 78.764 10.022 1.00 8.51 125 TYR C N 1
ATOM 3469 C CA . TYR C 1 121 ? 39.456 77.380 10.036 1.00 6.92 125 TYR C CA 1
ATOM 3470 C C . TYR C 1 121 ? 40.578 76.431 10.444 1.00 10.58 125 TYR C C 1
ATOM 3471 O O . TYR C 1 121 ? 41.766 76.785 10.428 1.00 9.34 125 TYR C O 1
ATOM 3480 N N . TRP C 1 122 ? 40.184 75.213 10.788 1.00 12.97 126 T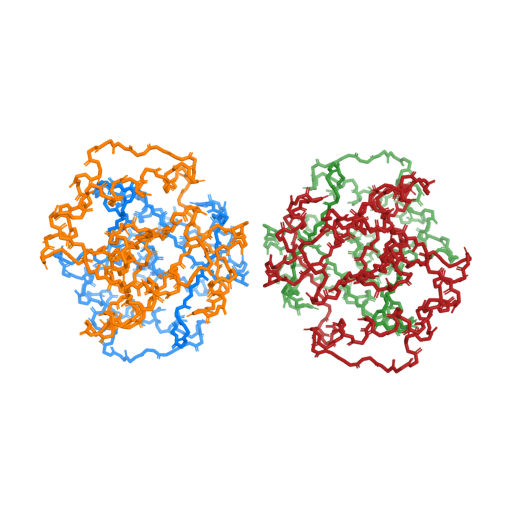RP C N 1
ATOM 3481 C CA . TRP C 1 122 ? 41.112 74.176 11.209 1.00 8.99 126 TRP C CA 1
ATOM 3482 C C . TRP C 1 122 ? 40.368 72.857 11.098 1.00 13.65 126 TRP C C 1
ATOM 3483 O O . TRP C 1 122 ? 39.150 72.843 10.916 1.00 14.35 126 TRP C O 1
ATOM 3494 N N . CYS C 1 123 ? 41.107 71.754 11.152 1.00 20.02 127 CYS C N 1
ATOM 3495 C CA . CYS C 1 123 ? 40.509 70.426 11.099 1.00 19.17 127 CYS C CA 1
ATOM 3496 C C . CYS C 1 123 ? 41.029 69.620 12.280 1.00 15.09 127 CYS C C 1
ATOM 3497 O O . CYS C 1 123 ? 41.946 70.047 12.979 1.00 17.68 127 CYS C O 1
ATOM 3500 N N . THR C 1 124 ? 40.414 68.472 12.530 1.00 17.61 128 THR C N 1
ATOM 3501 C CA . THR C 1 124 ? 40.816 67.627 13.644 1.00 14.97 128 THR C CA 1
ATOM 3502 C C . THR C 1 124 ? 40.319 66.213 13.405 1.00 18.42 128 THR C C 1
ATOM 3503 O O . THR C 1 124 ? 39.414 65.997 12.599 1.00 15.10 128 THR C O 1
ATOM 3507 N N . ASP C 1 125 ? 40.921 65.249 14.095 1.00 22.94 129 ASP C N 1
ATOM 3508 C CA . ASP C 1 125 ? 40.506 63.862 13.949 1.00 24.52 129 ASP C CA 1
ATOM 3509 C C . ASP C 1 125 ? 39.059 63.723 14.385 1.00 20.45 129 ASP C C 1
ATOM 3510 O O . ASP C 1 125 ? 38.636 64.337 15.364 1.00 24.04 129 ASP C O 1
ATOM 3515 N N . GLU C 1 126 ? 38.302 62.930 13.635 1.00 17.30 130 GLU C N 1
ATOM 3516 C CA . GLU C 1 126 ? 36.895 62.719 13.923 1.00 19.58 130 GLU C CA 1
ATOM 3517 C C . GLU C 1 126 ? 36.670 62.144 15.314 1.00 17.65 130 GLU C C 1
ATOM 3518 O O . GLU C 1 126 ? 35.652 62.421 15.939 1.00 20.53 130 GLU C O 1
ATOM 3524 N N . SER C 1 127 ? 37.646 61.386 15.808 1.00 15.69 131 SER C N 1
ATOM 3525 C CA . SER C 1 127 ? 37.570 60.772 17.127 1.00 14.74 131 SER C CA 1
ATOM 3526 C C . SER C 1 127 ? 38.045 61.680 18.269 1.00 18.51 131 SER C C 1
ATOM 3527 O O . SER C 1 127 ? 37.995 61.285 19.434 1.00 18.80 131 SER C O 1
ATOM 3530 N N . ASN C 1 128 ? 38.523 62.880 17.940 1.00 19.67 132 ASN C N 1
ATOM 3531 C CA . ASN C 1 128 ? 39.003 63.819 18.961 1.00 17.08 132 ASN C CA 1
ATOM 3532 C C . ASN C 1 128 ? 37.847 64.583 19.617 1.00 17.86 132 ASN C C 1
ATOM 3533 O O . ASN C 1 128 ? 37.649 65.776 19.380 1.00 16.67 132 ASN C O 1
ATOM 3538 N N . HIS C 1 129 ? 37.112 63.886 20.479 1.00 21.40 133 HIS C N 1
ATOM 3539 C CA . HIS C 1 129 ? 35.958 64.466 21.161 1.00 17.83 133 HIS C CA 1
ATOM 3540 C C . HIS C 1 129 ? 36.330 65.474 22.238 1.00 14.04 133 HIS C C 1
ATOM 3541 O O . HIS C 1 129 ? 35.557 66.387 22.530 1.00 18.14 133 HIS C O 1
ATOM 3548 N N . ARG C 1 130 ? 37.529 65.330 22.794 1.00 15.78 134 ARG C N 1
ATOM 3549 C CA . ARG C 1 130 ? 38.009 66.246 23.820 1.00 12.45 134 ARG C CA 1
ATOM 3550 C C . ARG C 1 130 ? 38.195 67.651 23.246 1.00 12.49 134 ARG C C 1
ATOM 3551 O O . ARG C 1 130 ? 37.747 68.629 23.844 1.00 14.30 134 ARG C O 1
ATOM 3559 N N . ALA C 1 131 ? 38.841 67.743 22.083 1.00 13.04 135 ALA C N 1
ATOM 3560 C CA . ALA C 1 131 ? 39.079 69.032 21.425 1.00 8.63 135 ALA C CA 1
ATOM 3561 C C . ALA C 1 131 ? 37.798 69.624 20.847 1.00 14.58 135 ALA C C 1
ATOM 3562 O O . ALA C 1 131 ? 37.580 70.838 20.920 1.00 18.74 135 ALA C O 1
ATOM 3564 N N . GLN C 1 132 ? 36.946 68.764 20.290 1.00 12.16 136 GLN C N 1
ATOM 3565 C CA . GLN C 1 132 ? 35.683 69.199 19.699 1.00 12.23 136 GLN C CA 1
ATOM 3566 C C . GLN C 1 132 ? 34.673 69.745 20.713 1.00 15.92 136 GLN C C 1
ATOM 3567 O O . GLN C 1 132 ? 33.737 70.465 20.349 1.00 16.35 136 GLN C O 1
ATOM 3573 N N . LEU C 1 133 ? 34.865 69.388 21.981 1.00 15.91 137 LEU C N 1
ATOM 3574 C CA . LEU C 1 133 ? 34.018 69.860 23.073 1.00 16.15 137 LEU C CA 1
ATOM 3575 C C . LEU C 1 133 ? 34.243 71.369 23.150 1.00 19.96 137 LEU C C 1
ATOM 3576 O O . LEU C 1 133 ? 33.363 72.125 23.568 1.00 19.82 137 LEU C O 1
ATOM 3581 N N . LEU C 1 134 ? 35.443 71.786 22.738 1.00 19.06 138 LEU C N 1
ATOM 3582 C CA . LEU C 1 134 ? 35.843 73.190 22.701 1.00 16.36 138 LEU C CA 1
ATOM 3583 C C . LEU C 1 134 ? 35.479 73.833 21.359 1.00 17.71 138 LEU C C 1
ATOM 3584 O O . LEU C 1 134 ? 34.851 74.894 21.314 1.00 19.52 138 LEU C O 1
ATOM 3589 N N . TYR C 1 135 ? 35.891 73.180 20.274 1.00 13.60 139 TYR C N 1
ATOM 3590 C CA . TYR C 1 135 ? 35.647 73.656 18.917 1.00 11.71 139 TYR C CA 1
ATOM 3591 C C . TYR C 1 135 ? 34.184 73.963 18.622 1.00 13.86 139 TYR C C 1
ATOM 3592 O O . TYR C 1 135 ? 33.867 74.917 17.912 1.00 13.93 139 TYR C O 1
ATOM 3601 N N . VAL C 1 136 ? 33.297 73.130 19.147 1.00 15.77 140 VAL C N 1
ATOM 3602 C CA . VAL C 1 136 ? 31.868 73.300 18.928 1.00 14.35 140 VAL C CA 1
ATOM 3603 C C . VAL C 1 136 ? 31.341 74.580 19.596 1.00 17.92 140 VAL C C 1
ATOM 3604 O O . VAL C 1 136 ? 30.267 75.075 19.249 1.00 19.10 140 VAL C O 1
ATOM 3608 N N . LYS C 1 137 ? 32.135 75.137 20.513 1.00 20.70 141 LYS C N 1
ATOM 3609 C CA . LYS C 1 137 ? 31.776 76.361 21.221 1.00 21.87 141 LYS C CA 1
ATOM 3610 C C . LYS C 1 137 ? 32.310 77.621 20.540 1.00 22.17 141 LYS C C 1
ATOM 3611 O O . LYS C 1 137 ? 31.713 78.690 20.664 1.00 23.97 141 LYS C O 1
ATOM 3617 N N . VAL C 1 138 ? 33.451 77.507 19.861 1.00 18.82 142 VAL C N 1
ATOM 3618 C CA . VAL C 1 138 ? 34.058 78.650 19.175 1.00 13.11 142 VAL C CA 1
ATOM 3619 C C . VAL C 1 138 ? 33.986 78.541 17.655 1.00 16.15 142 VAL C C 1
ATOM 3620 O O . VAL C 1 138 ? 34.414 79.444 16.936 1.00 20.60 142 VAL C O 1
ATOM 3624 N N . GLY C 1 139 ? 33.455 77.429 17.165 1.00 15.03 143 GLY C N 1
ATOM 3625 C CA . GLY C 1 139 ? 33.353 77.248 15.731 1.00 12.21 143 GLY C CA 1
ATOM 3626 C C . GLY C 1 139 ? 32.173 76.381 15.362 1.00 12.69 143 GLY C C 1
ATOM 3627 O O . GLY C 1 139 ? 31.308 76.088 16.197 1.00 11.72 143 GLY C O 1
ATOM 3628 N N . TYR C 1 140 ? 32.111 76.006 14.091 1.00 8.62 144 TYR C N 1
ATOM 3629 C CA . TYR C 1 140 ? 31.042 75.146 13.625 1.00 14.29 144 TYR C CA 1
ATOM 3630 C C . TYR C 1 140 ? 31.607 74.143 12.630 1.00 17.85 144 TYR C C 1
ATOM 3631 O O . TYR C 1 140 ? 32.451 74.479 11.797 1.00 16.74 144 TYR C O 1
ATOM 3640 N N . LYS C 1 141 ? 31.180 72.893 12.781 1.00 22.77 145 LYS C N 1
ATOM 3641 C CA . LYS C 1 141 ? 31.619 71.808 11.917 1.00 18.41 145 LYS C CA 1
ATOM 3642 C C . LYS C 1 141 ? 31.055 71.970 10.512 1.00 17.51 145 LYS C C 1
ATOM 3643 O O . LYS C 1 141 ? 29.837 72.008 10.332 1.00 15.14 145 LYS C O 1
ATOM 3649 N N . ALA C 1 142 ? 31.947 72.099 9.530 1.00 13.78 146 ALA C N 1
ATOM 3650 C CA . ALA C 1 142 ? 31.546 72.224 8.128 1.00 15.54 146 ALA C CA 1
ATOM 3651 C C . ALA C 1 142 ? 31.096 70.846 7.625 1.00 12.80 146 ALA C C 1
ATOM 3652 O O . ALA C 1 142 ? 31.743 69.841 7.904 1.00 15.68 146 ALA C O 1
ATOM 3654 N N . PRO C 1 143 ? 29.986 70.785 6.874 1.00 14.33 147 PRO C N 1
ATOM 3655 C CA . PRO C 1 143 ? 29.465 69.516 6.343 1.00 18.86 147 PRO C CA 1
ATOM 3656 C C . PRO C 1 143 ? 30.311 68.996 5.179 1.00 19.00 147 PRO C C 1
ATOM 3657 O O . PRO C 1 143 ? 29.781 68.575 4.154 1.00 15.92 147 PRO C O 1
ATOM 3661 N N . LYS C 1 144 ? 31.626 68.992 5.374 1.00 20.22 148 LYS C N 1
ATOM 3662 C CA . LYS C 1 144 ? 32.558 68.573 4.341 1.00 22.03 148 LYS C CA 1
ATOM 3663 C C . LYS C 1 144 ? 33.446 67.393 4.705 1.00 22.33 148 LYS C C 1
ATOM 3664 O O . LYS C 1 144 ? 33.661 67.091 5.880 1.00 23.00 148 LYS C O 1
ATOM 3670 N N . ILE C 1 145 ? 33.950 66.731 3.667 1.00 20.02 149 ILE C N 1
ATOM 3671 C CA . ILE C 1 145 ? 34.837 65.588 3.811 1.00 18.74 149 ILE C CA 1
ATOM 3672 C C . ILE C 1 145 ? 36.157 65.941 3.149 1.00 19.79 149 ILE C C 1
ATOM 3673 O O . ILE C 1 145 ? 36.181 66.519 2.060 1.00 21.91 149 ILE C O 1
ATOM 3678 N N . LEU C 1 146 ? 37.253 65.638 3.834 1.00 16.16 150 LEU C N 1
ATOM 3679 C CA . LEU C 1 146 ? 38.572 65.929 3.308 1.00 17.09 150 LEU C CA 1
ATOM 3680 C C . LEU C 1 146 ? 39.168 64.709 2.606 1.00 16.12 150 LEU C C 1
ATOM 3681 O O . LEU C 1 146 ? 38.977 63.571 3.038 1.00 13.19 150 LEU C O 1
ATOM 3686 N N . TYR C 1 147 ? 39.856 64.967 1.497 1.00 10.76 151 TYR C N 1
ATOM 3687 C CA . TYR C 1 147 ? 40.518 63.927 0.725 1.00 6.18 151 TYR C CA 1
ATOM 3688 C C . TYR C 1 147 ? 41.984 64.284 0.540 1.00 5.87 151 TYR C C 1
ATOM 3689 O O . TYR C 1 147 ? 42.341 65.455 0.440 1.00 8.98 151 TYR C O 1
ATOM 3698 N N . LYS C 1 148 ? 42.833 63.266 0.526 1.00 5.17 152 LYS C N 1
ATOM 3699 C CA . LYS C 1 148 ? 44.263 63.455 0.338 1.00 4.82 152 LYS C CA 1
ATOM 3700 C C . LYS C 1 148 ? 44.720 62.579 -0.815 1.00 9.71 152 LYS C C 1
ATOM 3701 O O . LYS C 1 148 ? 44.083 61.570 -1.136 1.00 10.43 152 LYS C O 1
ATOM 3707 N N . ARG C 1 149 ? 45.807 62.988 -1.459 1.00 12.15 153 ARG C N 1
ATOM 3708 C CA . ARG C 1 149 ? 46.380 62.234 -2.566 1.00 15.22 153 ARG C CA 1
ATOM 3709 C C . ARG C 1 149 ? 46.905 60.904 -2.036 1.00 16.08 153 ARG C C 1
ATOM 3710 O O . ARG C 1 149 ? 47.518 60.861 -0.967 1.00 19.31 153 ARG C O 1
ATOM 3718 N N . LYS C 1 150 ? 46.671 59.833 -2.791 1.00 19.76 154 LYS C N 1
ATOM 3719 C CA . LYS C 1 150 ? 47.122 58.483 -2.423 1.00 21.42 154 LYS C CA 1
ATOM 3720 C C . LYS C 1 150 ? 48.600 58.454 -2.032 1.00 19.21 154 LYS C C 1
ATOM 3721 O O . LYS C 1 150 ? 49.465 58.808 -2.833 1.00 21.12 154 LYS C O 1
ATOM 3727 N N . GLY C 1 151 ? 48.887 58.024 -0.808 1.00 19.24 155 GLY C N 1
ATOM 3728 C CA . GLY C 1 151 ? 50.268 57.963 -0.361 1.00 24.39 155 GLY C CA 1
ATOM 3729 C C . GLY C 1 151 ? 50.689 59.112 0.536 1.00 30.11 155 GLY C C 1
ATOM 3730 O O . GLY C 1 151 ? 51.569 58.955 1.380 1.00 33.86 155 GLY C O 1
ATOM 3731 N N . TYR C 1 152 ? 50.066 60.272 0.348 1.00 32.70 156 TYR C N 1
ATOM 3732 C CA . TYR C 1 152 ? 50.371 61.458 1.144 1.00 28.49 156 TYR C CA 1
ATOM 3733 C C . TYR C 1 152 ? 49.303 61.716 2.216 1.00 35.08 156 TYR C C 1
ATOM 3734 O O . TYR C 1 152 ? 49.333 62.802 2.839 1.00 38.55 156 TYR C O 1
ATOM 3744 N N . SER D 1 1 ? 34.967 56.949 -31.419 1.00 63.86 5 SER D N 1
ATOM 3745 C CA . SER D 1 1 ? 34.353 56.586 -30.108 1.00 66.82 5 SER D CA 1
ATOM 3746 C C . SER D 1 1 ? 35.083 57.211 -28.913 1.00 67.31 5 SER D C 1
ATOM 3747 O O . SER D 1 1 ? 34.552 58.126 -28.275 1.00 64.94 5 SER D O 1
ATOM 3750 N N . GLU D 1 2 ? 36.300 56.734 -28.631 1.00 67.67 6 GLU D N 1
ATOM 3751 C CA . GLU D 1 2 ? 37.107 57.235 -27.514 1.00 65.53 6 GLU D CA 1
ATOM 3752 C C . GLU D 1 2 ? 37.154 58.760 -27.478 1.00 66.53 6 GLU D C 1
ATOM 3753 O O . GLU D 1 2 ? 37.449 59.413 -28.484 1.00 69.53 6 GLU D O 1
ATOM 3759 N N . ASP D 1 3 ? 36.834 59.316 -26.315 1.00 64.88 7 ASP D N 1
ATOM 3760 C CA . ASP D 1 3 ? 36.795 60.762 -26.125 1.00 66.58 7 ASP D CA 1
ATOM 3761 C C . ASP D 1 3 ? 38.069 61.520 -26.492 1.00 66.26 7 ASP D C 1
ATOM 3762 O O . ASP D 1 3 ? 38.088 62.276 -27.466 1.00 67.40 7 ASP D O 1
ATOM 3767 N N . ASN D 1 4 ? 39.132 61.289 -25.727 1.00 63.62 8 ASN D N 1
ATOM 3768 C CA . ASN D 1 4 ? 40.411 61.961 -25.938 1.00 58.64 8 ASN D CA 1
ATOM 3769 C C . ASN D 1 4 ? 40.286 63.446 -25.636 1.00 54.92 8 ASN D C 1
ATOM 3770 O O . ASN D 1 4 ? 39.907 64.257 -26.480 1.00 53.02 8 ASN D O 1
ATOM 3775 N N . ILE D 1 5 ? 40.558 63.756 -24.376 1.00 51.14 9 ILE D N 1
ATOM 3776 C CA . ILE D 1 5 ? 40.506 65.095 -23.826 1.00 41.18 9 ILE D CA 1
ATOM 3777 C C . ILE D 1 5 ? 41.932 65.455 -23.423 1.00 40.77 9 ILE D C 1
ATOM 3778 O O . ILE D 1 5 ? 42.705 64.599 -22.989 1.00 40.13 9 ILE D O 1
ATOM 3783 N N . THR D 1 6 ? 42.294 66.714 -23.608 1.00 35.88 10 THR D N 1
ATOM 3784 C CA . THR D 1 6 ? 43.619 67.171 -23.235 1.00 32.89 10 THR D CA 1
ATOM 3785 C C . THR D 1 6 ? 43.474 68.203 -22.113 1.00 27.55 10 THR D C 1
ATOM 3786 O O . THR D 1 6 ? 42.512 68.963 -22.085 1.00 28.97 10 THR D O 1
ATOM 3790 N N . VAL D 1 7 ? 44.395 68.173 -21.155 1.00 23.59 11 VAL D N 1
ATOM 3791 C CA . VAL D 1 7 ? 44.381 69.105 -20.030 1.00 16.95 11 VAL D CA 1
ATOM 3792 C C . VAL D 1 7 ? 45.615 70.002 -20.074 1.00 17.87 11 VAL D C 1
ATOM 3793 O O . VAL D 1 7 ? 46.731 69.524 -20.284 1.00 14.14 11 VAL D O 1
ATOM 3797 N N . ARG D 1 8 ? 45.416 71.299 -19.860 1.00 18.36 12 ARG D N 1
ATOM 3798 C CA . ARG D 1 8 ? 46.526 72.246 -19.884 1.00 20.18 12 ARG D CA 1
ATOM 3799 C C . ARG D 1 8 ? 46.219 73.522 -19.124 1.00 18.86 12 ARG D C 1
ATOM 3800 O O . ARG D 1 8 ? 45.054 73.880 -18.938 1.00 20.49 12 ARG D O 1
ATOM 3808 N N . PHE D 1 9 ? 47.279 74.225 -18.729 1.00 17.76 13 PHE D N 1
ATOM 3809 C CA . PHE D 1 9 ? 47.154 75.490 -18.014 1.00 17.06 13 PHE D CA 1
ATOM 3810 C C . PHE D 1 9 ? 46.396 76.496 -18.864 1.00 17.42 13 PHE D C 1
ATOM 3811 O O . PHE D 1 9 ? 46.518 76.501 -20.093 1.00 14.77 13 PHE D O 1
ATOM 3819 N N . VAL D 1 10 ? 45.628 77.352 -18.202 1.00 15.35 14 VAL D N 1
ATOM 3820 C CA . VAL D 1 10 ? 44.872 78.385 -18.892 1.00 21.22 14 VAL D CA 1
ATOM 3821 C C . VAL D 1 10 ? 45.809 79.456 -19.479 1.00 23.51 14 VAL D C 1
ATOM 3822 O O . VAL D 1 10 ? 46.960 79.596 -19.051 1.00 23.13 14 VAL D O 1
ATOM 3826 N N . THR D 1 11 ? 45.323 80.150 -20.505 1.00 23.80 15 THR D N 1
ATOM 3827 C CA . THR D 1 11 ? 46.042 81.249 -21.154 1.00 24.13 15 THR D CA 1
ATOM 3828 C C . THR D 1 11 ? 45.021 82.388 -21.178 1.00 26.00 15 THR D C 1
ATOM 3829 O O . THR D 1 11 ? 43.855 82.176 -20.826 1.00 27.44 15 THR D O 1
ATOM 3833 N N . GLU D 1 12 ? 45.430 83.582 -21.593 1.00 26.96 16 GLU D N 1
ATOM 3834 C CA . GLU D 1 12 ? 44.493 84.707 -21.645 1.00 29.94 16 GLU D CA 1
ATOM 3835 C C . GLU D 1 12 ? 43.280 84.403 -22.529 1.00 28.48 16 GLU D C 1
ATOM 3836 O O . GLU D 1 12 ? 42.174 84.882 -22.275 1.00 27.81 16 GLU D O 1
ATOM 3842 N N . ASN D 1 13 ? 43.496 83.565 -23.539 1.00 27.76 17 ASN D N 1
ATOM 3843 C CA . ASN D 1 13 ? 42.457 83.184 -24.490 1.00 32.34 17 ASN D CA 1
ATOM 3844 C C . ASN D 1 13 ? 41.381 82.287 -23.888 1.00 32.18 17 ASN D C 1
ATOM 3845 O O . ASN D 1 13 ? 40.247 82.249 -24.374 1.00 31.85 17 ASN D O 1
ATOM 3850 N N . ASP D 1 14 ? 41.734 81.583 -22.819 1.00 28.27 18 ASP D N 1
ATOM 3851 C CA . ASP D 1 14 ? 40.809 80.676 -22.159 1.00 26.38 18 ASP D CA 1
ATOM 3852 C C . ASP D 1 14 ? 39.835 81.356 -21.211 1.00 24.95 18 ASP D C 1
ATOM 3853 O O . ASP D 1 14 ? 38.872 80.738 -20.760 1.00 30.26 18 ASP D O 1
ATOM 3858 N N . LYS D 1 15 ? 40.081 82.628 -20.920 1.00 23.35 19 LYS D N 1
ATOM 3859 C CA . LYS D 1 15 ? 39.246 83.400 -20.007 1.00 23.40 19 LYS D CA 1
ATOM 3860 C C . LYS D 1 15 ? 37.736 83.200 -20.170 1.00 23.20 19 LYS D C 1
ATOM 3861 O O . LYS D 1 15 ? 37.069 82.753 -19.238 1.00 26.66 19 LYS D O 1
ATOM 3867 N N . GLU D 1 16 ? 37.216 83.497 -21.357 1.00 22.34 20 GLU D N 1
ATOM 3868 C CA . GLU D 1 16 ? 35.787 83.371 -21.642 1.00 23.73 20 GLU D CA 1
ATOM 3869 C C . GLU D 1 16 ? 35.198 82.009 -21.279 1.00 24.70 20 GLU D C 1
ATOM 3870 O O . GLU D 1 16 ? 34.117 81.925 -20.686 1.00 20.01 20 GLU D O 1
ATOM 3876 N N . GLY D 1 17 ? 35.920 80.949 -21.637 1.00 28.05 21 GLY D N 1
ATOM 3877 C CA . GLY D 1 17 ? 35.478 79.593 -21.359 1.00 25.56 21 GLY D CA 1
ATOM 3878 C C . GLY D 1 17 ? 35.541 79.230 -19.890 1.00 24.86 21 GLY D C 1
ATOM 3879 O O . GLY D 1 17 ? 34.568 78.720 -19.332 1.00 29.40 21 GLY D O 1
ATOM 3880 N N . TRP D 1 18 ? 36.692 79.478 -19.271 1.00 21.20 22 TRP D N 1
ATOM 3881 C CA . TRP D 1 18 ? 36.892 79.193 -17.854 1.00 20.32 22 TRP D CA 1
ATOM 3882 C C . TRP D 1 18 ? 35.805 79.860 -17.016 1.00 23.26 22 TRP D C 1
ATOM 3883 O O . TRP D 1 18 ? 35.250 79.255 -16.101 1.00 27.01 22 TRP D O 1
ATOM 3894 N N . GLN D 1 19 ? 35.505 81.113 -17.339 1.00 22.21 23 GLN D N 1
ATOM 3895 C CA . GLN D 1 19 ? 34.502 81.866 -16.607 1.00 19.86 23 GLN D CA 1
ATOM 3896 C C . GLN D 1 19 ? 33.119 81.263 -16.776 1.00 15.86 23 GLN D C 1
ATOM 3897 O O . GLN D 1 19 ? 32.306 81.288 -15.857 1.00 19.48 23 GLN D O 1
ATOM 3903 N N . ARG D 1 20 ? 32.854 80.709 -17.950 1.00 15.68 24 ARG D N 1
ATOM 3904 C CA . ARG D 1 20 ? 31.563 80.089 -18.204 1.00 15.22 24 ARG D CA 1
ATOM 3905 C C . ARG D 1 20 ? 31.401 78.937 -17.222 1.00 14.32 24 ARG D C 1
ATOM 3906 O O . ARG D 1 20 ? 30.350 78.791 -16.594 1.00 8.92 24 ARG D O 1
ATOM 3914 N N . LEU D 1 21 ? 32.471 78.157 -17.059 1.00 14.46 25 LEU D N 1
ATOM 3915 C CA . LEU D 1 21 ? 32.472 77.018 -16.144 1.00 11.29 25 LEU D CA 1
ATOM 3916 C C . LEU D 1 21 ? 32.414 77.483 -14.697 1.00 13.63 25 LEU D C 1
ATOM 3917 O O . LEU D 1 21 ? 31.711 76.886 -13.881 1.00 21.66 25 LEU D O 1
ATOM 3922 N N . TRP D 1 22 ? 33.147 78.555 -14.397 1.00 9.38 26 TRP D N 1
ATOM 3923 C CA . TRP D 1 22 ? 33.185 79.146 -13.063 1.00 8.76 26 TRP D CA 1
ATOM 3924 C C . TRP D 1 22 ? 31.771 79.501 -12.615 1.00 9.92 26 TRP D C 1
ATOM 3925 O O . TRP D 1 22 ? 31.401 79.259 -11.466 1.00 10.59 26 TRP D O 1
ATOM 3936 N N . LYS D 1 23 ? 30.991 80.071 -13.532 1.00 8.34 27 LYS D N 1
ATOM 3937 C CA . LYS D 1 23 ? 29.610 80.451 -13.255 1.00 13.38 27 LYS D CA 1
ATOM 3938 C C . LYS D 1 23 ? 28.729 79.228 -13.004 1.00 18.16 27 LYS D C 1
ATOM 3939 O O . LYS D 1 23 ? 27.907 79.240 -12.088 1.00 24.95 27 LYS D O 1
ATOM 3945 N N . SER D 1 24 ? 28.892 78.188 -13.825 1.00 15.88 28 SER D N 1
ATOM 3946 C CA . SER D 1 24 ? 28.116 76.957 -13.677 1.00 13.67 28 SER D CA 1
ATOM 3947 C C . SER D 1 24 ? 28.443 76.305 -12.349 1.00 15.22 28 SER D C 1
ATOM 3948 O O . SER D 1 24 ? 27.568 75.755 -11.674 1.00 21.01 28 SER D O 1
ATOM 3951 N N . TYR D 1 25 ? 29.724 76.354 -12.002 1.00 10.24 29 TYR D N 1
ATOM 3952 C CA . TYR D 1 25 ? 30.233 75.801 -10.756 1.00 13.11 29 TYR D CA 1
ATOM 3953 C C . TYR D 1 25 ? 29.536 76.486 -9.577 1.00 15.04 29 TYR D C 1
ATOM 3954 O O . TYR D 1 25 ? 29.199 75.837 -8.587 1.00 20.16 29 TYR D O 1
ATOM 3963 N N . GLN D 1 26 ? 29.298 77.792 -9.706 1.00 16.12 30 GLN D N 1
ATOM 3964 C CA . GLN D 1 26 ? 28.631 78.568 -8.664 1.00 15.02 30 GLN D CA 1
ATOM 3965 C C . GLN D 1 26 ? 27.153 78.204 -8.581 1.00 17.48 30 GLN D C 1
ATOM 3966 O O . GLN D 1 26 ? 26.581 78.172 -7.493 1.00 21.57 30 GLN D O 1
ATOM 3972 N N . ASP D 1 27 ? 26.530 77.959 -9.731 1.00 17.54 31 ASP D N 1
ATOM 3973 C CA . ASP D 1 27 ? 25.119 77.579 -9.767 1.00 21.76 31 ASP D CA 1
ATOM 3974 C C . ASP D 1 27 ? 24.960 76.243 -9.072 1.00 22.18 31 ASP D C 1
ATOM 3975 O O . ASP D 1 27 ? 23.955 75.991 -8.411 1.00 25.92 31 ASP D O 1
ATOM 3980 N N . PHE D 1 28 ? 25.961 75.385 -9.245 1.00 19.16 32 PHE D N 1
ATOM 3981 C CA . PHE D 1 28 ? 25.959 74.070 -8.638 1.00 13.27 32 PHE D CA 1
ATOM 3982 C C . PHE D 1 28 ? 26.039 74.215 -7.121 1.00 14.08 32 PHE D C 1
ATOM 3983 O O . PHE D 1 28 ? 25.268 73.589 -6.390 1.00 11.77 32 PHE D O 1
ATOM 3991 N N . TYR D 1 29 ? 26.972 75.039 -6.649 1.00 12.95 33 TYR D N 1
ATOM 3992 C CA . TYR D 1 29 ? 27.132 75.262 -5.218 1.00 17.05 33 TYR D CA 1
ATOM 3993 C C . TYR D 1 29 ? 26.052 76.175 -4.641 1.00 25.02 33 TYR D C 1
ATOM 3994 O O . TYR D 1 29 ? 25.996 76.386 -3.425 1.00 26.31 33 TYR D O 1
ATOM 4003 N N . GLU D 1 30 ? 25.203 76.710 -5.520 1.00 31.06 34 GLU D N 1
ATOM 4004 C CA . GLU D 1 30 ? 24.119 77.616 -5.134 1.00 35.25 34 GLU D CA 1
ATOM 4005 C C . GLU D 1 30 ? 24.653 78.881 -4.460 1.00 35.81 34 GLU D C 1
ATOM 4006 O O . GLU D 1 30 ? 24.099 79.361 -3.468 1.00 40.52 34 GLU D O 1
ATOM 4012 N N . VAL D 1 31 ? 25.765 79.383 -4.985 1.00 33.41 35 VAL D N 1
ATOM 4013 C CA . VAL D 1 31 ? 26.389 80.597 -4.480 1.00 32.55 35 VAL D CA 1
ATOM 4014 C C . VAL D 1 31 ? 26.448 81.609 -5.619 1.00 36.17 35 VAL D C 1
ATOM 4015 O O . VAL D 1 31 ? 26.113 81.286 -6.763 1.00 39.01 35 VAL D O 1
ATOM 4019 N N . SER D 1 32 ? 26.864 82.832 -5.308 1.00 36.85 36 SER D N 1
ATOM 4020 C CA . SER D 1 32 ? 26.963 83.878 -6.318 1.00 33.75 36 SER D CA 1
ATOM 4021 C C . SER D 1 32 ? 28.101 84.827 -5.981 1.00 28.77 36 SER D C 1
ATOM 4022 O O . SER D 1 32 ? 27.995 85.646 -5.067 1.00 28.80 36 SER D O 1
ATOM 4025 N N . PHE D 1 33 ? 29.204 84.687 -6.705 1.00 24.88 37 PHE D N 1
ATOM 4026 C CA . PHE D 1 33 ? 30.376 85.526 -6.492 1.00 24.64 37 PHE D CA 1
ATOM 4027 C C . PHE D 1 33 ? 30.336 86.739 -7.410 1.00 25.19 37 PHE D C 1
ATOM 4028 O O . PHE D 1 33 ? 29.849 86.654 -8.542 1.00 24.40 37 PHE D O 1
ATOM 4036 N N . PRO D 1 34 ? 30.840 87.890 -6.932 1.00 23.70 38 PRO D N 1
ATOM 4037 C CA . PRO D 1 34 ? 30.847 89.090 -7.774 1.00 23.19 38 PRO D CA 1
ATOM 4038 C C . PRO D 1 34 ? 31.729 88.814 -8.997 1.00 25.79 38 PRO D C 1
ATOM 4039 O O . PRO D 1 34 ? 32.691 88.048 -8.906 1.00 30.69 38 PRO D O 1
ATOM 4043 N N . ASP D 1 35 ? 31.392 89.408 -10.139 1.00 29.13 39 ASP D N 1
ATOM 4044 C CA . ASP D 1 35 ? 32.168 89.199 -11.364 1.00 30.50 39 ASP D CA 1
ATOM 4045 C C . ASP D 1 35 ? 33.630 89.620 -11.196 1.00 27.49 39 ASP D C 1
ATOM 4046 O O . ASP D 1 35 ? 34.506 89.165 -11.934 1.00 22.18 39 ASP D O 1
ATOM 4051 N N . ASP D 1 36 ? 33.882 90.477 -10.208 1.00 28.19 40 ASP D N 1
ATOM 4052 C CA . ASP D 1 36 ? 35.226 90.964 -9.912 1.00 27.74 40 ASP D CA 1
ATOM 4053 C C . ASP D 1 36 ? 36.172 89.867 -9.458 1.00 24.62 40 ASP D C 1
ATOM 4054 O O . ASP D 1 36 ? 37.371 89.928 -9.735 1.00 25.15 40 ASP D O 1
ATOM 4059 N N . LEU D 1 37 ? 35.636 88.891 -8.727 1.00 20.84 41 LEU D N 1
ATOM 4060 C CA . LEU D 1 37 ? 36.435 87.772 -8.228 1.00 17.05 41 LEU D CA 1
ATOM 4061 C C . LEU D 1 37 ? 36.938 86.879 -9.364 1.00 15.00 41 LEU D C 1
ATOM 4062 O O . LEU D 1 37 ? 38.044 86.348 -9.299 1.00 17.95 41 LEU D O 1
ATOM 4067 N N . ASP D 1 38 ? 36.120 86.730 -10.405 1.00 15.99 42 ASP D N 1
ATOM 4068 C CA . ASP D 1 38 ? 36.467 85.927 -11.575 1.00 15.18 42 ASP D CA 1
ATOM 4069 C C . ASP D 1 38 ? 37.725 86.523 -12.200 1.00 16.86 42 ASP D C 1
ATOM 4070 O O . ASP D 1 38 ? 38.653 85.804 -12.579 1.00 19.56 42 ASP D O 1
ATOM 4075 N N . ASP D 1 39 ? 37.732 87.851 -12.311 1.00 19.85 43 ASP D N 1
ATOM 4076 C CA . ASP D 1 39 ? 38.852 88.594 -12.882 1.00 17.20 43 ASP D CA 1
ATOM 4077 C C . ASP D 1 39 ? 40.096 88.473 -12.005 1.00 15.67 43 ASP D C 1
ATOM 4078 O O . ASP D 1 39 ? 41.205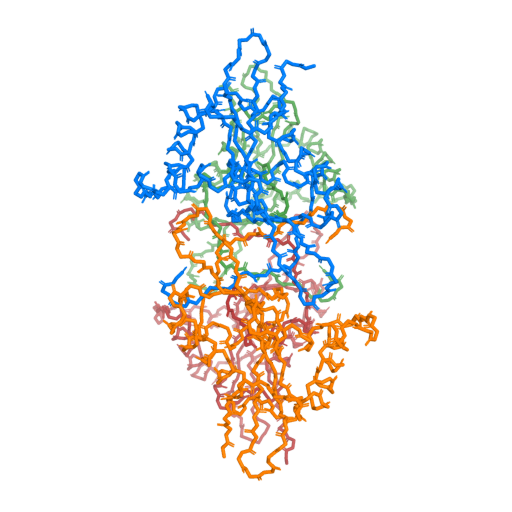 88.326 -12.521 1.00 21.25 43 ASP D O 1
ATOM 4083 N N . PHE D 1 40 ? 39.911 88.516 -10.683 1.00 11.85 44 PHE D N 1
ATOM 4084 C CA . PHE D 1 40 ? 41.033 88.410 -9.743 1.00 9.35 44 PHE D CA 1
ATOM 4085 C C . PHE D 1 40 ? 41.668 87.032 -9.802 1.00 11.80 44 PHE D C 1
ATOM 4086 O O . PHE D 1 40 ? 42.895 86.904 -9.794 1.00 12.94 44 PHE D O 1
ATOM 4094 N N . ASN D 1 41 ? 40.832 85.999 -9.821 1.00 12.35 45 ASN D N 1
ATOM 4095 C CA . ASN D 1 41 ? 41.332 84.635 -9.886 1.00 13.69 45 ASN D CA 1
ATOM 4096 C C . ASN D 1 41 ? 42.130 84.432 -11.164 1.00 14.02 45 ASN D C 1
ATOM 4097 O O . ASN D 1 41 ? 43.274 83.962 -11.123 1.00 6.97 45 ASN D O 1
ATOM 4102 N N . PHE D 1 42 ? 41.558 84.856 -12.291 1.00 15.60 46 PHE D N 1
ATOM 4103 C CA . PHE D 1 42 ? 42.248 84.698 -13.560 1.00 16.47 46 PHE D CA 1
ATOM 4104 C C . PHE D 1 42 ? 43.530 85.515 -13.576 1.00 16.33 46 PHE D C 1
ATOM 4105 O O . PHE D 1 42 ? 44.521 85.112 -14.189 1.00 15.72 46 PHE D O 1
ATOM 4113 N N . GLY D 1 43 ? 43.510 86.640 -12.861 1.00 16.37 47 GLY D N 1
ATOM 4114 C CA . GLY D 1 43 ? 44.683 87.488 -12.780 1.00 13.31 47 GLY D CA 1
ATOM 4115 C C . GLY D 1 43 ? 45.808 86.749 -12.080 1.00 18.04 47 GLY D C 1
ATOM 4116 O O . GLY D 1 43 ? 46.956 86.782 -12.528 1.00 24.08 47 GLY D O 1
ATOM 4117 N N . ARG D 1 44 ? 45.466 86.036 -11.008 1.00 17.54 48 ARG D N 1
ATOM 4118 C CA . ARG D 1 44 ? 46.447 85.277 -10.240 1.00 15.71 48 ARG D CA 1
ATOM 4119 C C . ARG D 1 44 ? 46.957 84.030 -10.975 1.00 19.09 48 ARG D C 1
ATOM 4120 O O . ARG D 1 44 ? 48.143 83.687 -10.880 1.00 16.92 48 ARG D O 1
ATOM 4128 N N . PHE D 1 45 ? 46.068 83.372 -11.722 1.00 15.32 49 PHE D N 1
ATOM 4129 C CA . PHE D 1 45 ? 46.430 82.174 -12.484 1.00 11.84 49 PHE D CA 1
ATOM 4130 C C . PHE D 1 45 ? 47.544 82.509 -13.464 1.00 15.09 49 PHE D C 1
ATOM 4131 O O . PHE D 1 45 ? 48.576 81.835 -13.510 1.00 13.34 49 PHE D O 1
ATOM 4139 N N . LEU D 1 46 ? 47.323 83.584 -14.220 1.00 17.45 50 LEU D N 1
ATOM 4140 C CA . LEU D 1 46 ? 48.250 84.063 -15.238 1.00 11.02 50 LEU D CA 1
ATOM 4141 C C . LEU D 1 46 ? 49.531 84.670 -14.697 1.00 14.54 50 LEU D C 1
ATOM 4142 O O . LEU D 1 46 ? 50.509 84.779 -15.432 1.00 19.07 50 LEU D O 1
ATOM 4147 N N . ASP D 1 47 ? 49.517 85.091 -13.432 1.00 18.43 51 ASP D N 1
ATOM 4148 C CA . ASP D 1 47 ? 50.696 85.688 -12.798 1.00 20.60 51 ASP D CA 1
ATOM 4149 C C . ASP D 1 47 ? 51.626 84.596 -12.252 1.00 23.34 51 ASP D C 1
ATOM 4150 O O . ASP D 1 47 ? 51.347 83.986 -11.215 1.00 28.69 51 ASP D O 1
ATOM 4155 N N . PRO D 1 48 ? 52.770 84.372 -12.923 1.00 23.09 52 PRO D N 1
ATOM 4156 C CA . PRO D 1 48 ? 53.758 83.361 -12.527 1.00 23.14 52 PRO D CA 1
ATOM 4157 C C . PRO D 1 48 ? 54.393 83.571 -11.151 1.00 22.53 52 PRO D C 1
ATOM 4158 O O . PRO D 1 48 ? 54.964 82.639 -10.583 1.00 26.69 52 PRO D O 1
ATOM 4162 N N . ASN D 1 49 ? 54.297 84.782 -10.612 1.00 20.50 53 ASN D N 1
ATOM 4163 C CA . ASN D 1 49 ? 54.869 85.059 -9.294 1.00 23.22 53 ASN D CA 1
ATOM 4164 C C . ASN D 1 49 ? 53.883 84.802 -8.155 1.00 22.07 53 ASN D C 1
ATOM 4165 O O . ASN D 1 49 ? 54.210 84.987 -6.982 1.00 25.56 53 ASN D O 1
ATOM 4170 N N . ILE D 1 50 ? 52.670 84.392 -8.514 1.00 18.31 54 ILE D N 1
ATOM 4171 C CA . ILE D 1 50 ? 51.630 84.074 -7.544 1.00 14.52 54 ILE D CA 1
ATOM 4172 C C . ILE D 1 50 ? 51.312 82.594 -7.730 1.00 16.18 54 ILE D C 1
ATOM 4173 O O . ILE D 1 50 ? 50.845 82.177 -8.793 1.00 13.03 54 ILE D O 1
ATOM 4178 N N . LYS D 1 51 ? 51.632 81.812 -6.698 1.00 16.10 55 LYS D N 1
ATOM 4179 C CA . LYS D 1 51 ? 51.449 80.363 -6.674 1.00 14.81 55 LYS D CA 1
ATOM 4180 C C . LYS D 1 51 ? 49.999 79.864 -6.698 1.00 18.00 55 LYS D C 1
ATOM 4181 O O . LYS D 1 51 ? 49.605 79.037 -5.869 1.00 15.42 55 LYS D O 1
ATOM 4187 N N . MET D 1 52 ? 49.214 80.383 -7.638 1.00 15.28 56 MET D N 1
ATOM 4188 C CA . MET D 1 52 ? 47.825 79.982 -7.824 1.00 16.53 56 MET D CA 1
ATOM 4189 C C . MET D 1 52 ? 47.682 79.673 -9.311 1.00 16.96 56 MET D C 1
ATOM 4190 O O . MET D 1 52 ? 48.001 80.508 -10.158 1.00 17.64 56 MET D O 1
ATOM 4195 N N . TRP D 1 53 ? 47.215 78.470 -9.630 1.00 13.18 57 TRP D N 1
ATOM 4196 C CA . TRP D 1 53 ? 47.081 78.078 -11.022 1.00 14.21 57 TRP D CA 1
ATOM 4197 C C . TRP D 1 53 ? 45.699 77.584 -11.388 1.00 11.93 57 TRP D C 1
ATOM 4198 O O . TRP D 1 53 ? 44.836 77.391 -10.534 1.00 11.85 57 TRP D O 1
ATOM 4209 N N . ALA D 1 54 ? 45.510 77.377 -12.685 1.00 12.70 58 ALA D N 1
ATOM 4210 C CA . ALA D 1 54 ? 44.264 76.861 -13.215 1.00 13.59 58 ALA D CA 1
ATOM 4211 C C . ALA D 1 54 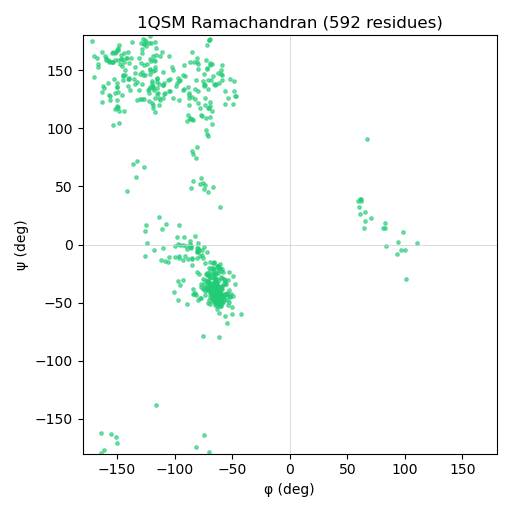? 44.539 76.101 -14.500 1.00 14.31 58 ALA D C 1
ATOM 4212 O O . ALA D 1 54 ? 45.281 76.565 -15.374 1.00 13.01 58 ALA D O 1
ATOM 4214 N N . ALA D 1 55 ? 44.003 74.890 -14.563 1.00 12.31 59 ALA D N 1
ATOM 4215 C CA . ALA D 1 55 ? 44.136 74.066 -15.749 1.00 9.44 59 ALA D CA 1
ATOM 4216 C C . ALA D 1 55 ? 42.731 73.958 -16.312 1.00 14.86 59 ALA D C 1
ATOM 4217 O O . ALA D 1 55 ? 41.740 74.192 -15.608 1.00 15.14 59 ALA D O 1
ATOM 4219 N N . VAL D 1 56 ? 42.645 73.575 -17.576 1.00 17.47 60 VAL D N 1
ATOM 4220 C CA . VAL D 1 56 ? 41.366 73.475 -18.237 1.00 14.48 60 VAL D CA 1
ATOM 4221 C C . VAL D 1 56 ? 41.353 72.220 -19.117 1.00 15.43 60 VAL D C 1
ATOM 4222 O O . VAL D 1 56 ? 42.389 71.830 -19.653 1.00 15.90 60 VAL D O 1
ATOM 4226 N N . ALA D 1 57 ? 40.206 71.541 -19.172 1.00 17.78 61 ALA D N 1
ATOM 4227 C CA . ALA D 1 57 ? 40.053 70.330 -19.986 1.00 18.08 61 ALA D CA 1
ATOM 4228 C C . ALA D 1 57 ? 39.428 70.713 -21.311 1.00 20.67 61 ALA D C 1
ATOM 4229 O O . ALA D 1 57 ? 38.342 71.296 -21.365 1.00 21.01 61 ALA D O 1
ATOM 4231 N N . VAL D 1 58 ? 40.120 70.358 -22.383 1.00 24.26 62 VAL D N 1
ATOM 4232 C CA . VAL D 1 58 ? 39.683 70.692 -23.723 1.00 29.91 62 VAL D CA 1
ATOM 4233 C C . VAL D 1 58 ? 39.470 69.460 -24.595 1.00 31.60 62 VAL D C 1
ATOM 4234 O O . VAL D 1 58 ? 40.152 68.445 -24.426 1.00 30.56 62 VAL D O 1
ATOM 4238 N N . GLU D 1 59 ? 38.489 69.540 -25.493 1.00 35.34 63 GLU D N 1
ATOM 4239 C CA . GLU D 1 59 ? 38.214 68.448 -26.425 1.00 40.99 63 GLU D CA 1
ATOM 4240 C C . GLU D 1 59 ? 39.323 68.464 -27.474 1.00 44.10 63 GLU D C 1
ATOM 4241 O O . GLU D 1 59 ? 39.740 69.530 -27.937 1.00 47.42 63 GLU D O 1
ATOM 4247 N N . SER D 1 60 ? 39.818 67.285 -27.826 1.00 47.60 64 SER D N 1
ATOM 4248 C CA . SER D 1 60 ? 40.879 67.179 -28.816 1.00 51.17 64 SER D CA 1
ATOM 4249 C C . SER D 1 60 ? 40.410 67.598 -30.210 1.00 51.51 64 SER D C 1
ATOM 4250 O O . SER D 1 60 ? 41.169 68.215 -30.962 1.00 51.24 64 SER D O 1
ATOM 4253 N N . SER D 1 61 ? 39.159 67.276 -30.539 1.00 51.17 65 SER D N 1
ATOM 4254 C CA . SER D 1 61 ? 38.580 67.634 -31.836 1.00 52.58 65 SER D CA 1
ATOM 4255 C C . SER D 1 61 ? 38.569 69.156 -31.959 1.00 54.64 65 SER D C 1
ATOM 4256 O O . SER D 1 61 ? 39.433 69.750 -32.613 1.00 54.46 65 SER D O 1
ATOM 4259 N N . SER D 1 62 ? 37.583 69.775 -31.320 1.00 56.72 66 SER D N 1
ATOM 4260 C CA . SER D 1 62 ? 37.444 71.225 -31.297 1.00 56.08 66 SER D CA 1
ATOM 4261 C C . SER D 1 62 ? 38.057 71.651 -29.972 1.00 57.35 66 SER D C 1
ATOM 4262 O O . SER D 1 62 ? 37.854 70.982 -28.959 1.00 62.13 66 SER D O 1
ATOM 4265 N N . GLU D 1 63 ? 38.815 72.740 -29.969 1.00 53.57 67 GLU D N 1
ATOM 4266 C CA . GLU D 1 63 ? 39.428 73.202 -28.731 1.00 52.57 67 GLU D CA 1
ATOM 4267 C C . GLU D 1 63 ? 38.404 73.791 -27.757 1.00 47.45 67 GLU D C 1
ATOM 4268 O O . GLU D 1 63 ? 38.638 74.839 -27.152 1.00 50.09 67 GLU D O 1
ATOM 4274 N N . LYS D 1 64 ? 37.283 73.088 -27.600 1.00 38.70 68 LYS D N 1
ATOM 4275 C CA . LYS D 1 64 ? 36.200 73.487 -26.709 1.00 32.35 68 LYS D CA 1
ATOM 4276 C C . LYS D 1 64 ? 36.540 73.124 -25.264 1.00 29.82 68 LYS D C 1
ATOM 4277 O O . LYS D 1 64 ? 36.965 72.000 -24.983 1.00 26.47 68 LYS D O 1
ATOM 4283 N N . ILE D 1 65 ? 36.357 74.086 -24.361 1.00 25.57 69 ILE D N 1
ATOM 4284 C CA . ILE D 1 65 ? 36.636 73.903 -22.938 1.00 19.47 69 ILE D CA 1
ATOM 4285 C C . ILE D 1 65 ? 35.459 73.211 -22.258 1.00 17.35 69 ILE D C 1
ATOM 4286 O O . ILE D 1 65 ? 34.326 73.681 -22.333 1.00 20.69 69 ILE D O 1
ATOM 4291 N N . ILE D 1 66 ? 35.739 72.094 -21.592 1.00 16.41 70 ILE D N 1
ATOM 4292 C CA . ILE D 1 66 ? 34.705 71.303 -20.921 1.00 15.06 70 ILE D CA 1
ATOM 4293 C C . ILE D 1 66 ? 34.981 71.042 -19.439 1.00 10.66 70 ILE D C 1
ATOM 4294 O O . ILE D 1 66 ? 34.116 70.548 -18.715 1.00 11.69 70 ILE D O 1
ATOM 4299 N N . GLY D 1 67 ? 36.183 71.377 -18.988 1.00 8.53 71 GLY D N 1
ATOM 4300 C CA . GLY D 1 67 ? 36.526 71.144 -17.597 1.00 9.95 71 GLY D CA 1
ATOM 4301 C C . GLY D 1 67 ? 37.417 72.220 -17.021 1.00 10.43 71 GLY D C 1
ATOM 4302 O O . GLY D 1 67 ? 38.136 72.899 -17.747 1.00 8.04 71 GLY D O 1
ATOM 4303 N N . MET D 1 68 ? 37.394 72.342 -15.702 1.00 16.09 72 MET D N 1
ATOM 4304 C CA . MET D 1 68 ? 38.171 73.350 -15.001 1.00 16.20 72 MET D CA 1
ATOM 4305 C C . MET D 1 68 ? 38.681 72.825 -13.664 1.00 13.38 72 MET D C 1
ATOM 4306 O O . MET D 1 68 ? 38.017 72.025 -13.010 1.00 14.83 72 MET D O 1
ATOM 4311 N N . ILE D 1 69 ? 39.881 73.255 -13.291 1.00 10.91 73 ILE D N 1
ATOM 4312 C CA . ILE D 1 69 ? 40.461 72.885 -12.013 1.00 10.00 73 ILE D CA 1
ATOM 4313 C C . ILE D 1 69 ? 41.356 74.037 -11.537 1.00 12.63 73 ILE D C 1
ATOM 4314 O O . ILE D 1 69 ? 42.257 74.479 -12.254 1.00 10.08 73 ILE D O 1
ATOM 4319 N N . ASN D 1 70 ? 40.998 74.606 -10.386 1.00 14.01 74 ASN D N 1
ATOM 4320 C CA . ASN D 1 70 ? 41.742 75.713 -9.785 1.00 13.67 74 ASN D CA 1
ATOM 4321 C C . ASN D 1 70 ? 42.450 75.195 -8.545 1.00 13.69 74 ASN D C 1
ATOM 4322 O O . ASN D 1 70 ? 41.827 74.578 -7.682 1.00 17.66 74 ASN D O 1
ATOM 4327 N N . PHE D 1 71 ? 43.747 75.462 -8.448 1.00 12.79 75 PHE D N 1
ATOM 4328 C CA . PHE D 1 71 ? 44.537 74.999 -7.305 1.00 14.07 75 PHE D CA 1
ATOM 4329 C C . PHE D 1 71 ? 45.643 75.985 -6.941 1.00 10.86 75 PHE D C 1
ATOM 4330 O O . PHE D 1 71 ? 45.967 76.875 -7.727 1.00 18.19 75 PHE D O 1
ATOM 4338 N N . PHE D 1 72 ? 46.194 75.854 -5.740 1.00 5.14 76 PHE D N 1
ATOM 4339 C CA . PHE D 1 72 ? 47.264 76.748 -5.303 1.00 7.26 76 PHE D CA 1
ATOM 4340 C C . PHE D 1 72 ? 48.200 76.152 -4.250 1.00 6.75 76 PHE D C 1
ATOM 4341 O O . PHE D 1 72 ? 47.891 75.148 -3.608 1.00 5.91 76 PHE D O 1
ATOM 4349 N N . ASN D 1 73 ? 49.345 76.797 -4.074 1.00 7.44 77 ASN D N 1
ATOM 4350 C CA . ASN D 1 73 ? 50.352 76.348 -3.124 1.00 9.37 77 ASN D CA 1
ATOM 4351 C C . ASN D 1 73 ? 50.304 77.116 -1.797 1.00 15.24 77 ASN D C 1
ATOM 4352 O O . ASN D 1 73 ? 50.132 78.338 -1.775 1.00 21.51 77 ASN D O 1
ATOM 4357 N N . HIS D 1 74 ? 50.418 76.386 -0.691 1.00 12.87 78 HIS D N 1
ATOM 4358 C CA . HIS D 1 74 ? 50.449 77.002 0.627 1.00 12.94 78 HIS D CA 1
ATOM 4359 C C . HIS D 1 74 ? 51.341 76.227 1.597 1.00 17.05 78 HIS D C 1
ATOM 4360 O O . HIS D 1 74 ? 51.678 75.060 1.371 1.00 18.83 78 HIS D O 1
ATOM 4367 N N . MET D 1 75 ? 51.760 76.905 2.657 1.00 18.00 79 MET D N 1
ATOM 4368 C CA . MET D 1 75 ? 52.630 76.320 3.665 1.00 14.22 79 MET D CA 1
ATOM 4369 C C . MET D 1 75 ? 51.963 75.256 4.542 1.00 14.18 79 MET D C 1
ATOM 4370 O O . MET D 1 75 ? 50.768 74.981 4.434 1.00 12.06 79 MET D O 1
ATOM 4375 N N . THR D 1 76 ? 52.774 74.665 5.411 1.00 15.80 80 THR D N 1
ATOM 4376 C CA . THR D 1 76 ? 52.355 73.636 6.348 1.00 11.16 80 THR D CA 1
ATOM 4377 C C . THR D 1 76 ? 53.454 73.545 7.403 1.00 9.96 80 THR D C 1
ATOM 4378 O O . THR D 1 76 ? 54.640 73.528 7.068 1.00 11.52 80 THR D O 1
ATOM 4382 N N . THR D 1 77 ? 53.067 73.558 8.674 1.00 10.12 81 THR D N 1
ATOM 4383 C CA . THR D 1 77 ? 54.042 73.464 9.763 1.00 14.74 81 THR D CA 1
ATOM 4384 C C . THR D 1 77 ? 54.548 72.033 9.918 1.00 15.57 81 THR D C 1
ATOM 4385 O O . THR D 1 77 ? 55.479 71.779 10.676 1.00 20.92 81 THR D O 1
ATOM 4389 N N . TRP D 1 78 ? 53.913 71.102 9.215 1.00 19.61 82 TRP D N 1
ATOM 4390 C CA . TRP D 1 78 ? 54.278 69.693 9.296 1.00 24.15 82 TRP D CA 1
ATOM 4391 C C . TRP D 1 78 ? 55.387 69.238 8.346 1.00 29.00 82 TRP D C 1
ATOM 4392 O O . TRP D 1 78 ? 55.806 68.081 8.399 1.00 37.72 82 TRP D O 1
ATOM 4403 N N . ASP D 1 79 ? 55.888 70.143 7.506 1.00 29.67 83 ASP D N 1
ATOM 4404 C CA . ASP D 1 79 ? 56.943 69.794 6.553 1.00 28.26 83 ASP D CA 1
ATOM 4405 C C . ASP D 1 79 ? 57.696 71.027 6.034 1.00 27.48 83 ASP D C 1
ATOM 4406 O O . ASP D 1 79 ? 57.230 72.160 6.178 1.00 26.67 83 ASP D O 1
ATOM 4411 N N . PHE D 1 80 ? 58.881 70.793 5.472 1.00 24.20 84 PHE D N 1
ATOM 4412 C CA . PHE D 1 80 ? 59.715 71.853 4.913 1.00 26.07 84 PHE D CA 1
ATOM 4413 C C . PHE D 1 80 ? 59.104 72.331 3.611 1.00 29.89 84 PHE D C 1
ATOM 4414 O O . PHE D 1 80 ? 59.106 73.530 3.316 1.00 30.84 84 PHE D O 1
ATOM 4422 N N . LYS D 1 81 ? 58.603 71.375 2.830 1.00 30.78 85 LYS D N 1
ATOM 4423 C CA . LYS D 1 81 ? 57.967 71.655 1.545 1.00 33.24 85 LYS D CA 1
ATOM 4424 C C . LYS D 1 81 ? 56.528 72.131 1.749 1.00 30.88 85 LYS D C 1
ATOM 4425 O O . LYS D 1 81 ? 55.871 71.765 2.725 1.00 32.04 85 LYS D O 1
ATOM 4431 N N . ASP D 1 82 ? 56.041 72.947 0.823 1.00 27.82 86 ASP D N 1
ATOM 4432 C CA . ASP D 1 82 ? 54.667 73.415 0.898 1.00 27.38 86 ASP D CA 1
ATOM 4433 C C . ASP D 1 82 ? 53.787 72.300 0.327 1.00 24.24 86 ASP D C 1
ATOM 4434 O O . ASP D 1 82 ? 54.276 71.217 0.009 1.00 24.08 86 ASP D O 1
ATOM 4439 N N . LYS D 1 83 ? 52.495 72.560 0.193 1.00 20.72 87 LYS D N 1
ATOM 4440 C CA . LYS D 1 83 ? 51.587 71.559 -0.346 1.00 18.19 87 LYS D CA 1
ATOM 4441 C C . LYS D 1 83 ? 50.628 72.227 -1.326 1.00 15.74 87 LYS D C 1
ATOM 4442 O O . LYS D 1 83 ? 50.663 73.444 -1.497 1.00 18.08 87 LYS D O 1
ATOM 4448 N N . ILE D 1 84 ? 49.805 71.428 -2.000 1.00 14.77 88 ILE D N 1
ATOM 4449 C CA . ILE D 1 84 ? 48.855 71.966 -2.969 1.00 13.59 88 ILE D CA 1
ATOM 4450 C C . ILE D 1 84 ? 47.402 71.661 -2.626 1.00 13.75 88 ILE D C 1
ATOM 4451 O O . ILE D 1 84 ? 47.071 70.578 -2.143 1.00 11.83 88 ILE D O 1
ATOM 4456 N N . TYR D 1 85 ? 46.552 72.660 -2.829 1.00 11.50 89 TYR D N 1
ATOM 4457 C CA . TYR D 1 85 ? 45.139 72.532 -2.541 1.00 13.72 89 TYR D CA 1
ATOM 4458 C C . TYR D 1 85 ? 44.311 72.740 -3.796 1.00 17.69 89 TYR D C 1
ATOM 4459 O O . TYR D 1 85 ? 44.446 73.756 -4.476 1.00 21.02 89 TYR D O 1
ATOM 4468 N N . ILE D 1 86 ? 43.515 71.732 -4.144 1.00 16.74 90 ILE D N 1
ATOM 4469 C CA . ILE D 1 86 ? 42.635 71.832 -5.294 1.00 10.93 90 ILE D CA 1
ATOM 4470 C C . ILE D 1 86 ? 41.397 72.481 -4.706 1.00 14.77 90 ILE D C 1
ATOM 4471 O O . ILE D 1 86 ? 40.704 71.888 -3.877 1.00 16.78 90 ILE D O 1
ATOM 4476 N N . ASN D 1 87 ? 41.202 73.748 -5.053 1.00 12.47 91 ASN D N 1
ATOM 4477 C CA . ASN D 1 87 ? 40.081 74.524 -4.546 1.00 11.21 91 ASN D CA 1
ATOM 4478 C C . ASN D 1 87 ? 38.806 74.245 -5.321 1.00 10.20 91 ASN D C 1
ATOM 4479 O O . ASN D 1 87 ? 37.743 74.074 -4.729 1.00 15.45 91 ASN D O 1
ATOM 4484 N N . ASP D 1 88 ? 38.914 74.183 -6.645 1.00 11.90 92 ASP D N 1
ATOM 4485 C CA . ASP D 1 88 ? 37.744 73.953 -7.485 1.00 12.95 92 ASP D CA 1
ATOM 4486 C C . ASP D 1 88 ? 37.958 72.917 -8.577 1.00 13.80 92 ASP D C 1
ATOM 4487 O O . ASP D 1 88 ? 39.067 72.729 -9.071 1.00 16.93 92 ASP D O 1
ATOM 4492 N N . LEU D 1 89 ? 36.861 72.275 -8.963 1.00 13.82 93 LEU D N 1
ATOM 4493 C CA . LEU D 1 89 ? 36.851 71.252 -10.000 1.00 9.00 93 LEU D CA 1
ATOM 4494 C C . LEU D 1 89 ? 35.444 71.188 -10.578 1.00 6.04 93 LEU D C 1
ATOM 4495 O O . LEU D 1 89 ? 34.469 71.002 -9.853 1.00 8.49 93 LEU D O 1
ATOM 4500 N N . TYR D 1 90 ? 35.336 71.361 -11.886 1.00 7.35 94 TYR D N 1
ATOM 4501 C CA . TYR D 1 90 ? 34.039 71.311 -12.533 1.00 4.86 94 TYR D CA 1
ATOM 4502 C C . TYR D 1 90 ? 34.188 70.814 -13.946 1.00 7.51 94 TYR D C 1
ATOM 4503 O O . TYR D 1 90 ? 35.153 71.152 -14.634 1.00 12.92 94 TYR D O 1
ATOM 4512 N N . VAL D 1 91 ? 33.248 69.967 -14.349 1.00 6.76 95 VAL D N 1
ATOM 4513 C CA . VAL D 1 91 ? 33.203 69.413 -15.698 1.00 9.14 95 VAL D CA 1
ATOM 4514 C C . VAL D 1 91 ? 31.771 69.606 -16.202 1.00 12.70 95 VAL D C 1
ATOM 4515 O O . VAL D 1 91 ? 30.812 69.359 -15.462 1.00 9.87 95 VAL D O 1
ATOM 4519 N N . ASP D 1 92 ? 31.635 70.106 -17.431 1.00 12.80 96 ASP D N 1
ATOM 4520 C CA . ASP D 1 92 ? 30.323 70.342 -18.032 1.00 18.35 96 ASP D CA 1
ATOM 4521 C C . ASP D 1 92 ? 29.415 69.130 -17.890 1.00 19.18 96 ASP D C 1
ATOM 4522 O O . ASP D 1 92 ? 29.860 67.993 -18.026 1.00 22.38 96 ASP D O 1
ATOM 4527 N N . GLU D 1 93 ? 28.140 69.385 -17.622 1.00 21.48 97 GLU D N 1
ATOM 4528 C CA . GLU D 1 93 ? 27.160 68.321 -17.455 1.00 29.81 97 GLU D CA 1
ATOM 4529 C C . GLU D 1 93 ? 27.190 67.292 -18.584 1.00 30.26 97 GLU D C 1
ATOM 4530 O O . GLU D 1 93 ? 27.206 66.088 -18.330 1.00 36.33 97 GLU D O 1
ATOM 4536 N N . ASN D 1 94 ? 27.268 67.776 -19.821 1.00 33.57 98 ASN D N 1
ATOM 4537 C CA . ASN D 1 94 ? 27.274 66.921 -21.010 1.00 34.89 98 ASN D CA 1
ATOM 4538 C C . ASN D 1 94 ? 28.619 66.305 -21.381 1.00 31.84 98 ASN D C 1
ATOM 4539 O O . ASN D 1 94 ? 28.753 65.668 -22.432 1.00 31.15 98 ASN D O 1
ATOM 4544 N N . SER D 1 95 ? 29.606 66.477 -20.509 1.00 27.45 99 SER D N 1
ATOM 4545 C CA . SER D 1 95 ? 30.939 65.940 -20.741 1.00 19.56 99 SER D CA 1
ATOM 4546 C C . SER D 1 95 ? 31.394 65.082 -19.560 1.00 22.18 99 SER D C 1
ATOM 4547 O O . SER D 1 95 ? 32.563 64.705 -19.466 1.00 24.76 99 SER D O 1
ATOM 4550 N N . ARG D 1 96 ? 30.464 64.762 -18.666 1.00 18.05 100 ARG D N 1
ATOM 4551 C CA . ARG D 1 96 ? 30.792 63.964 -17.495 1.00 21.89 100 ARG D CA 1
ATOM 4552 C C . ARG D 1 96 ? 30.864 62.470 -17.770 1.00 24.78 100 ARG D C 1
ATOM 4553 O O . ARG D 1 96 ? 30.353 61.984 -18.780 1.00 26.19 100 ARG D O 1
ATOM 4561 N N . VAL D 1 97 ? 31.531 61.756 -16.868 1.00 26.56 101 VAL D N 1
ATOM 4562 C CA . VAL D 1 97 ? 31.707 60.311 -16.967 1.00 27.06 101 VAL D CA 1
ATOM 4563 C C . VAL D 1 97 ? 32.455 59.915 -18.256 1.00 27.47 101 VAL D C 1
ATOM 4564 O O . VAL D 1 97 ? 32.218 58.855 -18.837 1.00 28.33 101 VAL D O 1
ATOM 4568 N N . LYS D 1 98 ? 33.363 60.789 -18.686 1.00 28.24 102 LYS D N 1
ATOM 4569 C CA . LYS D 1 98 ? 34.180 60.567 -19.881 1.00 27.87 102 LYS D CA 1
ATOM 4570 C C . LYS D 1 98 ? 35.671 60.691 -19.526 1.00 25.61 102 LYS D C 1
ATOM 4571 O O . LYS D 1 98 ? 36.519 60.897 -20.401 1.00 25.67 102 LYS D O 1
ATOM 4577 N N . GLY D 1 99 ? 35.969 60.609 -18.229 1.00 22.97 103 GLY D N 1
ATOM 4578 C CA . GLY D 1 99 ? 37.342 60.687 -17.752 1.00 15.68 103 GLY D CA 1
ATOM 4579 C C . GLY D 1 99 ? 37.946 62.065 -17.556 1.00 12.88 103 GLY D C 1
ATOM 4580 O O . GLY D 1 99 ? 39.094 62.170 -17.127 1.00 8.07 103 GLY D O 1
ATOM 4581 N N . ALA D 1 100 ? 37.185 63.116 -17.856 1.00 16.41 104 ALA D N 1
ATOM 4582 C CA . ALA D 1 100 ? 37.670 64.494 -17.715 1.00 17.04 104 ALA D CA 1
ATOM 4583 C C . ALA D 1 100 ? 38.075 64.846 -16.283 1.00 17.21 104 ALA D C 1
ATOM 4584 O O . ALA D 1 100 ? 39.189 65.330 -16.047 1.00 16.65 104 ALA D O 1
ATOM 4586 N N . GLY D 1 101 ? 37.174 64.584 -15.334 1.00 13.37 105 GLY D N 1
ATOM 4587 C CA . GLY D 1 101 ? 37.443 64.876 -13.934 1.00 9.73 105 GLY D CA 1
ATOM 4588 C C . GLY D 1 101 ? 38.741 64.277 -13.431 1.00 9.23 105 GLY D C 1
ATOM 4589 O O . GLY D 1 101 ? 39.565 64.973 -12.830 1.00 5.15 105 GLY D O 1
ATOM 4590 N N . GLY D 1 102 ? 38.927 62.986 -13.692 1.00 9.53 106 GLY D N 1
ATOM 4591 C CA . GLY D 1 102 ? 40.133 62.307 -13.263 1.00 5.64 106 GLY D CA 1
ATOM 4592 C C . GLY D 1 102 ? 41.399 62.870 -13.889 1.00 10.04 106 GLY D C 1
ATOM 4593 O O . GLY D 1 102 ? 42.412 63.015 -13.199 1.00 15.93 106 GLY D O 1
ATOM 4594 N N . LYS D 1 103 ? 41.352 63.182 -15.185 1.00 4.30 107 LYS D N 1
ATOM 4595 C CA . LYS D 1 103 ? 42.513 63.733 -15.890 1.00 12.33 107 LYS D CA 1
ATOM 4596 C C . LYS D 1 103 ? 42.941 65.083 -15.312 1.00 13.83 107 LYS D C 1
ATOM 4597 O O . LYS D 1 103 ? 44.137 65.385 -15.234 1.00 14.80 107 LYS D O 1
ATOM 4603 N N . LEU D 1 104 ? 41.962 65.889 -14.911 1.00 11.94 108 LEU D N 1
ATOM 4604 C CA . LEU D 1 104 ? 42.241 67.186 -14.314 1.00 8.72 108 LEU D CA 1
ATOM 4605 C C . LEU D 1 104 ? 42.998 67.007 -12.989 1.00 12.69 108 LEU D C 1
ATOM 4606 O O . LEU D 1 104 ? 44.023 67.650 -12.768 1.00 16.77 108 LEU D O 1
ATOM 4611 N N . ILE D 1 105 ? 42.520 66.111 -12.126 1.00 11.70 109 ILE D N 1
ATOM 4612 C CA . ILE D 1 105 ? 43.189 65.871 -10.844 1.00 11.00 109 ILE D CA 1
ATOM 4613 C C . ILE D 1 105 ? 44.590 65.298 -11.056 1.00 11.23 109 ILE D C 1
ATOM 4614 O O . ILE D 1 105 ? 45.523 65.604 -10.310 1.00 9.98 109 ILE D O 1
ATOM 4619 N N . GLN D 1 106 ? 44.725 64.472 -12.089 1.00 13.92 110 GLN D N 1
ATOM 4620 C CA . GLN D 1 106 ? 45.998 63.847 -12.425 1.00 13.40 110 GLN D CA 1
ATOM 4621 C C . GLN D 1 106 ? 47.012 64.882 -12.929 1.00 12.43 110 GLN D C 1
ATOM 4622 O O . GLN D 1 106 ? 48.214 64.760 -12.679 1.00 8.09 110 GLN D O 1
ATOM 4628 N N . PHE D 1 107 ? 46.519 65.894 -13.641 1.00 11.08 111 PHE D N 1
ATOM 4629 C CA . PHE D 1 107 ? 47.367 66.966 -14.147 1.00 11.35 111 PHE D CA 1
ATOM 4630 C C . PHE D 1 107 ? 47.963 67.727 -12.964 1.00 12.82 111 PHE D C 1
ATOM 4631 O O . PHE D 1 107 ? 49.144 68.060 -12.978 1.00 19.80 111 PHE D O 1
ATOM 4639 N N . VAL D 1 108 ? 47.145 67.982 -11.940 1.00 10.70 112 VAL D N 1
ATOM 4640 C CA . VAL D 1 108 ? 47.601 68.690 -10.740 1.00 11.31 112 VAL D CA 1
ATOM 4641 C C . VAL D 1 108 ? 48.663 67.874 -10.015 1.00 16.05 112 VAL D C 1
ATOM 4642 O O . VAL D 1 108 ? 49.622 68.432 -9.473 1.00 22.15 112 VAL D O 1
ATOM 4646 N N . TYR D 1 109 ? 48.466 66.557 -9.982 1.00 13.50 113 TYR D N 1
ATOM 4647 C CA . TYR D 1 109 ? 49.408 65.653 -9.331 1.00 19.16 113 TYR D CA 1
ATOM 4648 C C . TYR D 1 109 ? 50.777 65.766 -9.983 1.00 20.15 113 TYR D C 1
ATOM 4649 O O . TYR D 1 109 ? 51.785 65.903 -9.300 1.00 26.73 113 TYR D O 1
ATOM 4658 N N . ASP D 1 110 ? 50.796 65.717 -11.311 1.00 20.64 114 ASP D N 1
ATOM 4659 C CA . ASP D 1 110 ? 52.029 65.813 -12.080 1.00 24.25 114 ASP D CA 1
ATOM 4660 C C . ASP D 1 110 ? 52.740 67.138 -11.844 1.00 27.46 114 ASP D C 1
ATOM 4661 O O . ASP D 1 110 ? 53.951 67.170 -11.621 1.00 30.96 114 ASP D O 1
ATOM 4666 N N . GLU D 1 111 ? 51.983 68.230 -11.897 1.00 25.15 115 GLU D N 1
ATOM 4667 C CA . GLU D 1 111 ? 52.545 69.554 -11.677 1.00 21.02 115 GLU D CA 1
ATOM 4668 C C . GLU D 1 111 ? 53.079 69.695 -10.260 1.00 21.19 115 GLU D C 1
ATOM 4669 O O . GLU D 1 111 ? 54.087 70.373 -10.042 1.00 20.98 115 GLU D O 1
ATOM 4675 N N . ALA D 1 112 ? 52.415 69.037 -9.309 1.00 17.09 116 ALA D N 1
ATOM 4676 C CA . ALA D 1 112 ? 52.839 69.059 -7.910 1.00 15.62 116 ALA D CA 1
ATOM 4677 C C . ALA D 1 112 ? 54.170 68.319 -7.800 1.00 16.33 116 ALA D C 1
ATOM 4678 O O . ALA D 1 112 ? 55.060 68.719 -7.048 1.00 15.91 116 ALA D O 1
ATOM 4680 N N . ASP D 1 113 ? 54.302 67.243 -8.572 1.00 19.84 117 ASP D N 1
ATOM 4681 C CA . ASP D 1 113 ? 55.529 66.457 -8.588 1.00 24.07 117 ASP D CA 1
ATOM 4682 C C . ASP D 1 113 ? 56.667 67.324 -9.140 1.00 24.11 117 ASP D C 1
ATOM 4683 O O . ASP D 1 113 ? 57.771 67.322 -8.598 1.00 27.27 117 ASP D O 1
ATOM 4688 N N . LYS D 1 114 ? 56.374 68.079 -10.201 1.00 20.93 118 LYS D N 1
ATOM 4689 C CA . LYS D 1 114 ? 57.352 68.972 -10.829 1.00 24.00 118 LYS D CA 1
ATOM 4690 C C . LYS D 1 114 ? 57.781 70.129 -9.921 1.00 25.09 118 LYS D C 1
ATOM 4691 O O . LYS D 1 114 ? 58.930 70.569 -9.973 1.00 26.14 118 LYS D O 1
ATOM 4697 N N . LEU D 1 115 ? 56.842 70.636 -9.125 1.00 24.11 119 LEU D N 1
ATOM 4698 C CA . LEU D 1 115 ? 57.086 71.754 -8.219 1.00 26.10 119 LEU D CA 1
ATOM 4699 C C . LEU D 1 115 ? 57.819 71.381 -6.928 1.00 28.55 119 LEU D C 1
ATOM 4700 O O . LEU D 1 115 ? 58.242 72.258 -6.174 1.00 32.15 119 LEU D O 1
ATOM 4705 N N . GLY D 1 116 ? 57.967 70.088 -6.670 1.00 27.14 120 GLY D N 1
ATOM 4706 C CA . GLY D 1 116 ? 58.621 69.671 -5.445 1.00 22.60 120 GLY D CA 1
ATOM 4707 C C . GLY D 1 116 ? 57.640 69.674 -4.286 1.00 23.59 120 GLY D C 1
ATOM 4708 O O . GLY D 1 116 ? 58.038 69.604 -3.126 1.00 27.92 120 GLY D O 1
ATOM 4709 N N . THR D 1 117 ? 56.350 69.761 -4.603 1.00 23.04 121 THR D N 1
ATOM 4710 C CA . THR D 1 117 ? 55.287 69.761 -3.595 1.00 24.25 121 THR D CA 1
ATOM 4711 C C . THR D 1 117 ? 54.188 68.765 -4.016 1.00 26.24 121 THR D C 1
ATOM 4712 O O . THR D 1 117 ? 53.082 69.163 -4.400 1.00 28.85 121 THR D O 1
ATOM 4716 N N . PRO D 1 118 ? 54.483 67.450 -3.929 1.00 22.23 122 PRO D N 1
ATOM 4717 C CA . PRO D 1 118 ? 53.595 66.338 -4.285 1.00 21.63 122 PRO D CA 1
ATOM 4718 C C . PRO D 1 118 ? 52.349 66.142 -3.424 1.00 22.04 122 PRO D C 1
ATOM 4719 O O . PRO D 1 118 ? 51.387 65.506 -3.856 1.00 21.95 122 PRO D O 1
ATOM 4723 N N . SER D 1 119 ? 52.379 66.656 -2.201 1.00 22.13 123 SER D N 1
ATOM 4724 C CA . SER D 1 119 ? 51.253 66.519 -1.291 1.00 19.74 123 SER D CA 1
ATOM 4725 C C . SER D 1 119 ? 50.048 67.372 -1.717 1.00 22.35 123 SER D C 1
ATOM 4726 O O . SER D 1 119 ? 49.961 68.556 -1.385 1.00 25.49 123 SER D O 1
ATOM 4729 N N . VAL D 1 120 ? 49.139 66.760 -2.475 1.00 16.01 124 VAL D N 1
ATOM 4730 C CA . VAL D 1 120 ? 47.931 67.421 -2.966 1.00 13.37 124 VAL D CA 1
ATOM 4731 C C . VAL D 1 120 ? 46.720 66.950 -2.158 1.00 18.77 124 VAL D C 1
ATOM 4732 O O . VAL D 1 120 ? 46.640 65.783 -1.773 1.00 24.99 124 VAL D O 1
ATOM 4736 N N . TYR D 1 121 ? 45.792 67.866 -1.888 1.00 17.78 125 TYR D N 1
ATOM 4737 C CA . TYR D 1 121 ? 44.589 67.541 -1.128 1.00 11.60 125 TYR D CA 1
ATOM 4738 C C . TYR D 1 121 ? 43.451 68.485 -1.504 1.00 13.03 125 TYR D C 1
ATOM 4739 O O . TYR D 1 121 ? 43.665 69.514 -2.149 1.00 11.32 125 TYR D O 1
ATOM 4748 N N . TRP D 1 122 ? 42.240 68.115 -1.105 1.00 11.82 126 TRP D N 1
ATOM 4749 C CA . TRP D 1 122 ? 41.049 68.905 -1.379 1.00 10.17 126 TRP D CA 1
ATOM 4750 C C . TRP D 1 122 ? 39.943 68.482 -0.418 1.00 12.28 126 TRP D C 1
ATOM 4751 O O . TRP D 1 122 ? 40.163 67.673 0.479 1.00 14.67 126 TRP D O 1
ATOM 4762 N N . CYS D 1 123 ? 38.766 69.067 -0.582 1.00 14.77 127 CYS D N 1
ATOM 4763 C CA . CYS D 1 123 ? 37.623 68.717 0.240 1.00 16.20 127 CYS D CA 1
ATOM 4764 C C . CYS D 1 123 ? 36.383 68.880 -0.626 1.00 15.44 127 CYS D C 1
ATOM 4765 O O . CYS D 1 123 ? 36.402 69.600 -1.628 1.00 16.45 127 CYS D O 1
ATOM 4768 N N . THR D 1 124 ? 35.328 68.161 -0.269 1.00 12.19 128 THR D N 1
ATOM 4769 C CA . THR D 1 124 ? 34.078 68.207 -1.005 1.00 9.09 128 THR D CA 1
ATOM 4770 C C . THR D 1 124 ? 32.947 68.184 0.001 1.00 13.05 128 THR D C 1
ATOM 4771 O O . THR D 1 124 ? 33.154 67.880 1.178 1.00 17.79 128 THR D O 1
ATOM 4775 N N . ASP D 1 125 ? 31.749 68.510 -0.464 1.00 14.90 129 ASP D N 1
ATOM 4776 C CA . ASP D 1 125 ? 30.591 68.491 0.401 1.00 15.25 129 ASP D CA 1
ATOM 4777 C C . ASP D 1 125 ? 30.276 67.030 0.696 1.00 15.04 129 ASP D C 1
ATOM 4778 O O . ASP D 1 125 ? 30.279 66.191 -0.205 1.00 14.93 129 ASP D O 1
ATOM 4783 N N . GLU D 1 126 ? 30.036 66.730 1.965 1.00 18.10 130 GLU D N 1
ATOM 4784 C CA . GLU D 1 126 ? 29.733 65.374 2.413 1.00 21.86 130 GLU D CA 1
ATOM 4785 C C . GLU D 1 126 ? 28.669 64.657 1.577 1.00 20.46 130 GLU D C 1
ATOM 4786 O O . GLU D 1 126 ? 28.745 63.446 1.370 1.00 25.87 130 GLU D O 1
ATOM 4792 N N . SER D 1 127 ? 27.700 65.417 1.079 1.00 18.83 131 SER D N 1
ATOM 4793 C CA . SER D 1 127 ? 26.608 64.879 0.276 1.00 11.61 131 SER D CA 1
ATOM 4794 C C . SER D 1 127 ? 26.917 64.770 -1.214 1.00 11.11 131 SER D C 1
ATOM 4795 O O . SER D 1 127 ? 26.059 64.353 -1.992 1.00 5.68 131 SER D O 1
ATOM 4798 N N . ASN D 1 128 ? 28.125 65.163 -1.611 1.00 10.14 132 ASN D N 1
ATOM 4799 C CA . ASN D 1 128 ? 28.532 65.113 -3.014 1.00 10.68 132 ASN D CA 1
ATOM 4800 C C . ASN D 1 128 ? 29.060 63.712 -3.370 1.00 13.86 132 ASN D C 1
ATOM 4801 O O . ASN D 1 128 ? 30.269 63.472 -3.434 1.00 17.48 132 ASN D O 1
ATOM 4806 N N . HIS D 1 129 ? 28.135 62.795 -3.619 1.00 12.06 133 HIS D N 1
ATOM 4807 C CA . HIS D 1 129 ? 28.475 61.420 -3.953 1.00 11.15 133 HIS D CA 1
ATOM 4808 C C . HIS D 1 129 ? 28.957 61.256 -5.383 1.00 13.80 133 HIS D C 1
ATOM 4809 O O . HIS D 1 129 ? 29.836 60.433 -5.664 1.00 14.60 133 HIS D O 1
ATOM 4816 N N . ARG D 1 130 ? 28.393 62.061 -6.278 1.00 17.18 134 ARG D N 1
ATOM 4817 C CA . ARG D 1 130 ? 28.771 62.050 -7.684 1.00 11.97 134 ARG D CA 1
ATOM 4818 C C . ARG D 1 130 ? 30.279 62.293 -7.795 1.00 12.06 134 ARG D C 1
ATOM 4819 O O . ARG D 1 130 ? 30.976 61.591 -8.530 1.00 14.37 134 ARG D O 1
ATOM 4827 N N . ALA D 1 131 ? 30.783 63.238 -7.003 1.00 9.20 135 ALA D N 1
ATOM 4828 C CA . ALA D 1 131 ? 32.205 63.577 -6.999 1.00 8.16 135 ALA D CA 1
ATOM 4829 C C . ALA D 1 131 ? 33.061 62.560 -6.243 1.00 12.17 135 ALA D C 1
ATOM 4830 O O . ALA D 1 131 ? 34.111 62.140 -6.737 1.00 11.88 135 ALA D O 1
ATOM 4832 N N . GLN D 1 132 ? 32.617 62.163 -5.050 1.00 12.20 136 GLN D N 1
ATOM 4833 C CA . GLN D 1 132 ? 33.365 61.200 -4.241 1.00 13.49 136 GLN D CA 1
ATOM 4834 C C . GLN D 1 132 ? 33.526 59.851 -4.954 1.00 18.91 136 GLN D C 1
ATOM 4835 O O . GLN D 1 132 ? 34.445 59.081 -4.660 1.00 15.09 136 GLN D O 1
ATOM 4841 N N . LEU D 1 133 ? 32.658 59.615 -5.936 1.00 19.62 137 LEU D N 1
ATOM 4842 C CA . LEU D 1 133 ? 32.670 58.405 -6.761 1.00 18.64 137 LEU D CA 1
ATOM 4843 C C . LEU D 1 133 ? 34.002 58.370 -7.525 1.00 21.18 137 LEU D C 1
ATOM 4844 O O . LEU D 1 133 ? 34.488 57.303 -7.914 1.00 24.57 137 LEU D O 1
ATOM 4849 N N . LEU D 1 134 ? 34.579 59.558 -7.716 1.00 18.07 138 LEU D N 1
ATOM 4850 C CA . LEU D 1 134 ? 35.853 59.746 -8.405 1.00 9.34 138 LEU D CA 1
ATOM 4851 C C . LEU D 1 134 ? 36.999 59.952 -7.412 1.00 11.22 138 LEU D C 1
ATOM 4852 O O . LEU D 1 134 ? 38.089 59.420 -7.602 1.00 12.66 138 LEU D O 1
ATOM 4857 N N . TYR D 1 135 ? 36.752 60.727 -6.358 1.00 10.36 139 TYR D N 1
ATOM 4858 C CA . TYR D 1 135 ? 37.779 61.002 -5.358 1.00 10.10 139 TYR D CA 1
ATOM 4859 C C . TYR D 1 135 ? 38.333 59.746 -4.688 1.00 13.68 139 TYR D C 1
ATOM 4860 O O . TYR D 1 135 ? 39.526 59.687 -4.373 1.00 14.39 139 TYR D O 1
ATOM 4869 N N . VAL D 1 136 ? 37.473 58.751 -4.464 1.00 11.89 140 VAL D N 1
ATOM 4870 C CA . VAL D 1 136 ? 37.904 57.502 -3.832 1.00 14.20 140 VAL D CA 1
ATOM 4871 C C . VAL D 1 136 ? 38.887 56.736 -4.726 1.00 16.32 140 VAL D C 1
ATOM 4872 O O . VAL D 1 136 ? 39.666 55.909 -4.244 1.00 15.20 140 VAL D O 1
ATOM 4876 N N . LYS D 1 137 ? 38.866 57.044 -6.022 1.00 13.68 141 LYS D N 1
ATOM 4877 C CA . LYS D 1 137 ? 39.765 56.417 -6.981 1.00 12.01 141 LYS D CA 1
ATOM 4878 C C . LYS D 1 137 ? 41.135 57.092 -7.021 1.00 15.65 141 LYS D C 1
ATOM 4879 O O . LYS D 1 137 ? 42.162 56.412 -7.052 1.00 16.06 141 LYS D O 1
ATOM 4885 N N . VAL D 1 138 ? 41.148 58.426 -6.995 1.00 17.00 142 VAL D N 1
ATOM 4886 C CA . VAL D 1 138 ? 42.395 59.195 -7.056 1.00 10.00 142 VAL D CA 1
ATOM 4887 C C . VAL D 1 138 ? 42.964 59.639 -5.713 1.00 15.67 142 VAL D C 1
ATOM 4888 O O . VAL D 1 138 ? 44.106 60.106 -5.642 1.00 15.85 142 VAL D O 1
ATOM 4892 N N . GLY D 1 139 ? 42.174 59.496 -4.652 1.00 17.32 143 GLY D N 1
ATOM 4893 C CA . GLY D 1 139 ? 42.634 59.880 -3.328 1.00 13.16 143 GLY D CA 1
ATOM 4894 C C . GLY D 1 139 ? 41.968 59.048 -2.254 1.00 10.32 143 GLY D C 1
ATOM 4895 O O . GLY D 1 139 ? 41.392 58.005 -2.543 1.00 11.60 143 GLY D O 1
ATOM 4896 N N . TYR D 1 140 ? 42.070 59.487 -1.005 1.00 12.01 144 TYR D N 1
ATOM 4897 C CA . TYR D 1 140 ? 41.440 58.768 0.089 1.00 11.57 144 TYR D CA 1
ATOM 4898 C C . TYR D 1 140 ? 40.826 59.716 1.117 1.00 11.11 144 TYR D C 1
ATOM 4899 O O . TYR D 1 140 ? 41.357 60.787 1.393 1.00 4.49 144 TYR D O 1
ATOM 4908 N N . LYS D 1 141 ? 39.676 59.312 1.646 1.00 16.35 145 LYS D N 1
ATOM 4909 C CA . LYS D 1 141 ? 38.950 60.076 2.643 1.00 16.04 145 LYS D CA 1
ATOM 4910 C C . LYS D 1 141 ? 39.709 60.079 3.959 1.00 17.14 145 LYS D C 1
ATOM 4911 O O . LYS D 1 141 ? 39.822 59.050 4.620 1.00 20.58 145 LYS D O 1
ATOM 4917 N N . ALA D 1 142 ? 40.254 61.235 4.318 1.00 19.47 146 ALA D N 1
ATOM 4918 C CA . ALA D 1 142 ? 40.983 61.373 5.572 1.00 17.38 146 ALA D CA 1
ATOM 4919 C C . ALA D 1 142 ? 39.950 61.331 6.695 1.00 18.76 146 ALA D C 1
ATOM 4920 O O . ALA D 1 142 ? 38.788 61.686 6.480 1.00 20.53 146 ALA D O 1
ATOM 4922 N N . PRO D 1 143 ? 40.344 60.849 7.891 1.00 17.94 147 PRO D N 1
ATOM 4923 C CA . PRO D 1 143 ? 39.459 60.751 9.060 1.00 16.45 147 PRO D CA 1
ATOM 4924 C C . PRO D 1 143 ? 39.423 62.064 9.844 1.00 21.40 147 PRO D C 1
ATOM 4925 O O . PRO D 1 143 ? 39.570 62.070 11.066 1.00 25.19 147 PRO D O 1
ATOM 4929 N N . LYS D 1 144 ? 39.222 63.169 9.129 1.00 24.00 148 LYS D N 1
ATOM 4930 C CA . LYS D 1 144 ? 39.203 64.500 9.729 1.00 18.63 148 LYS D CA 1
ATOM 4931 C C . LYS D 1 144 ? 37.851 65.210 9.597 1.00 19.11 148 LYS D C 1
ATOM 4932 O O . LYS D 1 144 ? 37.081 64.942 8.677 1.00 16.94 148 LYS D O 1
ATOM 4938 N N . ILE D 1 145 ? 37.574 66.104 10.542 1.00 18.88 149 ILE D N 1
ATOM 4939 C CA . ILE D 1 145 ? 36.351 66.905 10.551 1.00 18.90 149 ILE D CA 1
ATOM 4940 C C . ILE D 1 145 ? 36.797 68.358 10.371 1.00 19.76 149 ILE D C 1
ATOM 4941 O O . ILE D 1 145 ? 37.696 68.831 11.071 1.00 17.49 149 ILE D O 1
ATOM 4946 N N . LEU D 1 146 ? 36.189 69.058 9.421 1.00 20.56 150 LEU D N 1
ATOM 4947 C CA . LEU D 1 146 ? 36.542 70.445 9.158 1.00 19.66 150 LEU D CA 1
ATOM 4948 C C . LEU D 1 146 ? 35.752 71.421 10.040 1.00 18.39 150 LEU D C 1
ATOM 4949 O O . LEU D 1 146 ? 34.527 71.334 10.140 1.00 11.52 150 LEU D O 1
ATOM 4954 N N . TYR D 1 147 ? 36.476 72.323 10.703 1.00 18.00 151 TYR D N 1
ATOM 4955 C CA . TYR D 1 147 ? 35.877 73.339 11.569 1.00 15.27 151 TYR D CA 1
ATOM 4956 C C . TYR D 1 147 ? 36.165 74.756 11.090 1.00 12.51 151 TYR D C 1
ATOM 4957 O O . TYR D 1 147 ? 37.309 75.105 10.771 1.00 6.98 151 TYR D O 1
ATOM 4966 N N . LYS D 1 148 ? 35.111 75.565 11.053 1.00 12.28 152 LYS D N 1
ATOM 4967 C CA . LYS D 1 148 ? 35.195 76.958 10.628 1.00 16.90 152 LYS D CA 1
ATOM 4968 C C . LYS D 1 148 ? 34.719 77.892 11.735 1.00 16.61 152 LYS D C 1
ATOM 4969 O O . LYS D 1 148 ? 33.884 77.521 12.558 1.00 13.20 152 LYS D O 1
ATOM 4975 N N . ARG D 1 149 ? 35.275 79.101 11.743 1.00 19.27 153 ARG D N 1
ATOM 4976 C CA . ARG D 1 149 ? 34.916 80.139 12.702 1.00 17.54 153 ARG D CA 1
ATOM 4977 C C . ARG D 1 149 ? 33.456 80.524 12.445 1.00 22.47 153 ARG D C 1
ATOM 4978 O O . ARG D 1 149 ? 33.042 80.661 11.291 1.00 25.50 153 ARG D O 1
ATOM 4986 N N . LYS D 1 150 ? 32.679 80.687 13.514 1.00 23.69 154 LYS D N 1
ATOM 4987 C CA . LYS D 1 150 ? 31.260 81.040 13.385 1.00 25.55 154 LYS D CA 1
ATOM 4988 C C . LYS D 1 150 ? 31.037 82.324 12.583 1.00 26.87 154 LYS D C 1
ATOM 4989 O O . LYS D 1 150 ? 31.708 83.335 12.808 1.00 27.45 154 LYS D O 1
ATOM 4995 N N . GLY D 1 151 ? 30.110 82.263 11.629 1.00 25.89 155 GLY D N 1
ATOM 4996 C CA . GLY D 1 151 ? 29.814 83.415 10.794 1.00 22.29 155 GLY D CA 1
ATOM 4997 C C . GLY D 1 151 ? 30.610 83.427 9.498 1.00 26.63 155 GLY D C 1
ATOM 4998 O O . GLY D 1 151 ? 30.362 84.253 8.617 1.00 28.43 155 GLY D O 1
ATOM 4999 N N . TYR D 1 152 ? 31.565 82.507 9.376 1.00 25.13 156 TYR D N 1
ATOM 5000 C CA . TYR D 1 152 ? 32.404 82.410 8.186 1.00 18.71 156 TYR D CA 1
ATOM 5001 C C . TYR D 1 152 ? 32.324 81.043 7.525 1.00 21.57 156 TYR D C 1
ATOM 5002 O O . TYR D 1 152 ? 31.456 80.251 7.939 1.00 26.29 156 TYR D O 1
#

Secondary structure (DSSP, 8-state):
--EEEEE--GGGHHHHHHHHHHHHHHTT----HHHHHHHHHHHH-TTS-EEEEEEEESSS--EEEEEEEEEE--TT-SS-EEEEEEEEE-GGG-SSSHHHHHHHHHHHHHHHTT---EEEEEETT-HHHHHHHHHHEEE-SEEEEEETT-/-EEEEE--GGGHHHHHHHHHHHHHHTT----HHHHHHHHHHHH-TTS-EEEEEEEETTT--EEEEEEEEEE--TT-SS-EEEEEEEEE-GGGTTSSHHHHHHHHHHHHHHHHT---EEEEEETT-HHHHHHHHHHEEEESEEEEEETT-/-EEEEE--GGGHHHHHHHHHHHHHHTT----HHHHHHHHHHHH-TTS-EEEEEEEESSS--EEEEEEEEEE--SS-SS-EEEEEEEEE-TTSTTSSHHHHHHHHHHHHHHTTT---EEEEEETT-HHHHHHHHHHEEE-SEEEEEETT-/----EEEEE--GGGHHHHHHHHHHHHHHHT----HHHHHHHHHHHH-TTSSEEEEEEEESSS--EEEEEEEEEE--TT-SS-EEEEEEEEE-GGGTTSSHHHHHHHHHHHHHHHHT---EEEEEETT-HHHHHHHHHHEEE-SEEEEEETT-

Foldseek 3Di:
DQKAKDWDDPVCLVQQVVQVVVQCVVVVHDDDVVVSVVLVVLQPPPPRFKTKMFIAGNVDRHTFKIWIKGWDDDPVDPGIAMETEDIGGHPVGPPPCSRVNRVVVVQVVCVVVVHNHYDYDDDPPPVVSVVRCVVNHNDDPDDDDDDPPD/DKAKAWDDPVCLVLVVVQVVVQCVVVPHDDDPCVSVVLVVQQPPPVRFKTKMFMADPVVRHTFWMWIKGWDDDPVDPAIAIETEDIGGHPVCPPPCRRVNNVVVVQVVCVVVVHNHYDYDDDPPPVVVVVSDVVVHNDDPDDDDDDPPD/DKDKAWDDPVCLVLAVVQVVVQCVVVPHDDDVVVSVVLVVLQPDPVAFKTKMFMADPVDGHGFKMWIKGWDDDPVDPAIAIETEDIGGHPVCPPVCRRVNRVVVCQVVCVVVVHNHYDYDDDPPPVVVVVNCVVVHNDDPDDDDDDPPD/DQFDKDKAWDDPVCLVQQVVQVVVQCVVVVHDDDVVVSVVLVVQQHDPVRFKHKMFIATPVDRHTFKIWIKGWDDDPVDPGIAMETEDIGGHPVCPPNCRRVVRVVVVQVVCVVVVHNHYDYDDDPPPPVCVVRCVVVHNDDPDDDDDDPPD

Sequence (600 aa):
DNITVRFVTENDKEGWQRLWKSYQDFYEVSFPDDLDDFNFGRFLDPNIKMWAAVAVESSSEKIIGMINFFNHMTTWDFKDKIYINDLYVDENSRVKGAGGKLIQFVYDEADKLGTPSVYWCTDESNHRAQLLYVKVGYKAPKILYKRKGYNITVRFVTENDKEGWQRLWKSYQDFYEVSFPDDLDDFNFGRFLDPNIKMWAAVAVESSSEKIIGMINFFNHMTTWDFKDKIYINDLYVDENSRVKGAGGKLIQFVYDEADKLGTPSVYWCTDESNHRAQLLYVKVGYKAPKILYKRKGYNITVRFVTENDKEGWQRLWKSYQDFYEVSFPDDLDDFNFGRFLDPNIKMWAAVAVESSSEKIIGMINFFNHMTTWDFKDKIYINDLYVDENSRVKGAGGKLIQFVYDEADKLGTPSVYWCTDESNHRAQLLYVKVGYKAPKILYKRKGYSEDNITVRFVTENDKEGWQRLWKSYQDFYEVSFPDDLDDFNFGRFLDPNIKMWAAVAVESSSEKIIGMINFFNHMTTWDFKDKIYINDLYVDENSRVKGAGGKLIQFVYDEADKLGTPSVYWCTDESNHRAQLLYVKVGYKAPKILYKRKGY

Radius of gyration: 28.15 Å; Cα contacts (8 Å, |Δi|>4): 1096; chains: 4; bounding box: 66×65×82 Å

GO terms:
  GO:0008080 N-acetyltransferase activity (F, IDA)
  GO:0004059 aralkylamine N-acetyltransferase activity (F, IDA)
  GO:0006473 protein acetylation (P, IDA)
  GO:0005737 cytoplasm (C, HDA)
  GO:0061733 protein-lysine-acetyltransferase activity (F, EXP)
  GO:0042802 identical protein binding (F, IPI)
  GO:0032917 polyamine acetylation (P, IDA)

B-factor: mean 22.9, std 13.29, range [2.0, 82.59]

Organism: Saccharomyces cerevisiae (strain ATCC 204508 / S288c) (NCBI:txid559292)

Nearest PDB structures (foldseek):
  1qsm-assembly1_D  TM=1.002E+00  e=1.133E-30  Saccharomyces cerevisiae
  8a9o-assembly1_A  TM=8.890E-01  e=3.246E-11  Acinetobacter baumannii
  6bvc-assembly1_A-2  TM=8.165E-01  e=6.776E-10  Serratia marcescens
  7n1l-assembly7_P  TM=8.331E-01  e=1.906E-09  Brucella abortus 2308
  4yfj-assembly1_A  TM=7.507E-01  e=1.570E-09  Pseudomonas aeruginosa

CATH classification: 3.40.630.30